Protein AF-0000000070166417 (afdb_homodimer)

pLDDT: mean 74.17, std 26.23, range [22.31, 98.5]

Organism: Crotalus adamanteus (NCBI:txid8729)

InterPro domains:
  IPR000198 Rho GTPase-activating protein domain [PF00620] (50-197)
  IPR000198 Rho GTPase-activating protein domain [PS50238] (35-224)
  IPR000198 Rho GTPase-activating protein domain [SM00324] (47-221)
  IPR008936 Rho GTPase activation protein [G3DSA:1.10.555.10] (3-230)
  IPR008936 Rho GTPase activation protein [SSF48350] (29-224)
  IPR039102 Protein FAM13 [PTHR15904] (23-243)

Secondary structure (DSSP, 8-state):
--------------------------------TTS-HHHHHHT-TT-SS-HHHHHHHHHHHHHTTT-TTTTTS---HHHHHHHHHHHHHT----HHHH--HHHHHHHHHHHHHH-SS-SS-HHHHHHHHHHHHHTTT-HHHHHHHHHHHHHHS-HHHHHHHHHHHHHHHHHHTTHHHH---HHHHHHHHHHHHHT-S--HHHHHHHHHHHHHHHHHHHTHHHHHTTHHHHH---GGGTT---------------------/--------------------------------TTS-HHHHHHT-TT-SS-HHHHHHHHHHHHHTTT-TTTTTS---HHHHHHHHHHHHHT----HHHH--HHHHHHHHHHHHHH-SS-SS-HHHHHHHHHHHHHTTT-HHHHHHHHHHHHHHS-HHHHHHHHHHHHHHHHHHTTHHHH---HHHHHHHHHHHHHT-S--HHHHHHHHHHHHHHHHHHHTHHHHHHHHHHHH---GGGTT---------------------

Sequence (520 aa):
MGTGASISLCQSLSSVKVKQGGNKVGPEPQRIFGSPLDIVAKDTTHRSVPLVVQHTVEYLEDFGLNHKGLFRISGSAAKIRALRLKYDQGEEVDLVKEGDINSVASILKLFLNQLPTAVFPEELCTDIWAIFEVNKNCATEQTRCLKRLLSRLPEAHSRLACFLVRFLAKVAENSDVNQMTLENLAIVFGPTLFRIPCSPLAYKKQTLCNAMLLHMLQRHEDLFLESASKYFSPMEEQSQVQREPESREEPTKAEFPPPRMGTGASISLCQSLSSVKVKQGGNKVGPEPQRIFGSPLDIVAKDTTHRSVPLVVQHTVEYLEDFGLNHKGLFRISGSAAKIRALRLKYDQGEEVDLVKEGDINSVASILKLFLNQLPTAVFPEELCTDIWAIFEVNKNCATEQTRCLKRLLSRLPEAHSRLACFLVRFLAKVAENSDVNQMTLENLAIVFGPTLFRIPCSPLAYKKQTLCNAMLLHMLQRHEDLFLESASKYFSPMEEQSQVQREPESREEPTKAEFPPPR

Radius of gyration: 40.55 Å; Cα contacts (8 Å, |Δi|>4): 541; chains: 2; bounding box: 120×190×83 Å

Foldseek 3Di:
DDPDPPPVPPPPPPPPPPPPVPPPPDDDQAALALDAFVVQQVVPVPDLGGPLLVVLLVVCVVPPLQAACQLNAADDPVLLVVQSVCVSNVHDDDCVPRHDRRSSSNNNLNSLQSHPAALQHQVLCVVLVVQLVVCVPPPVSNVVSVVSSLVPGDSSSNSVVVVVVVSLVSSQVNCVRRVCHPVNSCVSCVCRRHVDPCPPVNVVVVVVVVVVVVVCVVCVCVVCVVVCVVPVPPPVVVPVPCPPVPPCPDDPDDDPPPPD/DPPDPPVCPPPPPPPPPPPPVPPPPPDDQAALALDAFVVQQVVPVPDLGGPLLVVLLVVCVVPPLQAACQLNAADDPVLLVVQSVCVSNVHDDDCVPRHDRRSSSNNNLNSLQSHPAALQHQVLCVVLVVQLVVCVPPPVSNVVSVVSSLVPGDSSSNSVVVVVVVSLVSSQVNCVRRVCHPVNSCVSCVCRRHVDPCPPVNVVVVVVVVVVVVVCVVCVCVVCVVVCVVPVPPPVVVPVPCPVPPPPPDPPDDPPDDDD

Structure (mmCIF, N/CA/C/O backbone):
data_AF-0000000070166417-model_v1
#
loop_
_entity.id
_entity.type
_entity.pdbx_description
1 polymer 'Rho GTPase-activating protein gacY-like'
#
loop_
_atom_site.group_PDB
_atom_site.id
_atom_site.type_symbol
_atom_site.label_atom_id
_atom_site.label_alt_id
_atom_site.label_comp_id
_atom_site.label_asym_id
_atom_site.label_entity_id
_atom_site.label_seq_id
_atom_site.pdbx_PDB_ins_code
_atom_site.Cartn_x
_atom_site.Cartn_y
_atom_site.Cartn_z
_atom_site.occupancy
_atom_site.B_iso_or_equiv
_atom_site.auth_seq_id
_atom_site.auth_comp_id
_atom_site.auth_asym_id
_atom_site.auth_atom_id
_atom_site.pdbx_PDB_model_num
ATOM 1 N N . MET A 1 1 ? 77.875 75.875 2.783 1 24.98 1 MET A N 1
ATOM 2 C CA . MET A 1 1 ? 77.375 76 4.152 1 24.98 1 MET A CA 1
ATOM 3 C C . MET A 1 1 ? 76 75.312 4.297 1 24.98 1 MET A C 1
ATOM 5 O O . MET A 1 1 ? 75.062 75.688 3.615 1 24.98 1 MET A O 1
ATOM 9 N N . GLY A 1 2 ? 76 74 4.598 1 26.55 2 GLY A N 1
ATOM 10 C CA . GLY A 1 2 ? 75.312 72.75 4.234 1 26.55 2 GLY A CA 1
ATOM 11 C C . GLY A 1 2 ? 74 72.562 5.004 1 26.55 2 GLY A C 1
ATOM 12 O O . GLY A 1 2 ? 74 72.25 6.195 1 26.55 2 GLY A O 1
ATOM 13 N N . THR A 1 3 ? 73.062 73.562 4.82 1 28.19 3 THR A N 1
ATOM 14 C CA . THR A 1 3 ? 71.938 73.812 5.688 1 28.19 3 THR A CA 1
ATOM 15 C C . THR A 1 3 ? 71.125 72.562 5.848 1 28.19 3 THR A C 1
ATOM 17 O O . THR A 1 3 ? 70.812 71.875 4.871 1 28.19 3 THR A O 1
ATOM 20 N N . GLY A 1 4 ? 71.062 71.875 7.023 1 22.31 4 GLY A N 1
ATOM 21 C CA . GLY A 1 4 ? 70.688 70.688 7.707 1 22.31 4 GLY A CA 1
ATOM 22 C C . GLY A 1 4 ? 69.188 70.438 7.676 1 22.31 4 GLY A C 1
ATOM 23 O O . GLY A 1 4 ? 68.438 71.125 8.305 1 22.31 4 GLY A O 1
ATOM 24 N N . ALA A 1 5 ? 68.625 70.125 6.371 1 26.41 5 ALA A N 1
ATOM 25 C CA . ALA A 1 5 ? 67.188 70 6.133 1 26.41 5 ALA A CA 1
ATOM 26 C C . ALA A 1 5 ? 66.5 69.062 7.141 1 26.41 5 ALA A C 1
ATOM 28 O O . ALA A 1 5 ? 67 67.938 7.324 1 26.41 5 ALA A O 1
ATOM 29 N N . SER A 1 6 ? 66.062 69.562 8.305 1 23.92 6 SER A N 1
ATOM 30 C CA . SER A 1 6 ? 65.438 69 9.484 1 23.92 6 SER A CA 1
ATOM 31 C C . SER A 1 6 ? 64.25 68.062 9.102 1 23.92 6 SER A C 1
ATOM 33 O O . SER A 1 6 ? 63.25 68.562 8.664 1 23.92 6 SER A O 1
ATOM 35 N N . ILE A 1 7 ? 64.562 66.875 8.422 1 27.88 7 ILE A N 1
ATOM 36 C CA . ILE A 1 7 ? 63.562 66 7.852 1 27.88 7 ILE A CA 1
ATOM 37 C C . ILE A 1 7 ? 62.625 65.438 8.945 1 27.88 7 ILE A C 1
ATOM 39 O O . ILE A 1 7 ? 63.094 64.812 9.891 1 27.88 7 ILE A O 1
ATOM 43 N N . SER A 1 8 ? 61.688 66.312 9.414 1 23.69 8 SER A N 1
ATOM 44 C CA . SER A 1 8 ? 60.75 66.062 10.477 1 23.69 8 SER A CA 1
ATOM 45 C C . SER A 1 8 ? 60 64.75 10.234 1 23.69 8 SER A C 1
ATOM 47 O O . SER A 1 8 ? 59.344 64.562 9.211 1 23.69 8 SER A O 1
ATOM 49 N N . LEU A 1 9 ? 60.594 63.594 10.656 1 24.67 9 LEU A N 1
ATOM 50 C CA . LEU A 1 9 ? 60.188 62.188 10.648 1 24.67 9 LEU A CA 1
ATOM 51 C C . LEU A 1 9 ? 58.875 62 11.383 1 24.67 9 LEU A C 1
ATOM 53 O O . LEU A 1 9 ? 58.844 62 12.617 1 24.67 9 LEU A O 1
ATOM 57 N N . CYS A 1 10 ? 57.812 62.844 11.078 1 25.91 10 CYS A N 1
ATOM 58 C CA . CYS A 1 10 ? 56.562 62.719 11.82 1 25.91 10 CYS A CA 1
ATOM 59 C C . CYS A 1 10 ? 56.094 61.281 11.82 1 25.91 10 CYS A C 1
ATOM 61 O O . CYS A 1 10 ? 55.906 60.656 10.766 1 25.91 10 CYS A O 1
ATOM 63 N N . GLN A 1 11 ? 56.375 60.5 12.898 1 24.38 11 GLN A N 1
ATOM 64 C CA . GLN A 1 11 ? 56.031 59.156 13.359 1 24.38 11 GLN A CA 1
ATOM 65 C C . GLN A 1 11 ? 54.531 58.938 13.367 1 24.38 11 GLN A C 1
ATOM 67 O O . GLN A 1 11 ? 53.812 59.562 14.172 1 24.38 11 GLN A O 1
ATOM 72 N N . SER A 1 12 ? 53.844 59.188 12.203 1 25.59 12 SER A N 1
ATOM 73 C CA . SER A 1 12 ? 52.375 59.031 12.203 1 25.59 12 SER A CA 1
ATOM 74 C C . SER A 1 12 ? 51.969 57.688 12.82 1 25.59 12 SER A C 1
ATOM 76 O O . SER A 1 12 ? 52.5 56.656 12.445 1 25.59 12 SER A O 1
ATOM 78 N N . LEU A 1 13 ? 51.531 57.656 14.102 1 25.52 13 LEU A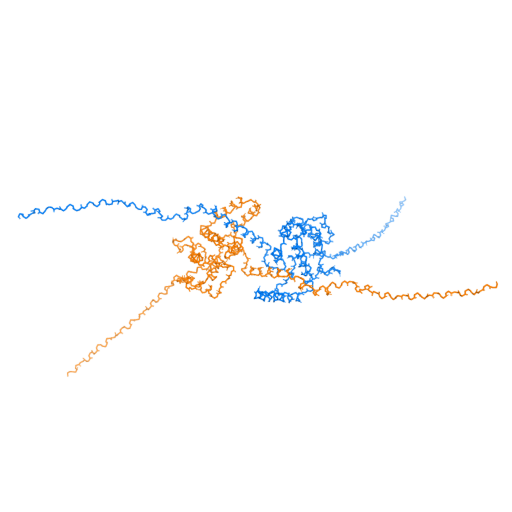 N 1
ATOM 79 C CA . LEU A 1 13 ? 50.938 56.625 14.953 1 25.52 13 LEU A CA 1
ATOM 80 C C . LEU A 1 13 ? 49.75 56 14.266 1 25.52 13 LEU A C 1
ATOM 82 O O . LEU A 1 13 ? 48.719 56.656 14.016 1 25.52 13 LEU A O 1
ATOM 86 N N . SER A 1 14 ? 49.938 55.25 13.203 1 25.98 14 SER A N 1
ATOM 87 C CA . SER A 1 14 ? 48.844 54.531 12.5 1 25.98 14 SER A CA 1
ATOM 88 C C . SER A 1 14 ? 48.031 53.688 13.461 1 25.98 14 SER A C 1
ATOM 90 O O . SER A 1 14 ? 48.562 52.875 14.211 1 25.98 14 SER A O 1
ATOM 92 N N . SER A 1 15 ? 46.906 54.281 14.031 1 25.92 15 SER A N 1
ATOM 93 C CA . SER A 1 15 ? 45.906 53.625 14.852 1 25.92 15 SER A CA 1
ATOM 94 C C . SER A 1 15 ? 45.438 52.312 14.219 1 25.92 15 SER A C 1
ATOM 96 O O . SER A 1 15 ? 45 52.281 13.07 1 25.92 15 SER A O 1
ATOM 98 N N . VAL A 1 16 ? 46 51.219 14.531 1 25.61 16 VAL A N 1
ATOM 99 C CA . VAL A 1 16 ? 45.625 49.844 14.195 1 25.61 16 VAL A CA 1
ATOM 100 C C . VAL A 1 16 ? 44.156 49.594 14.578 1 25.61 16 VAL A C 1
ATOM 102 O O . VAL A 1 16 ? 43.812 49.625 15.758 1 25.61 16 VAL A O 1
ATOM 105 N N . LYS A 1 17 ? 43.156 50.062 13.82 1 24.58 17 LYS A N 1
ATOM 106 C CA . LYS A 1 17 ? 41.75 49.656 14.023 1 24.58 17 LYS A CA 1
ATOM 107 C C . LYS A 1 17 ? 41.625 48.156 14.148 1 24.58 17 LYS A C 1
ATOM 109 O O . LYS A 1 17 ? 41.969 47.406 13.227 1 24.58 17 LYS A O 1
ATOM 114 N N . VAL A 1 18 ? 41.719 47.625 15.258 1 24.33 18 VAL A N 1
ATOM 115 C CA . VAL A 1 18 ? 41.375 46.219 15.547 1 24.33 18 VAL A CA 1
ATOM 116 C C . VAL A 1 18 ? 39.938 45.938 15.078 1 24.33 18 VAL A C 1
ATOM 118 O O . VAL A 1 18 ? 39 46.531 15.602 1 24.33 18 VAL A O 1
ATOM 121 N N . LYS A 1 19 ? 39.594 45.75 13.812 1 28.06 19 LYS A N 1
ATOM 122 C CA . LYS A 1 19 ? 38.312 45.25 13.375 1 28.06 19 LYS A CA 1
ATOM 123 C C . LYS A 1 19 ? 37.875 44.031 14.18 1 28.06 19 LYS A C 1
ATOM 125 O O . LYS A 1 19 ? 38.531 43 14.125 1 28.06 19 LYS A O 1
ATOM 130 N N . GLN A 1 20 ? 37.406 44.125 15.383 1 27.56 20 GLN A N 1
ATOM 131 C CA . GLN A 1 20 ? 36.719 43.031 16.094 1 27.56 20 GLN A CA 1
ATOM 132 C C . GLN A 1 20 ? 35.625 42.406 15.234 1 27.56 20 GLN A C 1
ATOM 134 O O . GLN A 1 20 ? 34.562 43.031 15.047 1 27.56 20 GLN A O 1
ATOM 139 N N . GLY A 1 21 ? 35.75 41.969 14.039 1 31.14 21 GLY A N 1
ATOM 140 C CA . GLY A 1 21 ? 34.719 41.312 13.25 1 31.14 21 GLY A CA 1
ATOM 141 C C . GLY A 1 21 ? 34 40.188 14 1 31.14 21 GLY A C 1
ATOM 142 O O . GLY A 1 21 ? 34.562 39.094 14.148 1 31.14 21 GLY A O 1
ATOM 143 N N . GLY A 1 22 ? 33.312 40.375 15.133 1 31.69 22 GLY A N 1
ATOM 144 C CA . GLY A 1 22 ? 32.469 39.406 15.805 1 31.69 22 GLY A CA 1
ATOM 145 C C . GLY A 1 22 ? 31.516 38.688 14.867 1 31.69 22 GLY A C 1
ATOM 146 O O . GLY A 1 22 ? 30.734 39.344 14.164 1 31.69 22 GLY A O 1
ATOM 147 N N . ASN A 1 23 ? 31.844 37.656 14.172 1 34.62 23 ASN A N 1
ATOM 148 C CA . ASN A 1 23 ? 31.016 36.719 13.414 1 34.62 23 ASN A CA 1
ATOM 149 C C . ASN A 1 23 ? 29.703 36.438 14.133 1 34.62 23 ASN A C 1
ATOM 151 O O . ASN A 1 23 ? 29.688 35.75 15.156 1 34.62 23 ASN A O 1
ATOM 155 N N . LYS A 1 24 ? 28.781 37.312 14.328 1 36.88 24 LYS A N 1
ATOM 156 C CA . LYS A 1 24 ? 27.406 37.031 14.727 1 36.88 24 LYS A CA 1
ATOM 157 C C . LYS A 1 24 ? 26.859 35.812 14.023 1 36.88 24 LYS A C 1
ATOM 159 O O . LYS A 1 24 ? 26.734 35.781 12.797 1 36.88 24 LYS A O 1
ATOM 164 N N . VAL A 1 25 ? 27.281 34.562 14.297 1 39.81 25 VAL A N 1
ATOM 165 C CA . VAL A 1 25 ? 26.562 33.344 13.945 1 39.81 25 VAL A CA 1
ATOM 166 C C . VAL A 1 25 ? 25.047 33.594 13.992 1 39.81 25 VAL A C 1
ATOM 168 O O . VAL A 1 25 ? 24.484 33.812 15.07 1 39.81 25 VAL A O 1
ATOM 171 N N . GLY A 1 26 ? 24.469 34.406 13.18 1 39.31 26 GLY A N 1
ATOM 172 C CA . GLY A 1 26 ? 23.016 34.5 13.055 1 39.31 26 GLY A CA 1
ATOM 173 C C . GLY A 1 26 ? 22.328 33.156 13.258 1 39.31 26 GLY A C 1
ATOM 174 O O . GLY A 1 26 ? 22.969 32.125 13.258 1 39.31 26 GLY A O 1
ATOM 175 N N . PRO A 1 27 ? 21.141 33.156 13.945 1 42.59 27 PRO A N 1
ATOM 176 C CA . PRO A 1 27 ? 20.453 31.891 14.18 1 42.59 27 PRO A CA 1
ATOM 177 C C . PRO A 1 27 ? 20.484 30.969 12.969 1 42.59 27 PRO A C 1
ATOM 179 O O . PRO A 1 27 ? 20.5 31.422 11.828 1 42.59 27 PRO A O 1
ATOM 182 N N . GLU A 1 28 ? 21.234 29.984 12.906 1 47.97 28 GLU A N 1
ATOM 183 C CA . GLU A 1 28 ? 21.188 28.938 11.883 1 47.97 28 GLU A CA 1
ATOM 184 C C . GLU A 1 28 ? 19.797 28.859 11.242 1 47.97 28 GLU A C 1
ATOM 186 O O . GLU A 1 28 ? 18.781 28.953 11.93 1 47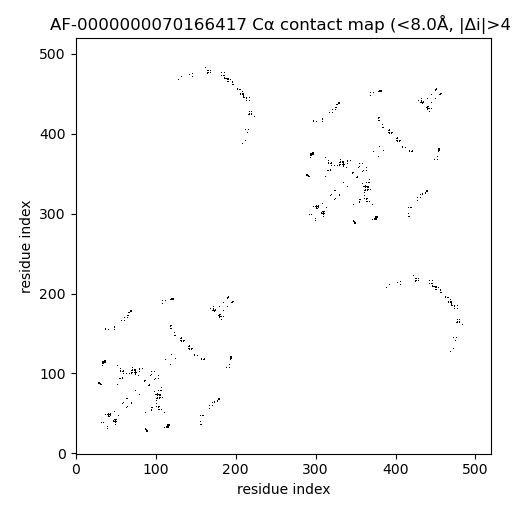.97 28 GLU A O 1
ATOM 191 N N . PRO A 1 29 ? 19.656 29.328 9.977 1 54.25 29 PRO A N 1
ATOM 192 C CA . PRO A 1 29 ? 18.359 29.25 9.312 1 54.25 29 PRO A CA 1
ATOM 193 C C . PRO A 1 29 ? 17.531 28.047 9.781 1 54.25 29 PRO A C 1
ATOM 195 O O . PRO A 1 29 ? 18.078 26.953 9.969 1 54.25 29 PRO A O 1
ATOM 198 N N . GLN A 1 30 ? 16.531 28.328 10.555 1 61.94 30 GLN A N 1
ATOM 199 C CA . GLN A 1 30 ? 15.703 27.297 11.156 1 61.94 30 GLN A CA 1
ATOM 200 C C . GLN A 1 30 ? 15.086 26.391 10.094 1 61.94 30 GLN A C 1
ATOM 202 O O . GLN A 1 30 ? 14.383 26.859 9.195 1 61.94 30 GLN A O 1
ATOM 207 N N . ARG A 1 31 ? 15.594 25.203 9.82 1 81.25 31 ARG A N 1
ATOM 208 C CA . ARG A 1 31 ? 15.07 24.156 8.953 1 81.25 31 ARG A CA 1
ATOM 209 C C . ARG A 1 31 ? 13.664 23.75 9.383 1 81.25 31 ARG A C 1
ATOM 211 O O . ARG A 1 31 ? 13.438 23.438 10.555 1 81.25 31 ARG A O 1
ATOM 218 N N . ILE A 1 32 ? 12.711 24.125 8.492 1 87.81 32 ILE A N 1
ATOM 219 C CA . ILE A 1 32 ? 11.32 23.812 8.766 1 87.81 32 ILE A CA 1
ATOM 220 C C . ILE A 1 32 ? 11.055 22.344 8.461 1 87.81 32 ILE A C 1
ATOM 222 O O . ILE A 1 32 ? 10.562 21.609 9.32 1 87.81 32 ILE A O 1
ATOM 226 N N . PHE A 1 33 ? 11.5 21.906 7.301 1 92.75 33 PHE A N 1
ATOM 227 C CA . PHE A 1 33 ? 11.289 20.516 6.914 1 92.75 33 PHE A CA 1
ATOM 228 C C . PHE A 1 33 ? 12.25 19.594 7.664 1 92.75 33 PHE A C 1
ATOM 230 O O . PHE A 1 33 ? 13.445 19.875 7.75 1 92.75 33 PHE A O 1
ATOM 237 N N . GLY A 1 34 ? 11.695 18.641 8.227 1 89.69 34 GLY A N 1
ATOM 238 C CA . GLY A 1 34 ? 12.523 17.688 8.953 1 89.69 34 GLY A CA 1
ATOM 239 C C . GLY A 1 34 ? 12.672 18.031 10.422 1 89.69 34 GLY A C 1
ATOM 240 O O . GLY A 1 34 ? 13.289 17.266 11.18 1 89.69 34 GLY A O 1
ATOM 241 N N . SER A 1 35 ? 12.156 19.109 10.805 1 89 35 SER A N 1
ATOM 242 C CA . SER A 1 35 ? 12.211 19.5 12.211 1 89 35 SER A CA 1
ATOM 243 C C . SER A 1 35 ? 11.062 18.891 13.008 1 89 35 SER A C 1
ATOM 245 O O . SER A 1 35 ? 9.977 18.672 12.469 1 89 35 SER A O 1
ATOM 247 N N . PRO A 1 36 ? 11.328 18.688 14.305 1 88.44 36 PRO A N 1
ATOM 248 C CA . PRO A 1 36 ? 10.234 18.172 15.148 1 88.44 36 PRO A CA 1
ATOM 249 C C . PRO A 1 36 ? 9.047 19.125 15.203 1 88.44 36 PRO A C 1
ATOM 251 O O . PRO A 1 36 ? 9.219 20.344 15.203 1 88.44 36 PRO A O 1
ATOM 254 N N . LEU A 1 37 ? 7.867 18.531 15.25 1 91 37 LEU A N 1
ATOM 255 C CA . LEU A 1 37 ? 6.625 19.281 15.164 1 91 37 LEU A CA 1
ATOM 256 C C . LEU A 1 37 ? 6.535 20.312 16.281 1 91 37 LEU A C 1
ATOM 258 O O . LEU A 1 37 ? 6.086 21.438 16.062 1 91 37 LEU A O 1
ATOM 262 N N . ASP A 1 38 ? 6.984 19.922 17.453 1 85.94 38 ASP A N 1
ATOM 263 C CA . ASP A 1 38 ? 6.891 20.828 18.609 1 85.94 38 ASP A CA 1
ATOM 264 C C . ASP A 1 38 ? 7.75 22.062 18.406 1 85.94 38 ASP A C 1
ATOM 266 O O . ASP A 1 38 ? 7.434 23.141 18.922 1 85.94 38 ASP A O 1
ATOM 270 N N . ILE A 1 39 ? 8.758 21.984 17.625 1 82.31 39 ILE A N 1
ATOM 271 C CA . ILE A 1 39 ? 9.672 23.078 17.375 1 82.31 39 ILE A CA 1
ATOM 272 C C . ILE A 1 39 ? 9.094 24 16.312 1 82.31 39 ILE A C 1
ATOM 274 O O . ILE A 1 39 ? 9.055 25.234 16.484 1 82.31 39 ILE A O 1
ATOM 278 N N . VAL A 1 40 ? 8.602 23.406 15.344 1 85.75 40 VAL A N 1
ATOM 279 C CA . VAL A 1 40 ? 8.141 24.203 14.211 1 85.75 40 VAL A CA 1
ATOM 280 C C . VAL A 1 40 ? 6.762 24.781 14.508 1 85.75 40 VAL A C 1
ATOM 282 O O . VAL A 1 40 ? 6.348 25.766 13.891 1 85.75 40 VAL A O 1
ATOM 285 N N . ALA A 1 41 ? 6.016 24.203 15.398 1 82.5 41 ALA A N 1
ATOM 286 C CA . ALA A 1 41 ? 4.695 24.703 15.773 1 82.5 41 ALA A CA 1
ATOM 287 C C . ALA A 1 41 ? 4.809 25.891 16.734 1 82.5 41 ALA A C 1
ATOM 289 O O . ALA A 1 41 ? 3.9 26.719 16.797 1 82.5 41 ALA A O 1
ATOM 290 N N . LYS A 1 42 ? 5.762 25.938 17.562 1 71.69 42 LYS A N 1
ATOM 291 C CA . LYS A 1 42 ? 5.965 27 18.547 1 71.69 42 LYS A CA 1
ATOM 292 C C . LYS A 1 42 ? 6.383 28.312 17.859 1 71.69 42 LYS A C 1
ATOM 294 O O . LYS A 1 42 ? 6.121 29.391 18.391 1 71.69 42 LYS A O 1
ATOM 299 N N . ASP A 1 43 ?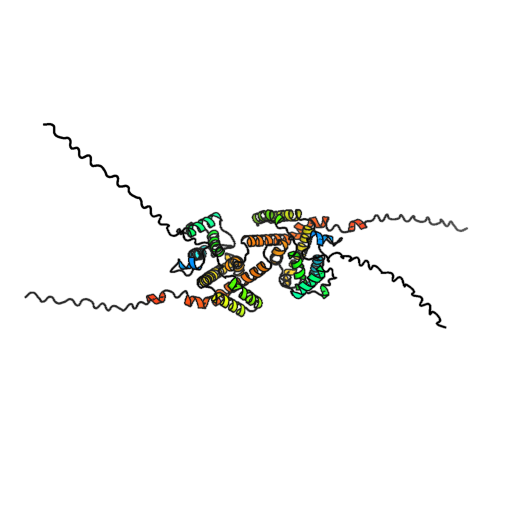 7.16 28.172 16.891 1 60.06 43 ASP A N 1
ATOM 300 C CA . ASP A 1 43 ? 7.664 29.375 16.25 1 60.06 43 ASP A CA 1
ATOM 301 C C . ASP A 1 43 ? 6.516 30.281 15.797 1 60.06 43 ASP A C 1
ATOM 303 O O . ASP A 1 43 ? 6.738 31.406 15.383 1 60.06 43 ASP A O 1
ATOM 307 N N . THR A 1 44 ? 5.387 29.734 15.977 1 55.06 44 THR A N 1
ATOM 308 C CA . THR A 1 44 ? 4.262 30.531 15.492 1 55.06 44 THR A CA 1
ATOM 309 C C . THR A 1 44 ? 3.344 30.922 16.656 1 55.06 44 THR A C 1
ATOM 311 O O . THR A 1 44 ? 2.551 30.109 17.125 1 55.06 44 THR A O 1
ATOM 314 N N . THR A 1 45 ? 3.771 31.859 17.609 1 52.31 45 THR A N 1
ATOM 315 C CA . THR A 1 45 ? 3.135 32.344 18.828 1 52.31 45 THR A CA 1
ATOM 316 C C . THR A 1 45 ? 1.615 32.281 18.703 1 52.31 45 THR A C 1
ATOM 318 O O . THR A 1 45 ? 0.912 32.094 19.703 1 52.31 45 THR A O 1
ATOM 321 N N . HIS A 1 46 ? 1.126 32.438 17.422 1 57.31 46 HIS A N 1
ATOM 322 C CA . HIS A 1 46 ? -0.312 32.688 17.328 1 57.31 46 HIS A CA 1
ATOM 323 C C . HIS A 1 46 ? -0.978 31.609 16.469 1 57.31 46 HIS A C 1
ATOM 325 O O . HIS A 1 46 ? -2.182 31.672 16.203 1 57.31 46 HIS A O 1
ATOM 331 N N . ARG A 1 47 ? -0.085 30.5 16.188 1 63.75 47 ARG A N 1
ATOM 332 C CA . ARG A 1 47 ? -0.734 29.609 15.25 1 63.75 47 ARG A CA 1
ATOM 333 C C . ARG A 1 47 ? -0.863 28.203 15.828 1 63.75 47 ARG A C 1
ATOM 335 O O . ARG A 1 47 ? -0.032 27.781 16.641 1 63.75 47 ARG A O 1
ATOM 342 N N . SER A 1 48 ? -1.964 27.594 15.523 1 78.25 48 SER A N 1
ATOM 343 C CA . SER A 1 48 ? -2.295 26.25 16 1 78.25 48 SER A CA 1
ATOM 344 C C . SER A 1 48 ? -1.479 25.188 15.273 1 78.25 48 SER A C 1
ATOM 346 O O . SER A 1 48 ? -1.244 24.109 15.812 1 78.25 48 SER A O 1
ATOM 348 N N . VAL A 1 49 ? -0.938 25.547 14.102 1 92.44 49 VAL A N 1
ATOM 349 C CA . VAL A 1 49 ? -0.179 24.594 13.305 1 92.44 49 VAL A CA 1
ATOM 350 C C . VAL A 1 49 ? 1.008 25.297 12.648 1 92.44 49 VAL A C 1
ATOM 352 O O . VAL A 1 49 ? 1.058 26.531 12.594 1 92.44 49 VAL A O 1
ATOM 355 N N . PRO A 1 50 ? 2.037 24.531 12.172 1 91.25 50 PRO A N 1
ATOM 356 C CA . PRO A 1 50 ? 3.197 25.141 11.508 1 91.25 50 PRO A CA 1
ATOM 357 C C . PRO A 1 50 ? 2.809 26.016 10.312 1 91.25 50 PRO A C 1
ATOM 359 O O . PRO A 1 50 ? 1.834 25.703 9.617 1 91.25 50 PRO A O 1
ATOM 362 N N . LEU A 1 51 ? 3.584 26.953 10.07 1 91.56 51 LEU A N 1
ATOM 363 C CA . LEU A 1 51 ? 3.312 27.953 9.047 1 91.56 51 LEU A CA 1
ATOM 364 C C . LEU A 1 51 ? 3.125 27.297 7.68 1 91.56 51 LEU A C 1
ATOM 366 O O . LEU A 1 51 ? 2.23 27.688 6.922 1 91.56 51 LEU A O 1
ATOM 370 N N . VAL A 1 52 ? 3.943 26.359 7.32 1 94.38 52 VAL A N 1
ATOM 371 C CA . VAL A 1 52 ? 3.879 25.703 6.02 1 94.38 52 VAL A CA 1
ATOM 372 C C . VAL A 1 52 ? 2.521 25.031 5.852 1 94.38 52 VAL A C 1
ATOM 374 O O . VAL A 1 52 ? 1.936 25.062 4.766 1 94.38 52 VAL A O 1
ATOM 377 N N . VAL A 1 53 ? 2.043 24.391 6.898 1 96.44 53 VAL A N 1
ATOM 378 C CA . VAL A 1 53 ? 0.755 23.703 6.871 1 96.44 53 VAL A CA 1
ATOM 379 C C . VAL A 1 53 ? -0.369 24.734 6.703 1 96.44 53 VAL A C 1
ATOM 381 O O . VAL A 1 53 ? -1.258 24.547 5.867 1 96.44 53 VAL A O 1
ATOM 384 N N . GLN A 1 54 ? -0.301 25.75 7.426 1 94.5 54 GLN A N 1
ATOM 385 C CA . GLN A 1 54 ? -1.31 26.812 7.336 1 94.5 54 GLN A CA 1
ATOM 386 C C . GLN A 1 54 ? -1.354 27.406 5.938 1 94.5 54 GLN A C 1
ATOM 388 O O . GLN A 1 54 ? -2.43 27.547 5.348 1 94.5 54 GLN A O 1
ATOM 393 N N . HIS A 1 55 ? -0.185 27.766 5.406 1 95.12 55 HIS A N 1
ATOM 394 C CA . HIS A 1 55 ? -0.087 28.375 4.082 1 95.12 55 HIS A CA 1
ATOM 395 C C . HIS A 1 55 ? -0.662 27.453 3.01 1 95.12 55 HIS A C 1
ATOM 397 O O . HIS A 1 55 ? -1.445 27.891 2.166 1 95.12 55 HIS A O 1
ATOM 403 N N . THR A 1 56 ? -0.239 26.234 3.064 1 98 56 THR A N 1
ATOM 404 C CA . THR A 1 56 ? -0.615 25.312 2.006 1 98 56 THR A CA 1
ATOM 405 C C . THR A 1 56 ? -2.104 24.984 2.078 1 98 56 THR A C 1
ATOM 407 O O . THR A 1 56 ? -2.791 24.969 1.055 1 98 56 THR A O 1
ATOM 410 N N . VAL A 1 57 ? -2.59 24.766 3.293 1 97.62 57 VAL A N 1
ATOM 411 C CA . VAL A 1 57 ? -4.004 24.438 3.449 1 97.62 57 VAL A CA 1
ATOM 412 C C . VAL A 1 57 ? -4.863 25.609 3.018 1 97.62 57 VAL A C 1
ATOM 414 O O . VAL A 1 57 ? -5.855 25.438 2.305 1 97.62 57 VAL A O 1
ATOM 417 N N . GLU A 1 58 ? -4.523 26.781 3.459 1 96.38 58 GLU A N 1
ATOM 418 C CA . GLU A 1 58 ? -5.27 27.984 3.07 1 96.38 58 GLU A CA 1
ATOM 419 C C . GLU A 1 58 ? -5.301 28.141 1.553 1 96.38 58 GLU A C 1
ATOM 421 O O . GLU A 1 58 ? -6.355 28.422 0.974 1 96.38 58 GLU A O 1
ATOM 426 N N . TYR A 1 59 ? -4.219 28 0.936 1 97.69 59 TYR A N 1
ATOM 427 C CA . TYR A 1 59 ? -4.129 28.078 -0.519 1 97.69 59 TYR A CA 1
ATOM 428 C C . TYR A 1 59 ? -5.039 27.047 -1.173 1 97.69 59 TYR A C 1
ATOM 430 O O . TYR A 1 59 ? -5.77 27.359 -2.115 1 97.69 59 TYR A O 1
ATOM 438 N N . LEU A 1 60 ? -4.992 25.812 -0.711 1 98.5 60 LEU A N 1
ATOM 439 C CA . LEU A 1 60 ? -5.742 24.719 -1.324 1 98.5 60 LEU A CA 1
ATOM 440 C C . LEU A 1 60 ? -7.238 24.891 -1.086 1 98.5 60 LEU A C 1
ATOM 442 O O . LEU A 1 60 ? -8.055 24.516 -1.931 1 98.5 60 LEU A O 1
ATOM 446 N N . GLU A 1 61 ? -7.59 25.422 0.051 1 97.56 61 GLU A N 1
ATOM 447 C CA . GLU A 1 61 ? -8.992 25.719 0.306 1 97.56 61 GLU A CA 1
ATOM 448 C C . GLU A 1 61 ? -9.523 26.781 -0.659 1 97.56 61 GLU A C 1
ATOM 450 O O . GLU A 1 61 ? -10.672 26.703 -1.091 1 97.56 61 GLU A O 1
ATOM 455 N N . ASP A 1 62 ? -8.648 27.672 -0.982 1 97.12 62 ASP A N 1
ATOM 456 C CA . ASP A 1 62 ? -9.055 28.781 -1.838 1 97.12 62 ASP A CA 1
ATOM 457 C C . ASP A 1 62 ? -9.047 28.375 -3.309 1 97.12 62 ASP A C 1
ATOM 459 O O . ASP A 1 62 ? -9.898 28.812 -4.086 1 97.12 62 ASP A O 1
ATOM 463 N N . PHE A 1 63 ? -8.141 27.484 -3.678 1 97.25 63 PHE A N 1
ATOM 464 C CA . PHE A 1 63 ? -7.906 27.312 -5.109 1 97.25 63 PHE A CA 1
ATOM 465 C C . PHE A 1 63 ? -7.945 25.844 -5.496 1 97.25 63 PHE A C 1
ATOM 467 O O . PHE A 1 63 ? -8.07 25.5 -6.676 1 97.25 63 PHE A O 1
ATOM 474 N N . GLY A 1 64 ? -7.855 24.922 -4.551 1 97.81 64 GLY A N 1
ATOM 475 C CA . GLY A 1 64 ? -7.539 23.562 -4.91 1 97.81 64 GLY A CA 1
ATOM 476 C C . GLY A 1 64 ? -8.703 22.609 -4.73 1 97.81 64 GLY A C 1
ATOM 477 O O . GLY A 1 64 ? -8.648 21.453 -5.164 1 97.81 64 GLY A O 1
ATOM 478 N N . LEU A 1 65 ? -9.812 22.984 -4.121 1 97.69 65 LEU A N 1
ATOM 479 C CA . LEU A 1 65 ? -10.891 22.094 -3.709 1 97.69 65 LEU A CA 1
ATOM 480 C C . LEU A 1 65 ? -11.547 21.438 -4.922 1 97.69 65 LEU A C 1
ATOM 482 O O . LEU A 1 65 ? -12.062 20.312 -4.824 1 97.69 65 LEU A O 1
ATOM 486 N N . ASN A 1 66 ? -11.508 22.016 -6.094 1 96.38 66 ASN A N 1
ATOM 487 C CA . ASN A 1 66 ? -12.164 21.484 -7.285 1 96.38 66 ASN A CA 1
ATOM 488 C C . ASN A 1 66 ? -11.156 20.891 -8.266 1 96.38 66 ASN A C 1
ATOM 490 O O . ASN A 1 66 ? -11.508 20.531 -9.383 1 96.38 66 ASN A O 1
ATOM 494 N N . HIS A 1 67 ? -9.969 20.75 -7.836 1 95.69 67 HIS A N 1
ATOM 495 C CA . HIS A 1 67 ? -8.922 20.234 -8.711 1 95.69 67 HIS A CA 1
ATOM 496 C C . HIS A 1 67 ? -8.961 18.719 -8.805 1 95.69 67 HIS A C 1
ATOM 498 O O . HIS A 1 67 ? -8.766 18.031 -7.801 1 95.69 67 HIS A O 1
ATOM 504 N N . LYS A 1 68 ? -9.18 18.25 -9.945 1 92.31 68 LYS A N 1
ATOM 505 C CA . LYS A 1 68 ? -9.289 16.797 -10.148 1 92.31 68 LYS A CA 1
ATOM 506 C C . LYS A 1 68 ? -8 16.094 -9.758 1 92.31 68 LYS A C 1
ATOM 508 O O . LYS A 1 68 ? -6.914 16.484 -10.18 1 92.31 68 LYS A O 1
ATOM 513 N N . GLY A 1 69 ? -8.172 15.141 -8.844 1 89.44 69 GLY A N 1
ATOM 514 C CA . GLY A 1 69 ? -7.031 14.344 -8.406 1 89.44 69 GLY A CA 1
ATOM 515 C C . GLY A 1 69 ? -6.172 15.047 -7.375 1 89.44 69 GLY A C 1
ATOM 516 O O . GLY A 1 69 ? -4.984 14.742 -7.238 1 89.44 69 GLY A O 1
ATOM 517 N N . LEU A 1 70 ? -6.73 15.961 -6.738 1 95.38 70 LEU A N 1
ATOM 518 C CA . LEU A 1 70 ? -6 16.672 -5.695 1 95.38 70 LEU A CA 1
ATOM 519 C C . LEU A 1 70 ? -5.277 15.695 -4.777 1 95.38 70 LEU A C 1
ATOM 521 O O . LEU A 1 70 ? -5.871 14.719 -4.309 1 95.38 70 LEU A O 1
ATOM 525 N N . PHE A 1 71 ? -3.916 15.836 -4.559 1 94.5 71 PHE A N 1
ATOM 526 C CA . PHE A 1 71 ? -2.992 15.078 -3.721 1 94.5 71 PHE A CA 1
ATOM 527 C C . PHE A 1 71 ? -2.58 13.781 -4.41 1 94.5 71 PHE A C 1
ATOM 529 O O . PHE A 1 71 ? -1.605 13.141 -4.008 1 94.5 71 PHE A O 1
ATOM 536 N N . ARG A 1 72 ? -3.357 13.336 -5.328 1 82.56 72 ARG A N 1
ATOM 537 C CA . ARG A 1 72 ? -3.002 12.125 -6.059 1 82.56 72 ARG A CA 1
ATOM 538 C C . ARG A 1 72 ? -2.043 12.43 -7.199 1 82.56 72 ARG A C 1
ATOM 540 O O . ARG A 1 72 ? -1.163 11.625 -7.516 1 82.56 72 ARG A O 1
ATOM 547 N N . ILE A 1 73 ? -2.199 13.57 -7.746 1 82.5 73 ILE A N 1
ATOM 548 C CA . ILE A 1 73 ? -1.314 14.047 -8.805 1 82.5 73 ILE A CA 1
ATOM 549 C C . ILE A 1 73 ? -0.19 14.883 -8.195 1 82.5 73 ILE A C 1
ATOM 551 O O . ILE A 1 73 ? -0.448 15.852 -7.469 1 82.5 73 ILE A O 1
ATOM 555 N N . SER A 1 74 ? 1.048 14.523 -8.477 1 83.5 74 SER A N 1
ATOM 556 C CA . SER A 1 74 ? 2.195 15.227 -7.914 1 83.5 74 SER A CA 1
ATOM 557 C C . SER A 1 74 ? 2.566 16.438 -8.758 1 83.5 74 SER A C 1
ATOM 559 O O . SER A 1 74 ? 2.393 16.438 -9.977 1 83.5 74 SER A O 1
ATOM 561 N N . GLY A 1 75 ? 3.047 17.438 -8.07 1 85.69 75 GLY A N 1
ATOM 562 C CA . GLY A 1 75 ? 3.561 18.625 -8.75 1 85.69 75 GLY A CA 1
ATOM 563 C C . GLY A 1 75 ? 4.961 18.422 -9.297 1 85.69 75 GLY A C 1
ATOM 564 O O . GLY A 1 75 ? 5.535 17.344 -9.188 1 85.69 75 GLY A O 1
ATOM 565 N N . SER A 1 76 ? 5.422 19.422 -9.898 1 87.94 76 SER A N 1
ATOM 566 C CA . SER A 1 76 ? 6.773 19.438 -10.445 1 87.94 76 SER A CA 1
ATOM 567 C C . SER A 1 76 ? 7.816 19.297 -9.344 1 87.94 76 SER A C 1
ATOM 569 O O . SER A 1 76 ? 7.824 20.062 -8.383 1 87.94 76 SER A O 1
ATOM 571 N N . ALA A 1 77 ? 8.75 18.344 -9.539 1 85.25 77 ALA A N 1
ATOM 572 C CA . ALA A 1 77 ? 9.812 18.125 -8.562 1 85.25 77 ALA A CA 1
ATOM 573 C C . ALA A 1 77 ? 10.641 19.391 -8.359 1 85.25 77 ALA A C 1
ATOM 575 O O . ALA A 1 77 ? 11.039 19.703 -7.242 1 85.25 77 ALA A O 1
ATOM 576 N N . ALA A 1 78 ? 10.898 20.031 -9.453 1 88.75 78 ALA A N 1
ATOM 577 C CA . ALA A 1 78 ? 11.688 21.266 -9.391 1 88.75 78 ALA A CA 1
ATOM 578 C C . ALA A 1 78 ? 10.977 22.344 -8.578 1 88.75 78 ALA A C 1
ATOM 580 O O . ALA A 1 78 ? 11.594 23 -7.742 1 88.75 78 ALA A O 1
ATOM 581 N N . LYS A 1 79 ? 9.742 22.516 -8.812 1 91.56 79 LYS A N 1
ATOM 582 C CA . LYS A 1 79 ? 8.953 23.5 -8.086 1 91.56 79 LYS A CA 1
ATOM 583 C C . LYS A 1 79 ? 8.836 23.141 -6.609 1 91.56 79 LYS A C 1
ATOM 585 O O . LYS A 1 79 ? 8.953 24.016 -5.742 1 91.56 79 LYS A O 1
ATOM 590 N N . ILE A 1 80 ? 8.602 21.906 -6.316 1 93.62 80 ILE A N 1
ATOM 591 C CA . ILE A 1 80 ? 8.5 21.422 -4.945 1 93.62 80 ILE A CA 1
ATOM 592 C C . ILE A 1 80 ? 9.805 21.703 -4.203 1 93.62 80 ILE A C 1
ATOM 594 O O . ILE A 1 80 ? 9.789 22.203 -3.08 1 93.62 80 ILE A O 1
ATOM 598 N N . ARG A 1 81 ? 10.859 21.375 -4.855 1 92.06 81 ARG A N 1
ATOM 599 C CA . ARG A 1 81 ? 12.164 21.609 -4.258 1 92.06 81 ARG A CA 1
ATOM 600 C C . ARG A 1 81 ? 12.391 23.094 -3.99 1 92.06 81 ARG A C 1
ATOM 602 O O . ARG A 1 81 ? 12.914 23.469 -2.938 1 92.06 81 ARG A O 1
ATOM 609 N N . ALA A 1 82 ? 12.094 23.922 -4.918 1 94.69 82 ALA A N 1
ATOM 610 C CA . ALA A 1 82 ? 12.266 25.359 -4.785 1 94.69 82 ALA A CA 1
ATOM 611 C C . ALA A 1 82 ? 11.445 25.906 -3.623 1 94.69 82 ALA A C 1
ATOM 613 O O . ALA A 1 82 ? 11.945 26.703 -2.826 1 94.69 82 ALA A O 1
ATOM 614 N N . LEU A 1 83 ? 10.195 25.531 -3.57 1 95.88 83 LEU A N 1
ATOM 615 C CA . LEU A 1 83 ? 9.32 25.984 -2.492 1 95.88 83 LEU A CA 1
ATOM 616 C C . LEU A 1 83 ? 9.836 25.5 -1.139 1 95.88 83 LEU A C 1
ATOM 618 O O . LEU A 1 83 ? 9.844 26.266 -0.168 1 95.88 83 LEU A O 1
ATOM 622 N N . ARG A 1 84 ? 10.211 24.234 -1.059 1 94.75 84 ARG A N 1
ATOM 623 C CA . ARG A 1 84 ? 10.766 23.672 0.169 1 94.75 84 ARG A CA 1
ATOM 624 C C . ARG A 1 84 ? 11.961 24.5 0.652 1 94.75 84 ARG A C 1
ATOM 626 O O . ARG A 1 84 ? 12.055 24.812 1.839 1 94.75 84 ARG A O 1
ATOM 633 N N . LEU A 1 85 ? 12.844 24.812 -0.252 1 93.06 85 LEU A N 1
ATOM 634 C CA . LEU A 1 85 ? 14.047 25.562 0.068 1 93.06 85 LEU A CA 1
ATOM 635 C C . LEU A 1 85 ? 13.688 26.953 0.599 1 93.06 85 LEU A C 1
ATOM 637 O O . LEU A 1 85 ? 14.305 27.438 1.552 1 93.06 85 LEU A O 1
ATOM 641 N N . LYS A 1 86 ? 12.781 27.578 -0.007 1 94.44 86 LYS A N 1
ATOM 642 C CA . LYS A 1 86 ? 12.352 28.891 0.441 1 94.44 86 LYS A CA 1
ATOM 643 C C . LYS A 1 86 ? 11.82 28.844 1.873 1 94.44 86 LYS A C 1
ATOM 645 O O . LYS A 1 86 ? 12.18 29.688 2.699 1 94.44 86 LYS A O 1
ATOM 650 N N . TYR A 1 87 ? 10.992 27.891 2.16 1 93.38 87 TYR A N 1
ATOM 651 C CA . TYR A 1 87 ? 10.484 27.734 3.52 1 93.38 87 TYR A CA 1
ATOM 652 C C . TYR A 1 87 ? 11.625 27.484 4.5 1 93.38 87 TYR A C 1
ATOM 654 O O . TYR A 1 87 ? 11.664 28.094 5.578 1 93.38 87 TYR A O 1
ATOM 662 N N . ASP A 1 88 ? 12.531 26.656 4.129 1 92 88 ASP A N 1
ATOM 663 C CA . ASP A 1 88 ? 13.625 26.297 5.016 1 92 88 ASP A CA 1
ATOM 664 C C . ASP A 1 88 ? 14.539 27.484 5.281 1 92 88 ASP A C 1
ATOM 666 O O . ASP A 1 88 ? 15.148 27.594 6.352 1 92 88 ASP A O 1
ATOM 670 N N . GLN A 1 89 ? 14.664 28.344 4.34 1 91.38 89 GLN A N 1
ATOM 671 C CA . GLN A 1 89 ? 15.523 29.516 4.465 1 91.38 89 GLN A CA 1
ATOM 672 C C . GLN A 1 89 ? 14.789 30.656 5.156 1 91.38 89 GLN A C 1
ATOM 674 O O . GLN A 1 89 ? 15.383 31.703 5.434 1 91.38 89 GLN A O 1
ATOM 679 N N . GLY A 1 90 ? 13.539 30.469 5.379 1 88.69 90 GLY A N 1
ATOM 680 C CA . GLY A 1 90 ? 12.758 31.5 6.059 1 88.69 90 GLY A CA 1
ATOM 681 C C . GLY A 1 90 ? 12.359 32.656 5.156 1 88.69 90 GLY A C 1
ATOM 682 O O . GLY A 1 90 ? 12.062 33.75 5.633 1 88.69 90 GLY A O 1
ATOM 683 N N . GLU A 1 91 ? 12.414 32.406 3.912 1 90.81 91 GLU A N 1
ATOM 684 C CA . GLU A 1 91 ? 12.008 33.406 2.943 1 90.81 91 GLU A CA 1
ATOM 685 C C . GLU A 1 91 ? 10.492 33.531 2.861 1 90.81 91 GLU A C 1
ATOM 687 O O . GLU A 1 91 ? 9.773 32.594 3.223 1 90.81 91 GLU A O 1
ATOM 692 N N . GLU A 1 92 ? 10.133 34.719 2.5 1 91 92 GLU A N 1
ATOM 693 C CA . GLU A 1 92 ? 8.703 34.875 2.258 1 91 92 GLU A CA 1
ATOM 694 C C . GLU A 1 92 ? 8.242 34.031 1.066 1 91 92 GLU A C 1
ATOM 696 O O . GLU A 1 92 ? 8.859 34.062 0.001 1 91 92 GLU A O 1
ATOM 701 N N . VAL A 1 93 ? 7.191 33.281 1.312 1 94.19 93 VAL A N 1
ATOM 702 C CA . VAL A 1 93 ? 6.668 32.406 0.265 1 94.19 93 VAL A CA 1
ATOM 703 C C . VAL A 1 93 ? 5.281 32.875 -0.16 1 94.19 93 VAL A C 1
ATOM 705 O O . VAL A 1 93 ? 4.391 33.031 0.678 1 94.19 93 VAL A O 1
ATOM 708 N N . ASP A 1 94 ? 5.148 33.188 -1.468 1 95.56 94 ASP A N 1
ATOM 709 C CA . ASP A 1 94 ? 3.859 33.531 -2.07 1 95.56 94 ASP A CA 1
ATOM 710 C C . ASP A 1 94 ? 3.375 32.375 -2.971 1 95.56 94 ASP A C 1
ATOM 712 O O . ASP A 1 94 ? 3.705 32.344 -4.156 1 95.56 94 ASP A O 1
ATOM 716 N N . LEU A 1 95 ? 2.514 31.594 -2.467 1 96.06 95 LEU A N 1
ATOM 717 C CA . LEU A 1 95 ? 2.086 30.391 -3.17 1 96.06 95 LEU A CA 1
ATOM 718 C C . LEU A 1 95 ? 1.224 30.75 -4.379 1 96.06 95 LEU A C 1
ATOM 720 O O . LEU A 1 95 ? 1.168 29.984 -5.348 1 96.06 95 LEU A O 1
ATOM 724 N N . VAL A 1 96 ? 0.51 31.859 -4.344 1 94.88 96 VAL A N 1
ATOM 725 C CA . VAL A 1 96 ? -0.337 32.281 -5.457 1 94.88 96 VAL A CA 1
ATOM 726 C C . VAL A 1 96 ? 0.528 32.594 -6.672 1 94.88 96 VAL A C 1
ATOM 728 O O . VAL A 1 96 ? 0.18 32.25 -7.801 1 94.88 96 VAL A O 1
ATOM 731 N N . LYS A 1 97 ? 1.672 33.156 -6.395 1 93.19 97 LYS A N 1
ATOM 732 C CA . LYS A 1 97 ? 2.562 33.594 -7.469 1 93.19 97 LYS A CA 1
ATOM 733 C C . LYS A 1 97 ? 3.525 32.469 -7.859 1 93.19 97 LYS A C 1
ATOM 735 O O . LYS A 1 97 ? 3.887 32.344 -9.031 1 93.19 97 LYS A O 1
ATOM 740 N N . GLU A 1 98 ? 3.924 31.719 -6.918 1 91.56 98 GLU A N 1
ATOM 741 C CA . GLU A 1 98 ? 5.07 30.844 -7.125 1 91.56 98 GLU A CA 1
ATOM 742 C C . GLU A 1 98 ? 4.629 29.391 -7.246 1 91.56 98 GLU A C 1
ATOM 744 O O . GLU A 1 98 ? 5.402 28.531 -7.699 1 91.56 98 GLU A O 1
ATOM 749 N N . GLY A 1 99 ? 3.438 29.156 -6.844 1 88 99 GLY A N 1
ATOM 750 C CA . GLY A 1 99 ? 3.041 27.75 -6.781 1 88 99 GLY A CA 1
ATOM 751 C C . GLY A 1 99 ? 1.982 27.391 -7.801 1 88 99 GLY A C 1
ATOM 752 O O . GLY A 1 99 ? 1.596 28.219 -8.625 1 88 99 GLY A O 1
ATOM 753 N N . ASP A 1 100 ? 1.646 26.188 -7.973 1 95.19 100 ASP A N 1
ATOM 754 C CA . ASP A 1 100 ? 0.448 25.609 -8.578 1 95.19 100 ASP A CA 1
ATOM 755 C C . ASP A 1 100 ? -0.181 24.562 -7.656 1 95.19 100 ASP A C 1
ATOM 757 O O . ASP A 1 100 ? 0.45 24.109 -6.699 1 95.19 100 ASP A O 1
ATOM 761 N N . ILE A 1 101 ? -1.366 24.219 -7.945 1 97.06 101 ILE A N 1
ATOM 762 C CA . ILE A 1 101 ? -2.182 23.406 -7.039 1 97.06 101 ILE A CA 1
ATOM 763 C C . ILE A 1 101 ? -1.467 22.094 -6.719 1 97.06 101 ILE A C 1
ATOM 765 O O . ILE A 1 101 ? -1.336 21.719 -5.551 1 97.06 101 ILE A O 1
ATOM 769 N N . ASN A 1 102 ? -0.954 21.453 -7.734 1 95.94 102 ASN A N 1
ATOM 770 C CA . ASN A 1 102 ? -0.299 20.172 -7.535 1 95.94 102 ASN A CA 1
ATOM 771 C C . ASN A 1 102 ? 0.99 20.312 -6.73 1 95.94 102 ASN A C 1
ATOM 773 O O . ASN A 1 102 ? 1.276 19.5 -5.855 1 95.94 102 ASN A O 1
ATOM 777 N N . SER A 1 103 ? 1.766 21.281 -7 1 96.31 103 SER A N 1
ATOM 778 C CA . SER A 1 103 ? 3.012 21.5 -6.27 1 96.31 103 SER A CA 1
ATOM 779 C C . SER A 1 103 ? 2.744 21.844 -4.809 1 96.31 103 SER A C 1
ATOM 781 O O . SER A 1 103 ? 3.436 21.359 -3.914 1 96.31 103 SER A O 1
ATOM 783 N N . VAL A 1 104 ? 1.776 22.688 -4.57 1 97.62 104 VAL A N 1
ATOM 784 C CA . VAL A 1 104 ? 1.433 23.094 -3.211 1 97.62 104 VAL A CA 1
ATOM 785 C C . VAL A 1 104 ? 0.907 21.891 -2.432 1 97.62 104 VAL A C 1
ATOM 787 O O . VAL A 1 104 ? 1.279 21.688 -1.274 1 97.62 104 VAL A O 1
ATOM 790 N N . ALA A 1 105 ? 0.019 21.109 -3.057 1 97.94 105 ALA A N 1
ATOM 791 C CA . ALA A 1 105 ? -0.456 19.859 -2.441 1 97.94 105 ALA A CA 1
ATOM 792 C C . ALA A 1 105 ? 0.709 18.953 -2.086 1 97.94 105 ALA A C 1
ATOM 794 O O . ALA A 1 105 ? 0.738 18.359 -1.002 1 97.94 105 ALA A O 1
ATOM 795 N N . SER A 1 106 ? 1.628 18.891 -2.943 1 95.75 106 SER A N 1
ATOM 796 C CA . SER A 1 106 ? 2.799 18.047 -2.744 1 95.75 106 SER A CA 1
ATOM 797 C C . SER A 1 106 ? 3.666 18.562 -1.599 1 95.75 106 SER A C 1
ATOM 799 O O . SER A 1 106 ? 4.25 17.766 -0.853 1 95.75 106 SER A O 1
ATOM 801 N N . ILE A 1 107 ? 3.795 19.875 -1.457 1 96.69 107 ILE A N 1
ATOM 802 C CA . ILE A 1 107 ? 4.574 20.484 -0.386 1 96.69 107 ILE A CA 1
ATOM 803 C C . ILE A 1 107 ? 3.977 20.109 0.967 1 96.69 107 ILE A C 1
ATOM 805 O O . ILE A 1 107 ? 4.703 19.781 1.907 1 96.69 107 ILE A O 1
ATOM 809 N N . LEU A 1 108 ? 2.689 20.203 1.075 1 97.62 108 LEU A N 1
ATOM 810 C CA . LEU A 1 108 ? 2.027 19.812 2.314 1 97.62 108 LEU A CA 1
ATOM 811 C C . LEU A 1 108 ? 2.361 18.359 2.676 1 97.62 108 LEU A C 1
ATOM 813 O O . LEU A 1 108 ? 2.775 18.078 3.805 1 97.62 108 LEU A O 1
ATOM 817 N N . LYS A 1 109 ? 2.186 17.469 1.742 1 95.44 109 LYS A N 1
ATOM 818 C CA . LYS A 1 109 ? 2.451 16.047 1.975 1 95.44 109 LYS A CA 1
ATOM 819 C C . LYS A 1 109 ? 3.922 15.82 2.311 1 95.44 109 LYS A C 1
ATOM 821 O O . LYS A 1 109 ? 4.242 15.008 3.186 1 95.44 109 LYS A O 1
ATOM 826 N N . LEU A 1 110 ? 4.754 16.5 1.593 1 93.25 110 LEU A N 1
ATOM 827 C CA . LEU A 1 110 ? 6.188 16.375 1.83 1 93.25 110 LEU A CA 1
ATOM 828 C C . LEU A 1 110 ? 6.543 16.781 3.258 1 93.25 110 LEU A C 1
ATOM 830 O O . LEU A 1 110 ? 7.328 16.094 3.922 1 93.25 110 LEU A O 1
ATOM 834 N N . PHE A 1 111 ? 6.051 17.922 3.736 1 95.81 111 PHE A N 1
ATOM 835 C CA . PHE A 1 111 ? 6.293 18.375 5.102 1 95.81 111 PHE A CA 1
ATOM 836 C C . PHE A 1 111 ? 5.902 17.297 6.109 1 95.81 111 PHE A C 1
ATOM 838 O O . PHE A 1 111 ? 6.676 16.984 7.012 1 95.81 111 PHE A O 1
ATOM 845 N N . LEU A 1 112 ? 4.699 16.75 5.91 1 95.62 112 LEU A N 1
ATOM 846 C CA . LEU A 1 112 ? 4.184 15.734 6.82 1 95.62 112 LEU A CA 1
ATOM 847 C C . LEU A 1 112 ? 5.059 14.484 6.789 1 95.62 112 LEU A C 1
ATOM 849 O O . LEU A 1 112 ? 5.34 13.898 7.836 1 95.62 112 LEU A O 1
ATOM 853 N N . ASN A 1 113 ? 5.551 14.164 5.629 1 91.62 113 ASN A N 1
ATOM 854 C CA . ASN A 1 113 ? 6.391 12.984 5.449 1 91.62 113 ASN A CA 1
ATOM 855 C C . ASN A 1 113 ? 7.758 13.172 6.098 1 91.62 113 ASN A C 1
ATOM 857 O O . ASN A 1 113 ? 8.391 12.195 6.504 1 91.62 113 ASN A O 1
ATOM 861 N N . GLN A 1 114 ? 8.172 14.32 6.211 1 90.12 114 GLN A N 1
ATOM 862 C CA . GLN A 1 114 ? 9.531 14.578 6.691 1 90.12 114 GLN A CA 1
ATOM 863 C C . GLN A 1 114 ? 9.531 14.859 8.195 1 90.12 114 GLN A C 1
ATOM 865 O O . GLN A 1 114 ? 10.594 15.055 8.789 1 90.12 114 GLN A O 1
ATOM 870 N N . LEU A 1 115 ? 8.344 14.914 8.812 1 90.69 115 LEU A N 1
ATOM 871 C CA . LEU A 1 115 ? 8.328 15.016 10.266 1 90.69 115 LEU A CA 1
ATOM 872 C C . LEU A 1 115 ? 9.086 13.844 10.898 1 90.69 115 LEU A C 1
ATOM 874 O O . LEU A 1 115 ? 8.883 12.688 10.516 1 90.69 115 LEU A O 1
ATOM 878 N N . PRO A 1 116 ? 9.977 14.164 11.82 1 87.38 116 PRO A N 1
ATOM 879 C CA . PRO A 1 116 ? 10.703 13.062 12.461 1 87.38 116 PRO A CA 1
ATOM 880 C C . PRO A 1 116 ? 9.773 12.055 13.133 1 87.38 116 PRO A C 1
ATOM 882 O O . PRO A 1 116 ? 10.07 10.859 13.172 1 87.38 116 PRO A O 1
ATOM 885 N N . THR A 1 117 ? 8.734 12.562 13.711 1 89.44 117 THR A N 1
ATOM 886 C CA . THR A 1 117 ? 7.652 11.75 14.25 1 89.44 117 THR A CA 1
ATOM 887 C C . THR A 1 117 ? 6.363 11.961 13.469 1 89.44 117 THR A C 1
ATOM 889 O O . THR A 1 117 ? 5.965 13.102 13.219 1 89.44 117 THR A O 1
ATOM 892 N N . ALA A 1 118 ? 5.797 10.797 13.07 1 93 118 ALA A N 1
ATOM 893 C CA . ALA A 1 118 ? 4.551 10.898 12.312 1 93 118 ALA A CA 1
ATOM 894 C C . ALA A 1 118 ? 3.477 11.617 13.117 1 93 118 ALA A C 1
ATOM 896 O O . ALA A 1 118 ? 3.551 11.68 14.352 1 93 118 ALA A O 1
ATOM 897 N N . VAL A 1 119 ? 2.508 12.172 12.391 1 95.19 119 VAL A N 1
ATOM 898 C CA . VAL A 1 119 ? 1.41 12.867 13.055 1 95.19 119 VAL A CA 1
ATOM 899 C C . VAL A 1 119 ? 0.768 11.945 14.086 1 95.19 119 VAL A C 1
ATOM 901 O O . VAL A 1 119 ? 0.465 12.367 15.203 1 95.19 119 VAL A O 1
ATOM 904 N N . PHE A 1 120 ? 0.576 10.711 13.695 1 94.38 120 PHE A N 1
ATOM 905 C CA . PHE A 1 120 ? 0.165 9.648 14.602 1 94.38 120 PHE A CA 1
ATOM 906 C C . PHE A 1 120 ? 1.327 8.703 14.891 1 94.38 120 PHE A C 1
ATOM 908 O O . PHE A 1 120 ? 1.597 7.785 14.117 1 94.38 120 PHE A O 1
ATOM 915 N N . PRO A 1 121 ? 2.002 8.977 16.031 1 89.19 121 PRO A N 1
ATOM 916 C CA . PRO A 1 121 ? 3.197 8.188 16.344 1 89.19 121 PRO A CA 1
ATOM 917 C C . PRO A 1 121 ? 2.9 6.699 16.469 1 89.19 121 PRO A C 1
ATOM 919 O O . PRO A 1 121 ? 1.905 6.316 17.094 1 89.19 121 PRO A O 1
ATOM 922 N N . GLU A 1 122 ? 3.756 5.93 15.914 1 83.19 122 GLU A N 1
ATOM 923 C CA . GLU A 1 122 ? 3.584 4.48 15.875 1 83.19 122 GLU A CA 1
ATOM 924 C C . GLU A 1 122 ? 3.4 3.914 17.281 1 83.19 122 GLU A C 1
ATOM 926 O O . GLU A 1 122 ? 2.602 2.998 17.484 1 83.19 122 GLU A O 1
ATOM 931 N N . GLU A 1 123 ? 4.156 4.395 18.203 1 81.56 123 GLU A N 1
ATOM 932 C CA . GLU A 1 123 ? 4.125 3.902 19.578 1 81.56 123 GLU A CA 1
ATOM 933 C C . GLU A 1 123 ? 2.73 4.051 20.188 1 81.56 123 GLU A C 1
ATOM 935 O O . GLU A 1 123 ? 2.309 3.221 21 1 81.56 123 GLU A O 1
ATOM 940 N N . LEU A 1 124 ? 2.066 5.102 19.797 1 85.94 124 LEU A N 1
ATOM 941 C CA . LEU A 1 124 ? 0.732 5.344 20.328 1 85.94 124 LEU A CA 1
ATOM 942 C C . LEU A 1 124 ? -0.313 4.531 19.578 1 85.94 124 LEU A C 1
ATOM 944 O O . LEU A 1 124 ? -1.388 4.246 20.109 1 85.94 124 LEU A O 1
ATOM 948 N N . CYS A 1 125 ? 0.035 4.062 18.359 1 86.75 125 CYS A N 1
ATOM 949 C CA . CYS A 1 125 ? -0.932 3.393 17.5 1 86.75 125 CYS A CA 1
ATOM 950 C C . CYS A 1 125 ? -0.94 1.89 17.766 1 86.75 125 CYS A C 1
ATOM 952 O O . CYS A 1 125 ? -1.932 1.214 17.484 1 86.75 125 CYS A O 1
ATOM 954 N N . THR A 1 126 ? 0.096 1.345 18.188 1 77.75 126 THR A N 1
ATOM 955 C CA . THR A 1 126 ? 0.274 -0.098 18.312 1 77.75 126 THR A CA 1
ATOM 956 C C . THR A 1 126 ? -0.859 -0.713 19.125 1 77.75 126 THR A C 1
ATOM 958 O O . THR A 1 126 ? -1.436 -1.729 18.734 1 77.75 126 THR A O 1
ATOM 961 N N . ASP A 1 127 ? -1.188 -0.141 20.266 1 77 127 ASP A N 1
ATOM 962 C CA . ASP A 1 127 ? -2.254 -0.686 21.094 1 77 127 ASP A CA 1
ATOM 963 C C . ASP A 1 127 ? -3.627 -0.396 20.5 1 77 127 ASP A C 1
ATOM 965 O O . ASP A 1 127 ? -4.57 -1.161 20.688 1 77 127 ASP A O 1
ATOM 969 N N . ILE A 1 128 ? -3.693 0.626 19.75 1 85.31 128 ILE A N 1
ATOM 970 C CA . ILE A 1 128 ? -4.969 1.074 19.203 1 85.31 128 ILE A CA 1
ATOM 971 C C . ILE A 1 128 ? -5.328 0.227 17.984 1 85.31 128 ILE A C 1
ATOM 973 O O . ILE A 1 128 ? -6.5 -0.081 17.75 1 85.31 128 ILE A O 1
ATOM 977 N N . TRP A 1 129 ? -4.277 -0.198 17.312 1 81.44 129 TRP A N 1
ATOM 978 C CA . TRP A 1 129 ? -4.48 -0.986 16.109 1 81.44 129 TRP A CA 1
ATOM 979 C C . TRP A 1 129 ? -5.2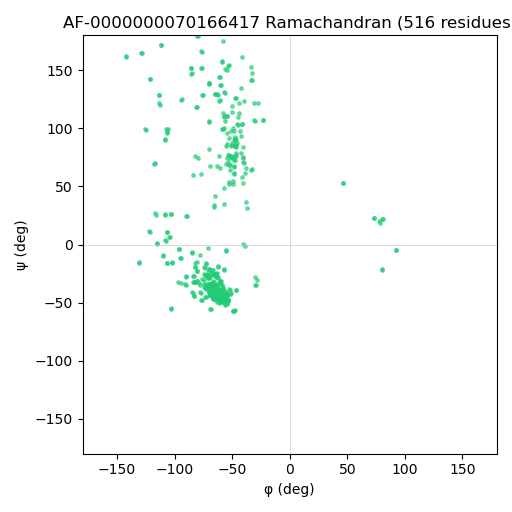62 -2.26 16.406 1 81.44 129 TRP A C 1
ATOM 981 O O . TRP A 1 129 ? -6.23 -2.582 15.711 1 81.44 129 TRP A O 1
ATOM 991 N N . ALA A 1 130 ? -4.836 -2.906 17.406 1 76 130 ALA A N 1
ATOM 992 C CA . ALA A 1 130 ? -5.473 -4.164 17.781 1 76 130 ALA A CA 1
ATOM 993 C C . ALA A 1 130 ? -6.934 -3.947 18.172 1 76 130 ALA A C 1
ATOM 995 O O . ALA A 1 130 ? -7.816 -4.688 17.734 1 76 130 ALA A O 1
ATOM 996 N N . ILE A 1 131 ? -7.176 -2.932 18.922 1 81.25 131 ILE A N 1
ATOM 997 C CA . ILE A 1 131 ? -8.523 -2.639 19.406 1 81.25 131 ILE A CA 1
ATOM 998 C C . ILE A 1 131 ? -9.406 -2.201 18.234 1 81.25 131 ILE A C 1
ATOM 1000 O O . ILE A 1 131 ? -10.555 -2.629 18.125 1 81.25 131 ILE A O 1
ATOM 1004 N N . PHE A 1 132 ? -8.852 -1.414 17.422 1 89.25 132 PHE A N 1
ATOM 1005 C CA . PHE A 1 132 ? -9.594 -0.905 16.266 1 89.25 132 PHE A CA 1
ATOM 1006 C C . PHE A 1 132 ? -9.984 -2.039 15.328 1 89.25 132 PHE A C 1
ATOM 1008 O O . PHE A 1 132 ? -11.109 -2.078 14.828 1 89.25 132 PHE A O 1
ATOM 1015 N N . GLU A 1 133 ? -9.078 -2.953 15.148 1 81.81 133 GLU A N 1
ATOM 1016 C CA . GLU A 1 133 ? -9.297 -4.07 14.227 1 81.81 133 GLU A CA 1
ATOM 1017 C C . GLU A 1 133 ? -10.367 -5.02 14.758 1 81.81 133 GLU A C 1
ATOM 1019 O O . GLU A 1 133 ? -11.219 -5.492 14 1 81.81 133 GLU A O 1
ATOM 1024 N N . VAL A 1 134 ? -10.312 -5.312 16.016 1 78.12 134 VAL A N 1
ATOM 1025 C CA . VAL A 1 134 ? -11.25 -6.246 16.641 1 78.12 134 VAL A CA 1
ATOM 1026 C C . VAL A 1 134 ? -12.664 -5.66 16.594 1 78.12 134 VAL A C 1
ATOM 1028 O O . VAL A 1 134 ? -13.648 -6.402 16.516 1 78.12 134 VAL A O 1
ATOM 1031 N N . ASN A 1 135 ? -12.773 -4.355 16.562 1 81.69 135 ASN A N 1
ATOM 1032 C CA . ASN A 1 135 ? -14.07 -3.688 16.609 1 81.69 135 ASN A CA 1
ATOM 1033 C C . ASN A 1 135 ? -14.484 -3.184 15.227 1 81.69 135 ASN A C 1
ATOM 1035 O O . ASN A 1 135 ? -15.156 -2.16 15.117 1 81.69 135 ASN A O 1
ATOM 1039 N N . LYS A 1 136 ? -13.984 -3.814 14.195 1 79.38 136 LYS A N 1
ATOM 1040 C CA . LYS A 1 136 ? -14.195 -3.363 12.82 1 79.38 136 LYS A CA 1
ATOM 1041 C C . LYS A 1 136 ? -15.68 -3.262 12.492 1 79.38 136 LYS A C 1
ATOM 1043 O O . LYS A 1 136 ? -16.078 -2.488 11.625 1 79.38 136 LYS A O 1
ATOM 1048 N N . ASN A 1 137 ? -16.531 -3.965 13.25 1 78.56 137 ASN A N 1
ATOM 1049 C CA . ASN A 1 137 ? -17.953 -3.967 12.977 1 78.56 137 ASN A CA 1
ATOM 1050 C C . ASN A 1 137 ? -18.719 -3.105 13.977 1 78.56 137 ASN A C 1
ATOM 1052 O O . ASN A 1 137 ? -19.953 -3.115 14 1 78.56 137 ASN A O 1
ATOM 1056 N N . CYS A 1 138 ? -18.109 -2.408 14.82 1 86 138 CYS A N 1
ATOM 1057 C CA . CYS A 1 138 ? -18.734 -1.542 15.812 1 86 138 CYS A CA 1
ATOM 1058 C C . CYS A 1 138 ? -18.203 -0.122 15.719 1 86 138 CYS A C 1
ATOM 1060 O O . CYS A 1 138 ? -17.203 0.211 16.375 1 86 138 CYS A O 1
ATOM 1062 N N . ALA A 1 139 ? -18.953 0.729 15.055 1 86.25 139 ALA A N 1
ATOM 1063 C CA . ALA A 1 139 ? -18.516 2.094 14.766 1 86.25 139 ALA A CA 1
ATOM 1064 C C . ALA A 1 139 ? -18.312 2.885 16.062 1 86.25 139 ALA A C 1
ATOM 1066 O O . ALA A 1 139 ? -17.391 3.697 16.156 1 86.25 139 ALA A O 1
ATOM 1067 N N . THR A 1 140 ? -19.156 2.678 17 1 89.94 140 THR A N 1
ATOM 1068 C CA . THR A 1 140 ? -19.078 3.391 18.266 1 89.94 140 THR A CA 1
ATOM 1069 C C . THR A 1 140 ? -17.766 3.064 18.984 1 89.94 140 THR A C 1
ATOM 1071 O O . THR A 1 140 ? -17.109 3.959 19.516 1 89.94 140 THR A O 1
ATOM 1074 N N . GLU A 1 141 ? -17.438 1.789 18.984 1 89.31 141 GLU A N 1
ATOM 1075 C CA . GLU A 1 141 ? -16.219 1.367 19.656 1 89.31 141 GLU A CA 1
ATOM 1076 C C . GLU A 1 141 ? -14.984 1.851 18.891 1 89.31 141 GLU A C 1
ATOM 1078 O O . GLU A 1 141 ? -13.961 2.174 19.5 1 89.31 141 GLU A O 1
ATOM 1083 N N . GLN A 1 142 ? -15.016 1.878 17.609 1 90.75 142 GLN A N 1
ATOM 1084 C CA . GLN A 1 142 ? -13.922 2.414 16.812 1 90.75 142 GLN A CA 1
ATOM 1085 C C . GLN A 1 142 ? -13.695 3.895 17.094 1 90.75 142 GLN A C 1
ATOM 1087 O O . GLN A 1 142 ? -12.555 4.344 17.234 1 90.75 142 GLN A O 1
ATOM 1092 N N . THR A 1 143 ? -14.859 4.613 17.219 1 91.44 143 THR A N 1
ATOM 1093 C CA . THR A 1 143 ? -14.766 6.031 17.547 1 91.44 143 THR A CA 1
ATOM 1094 C C . THR A 1 143 ? -14.141 6.23 18.922 1 91.44 143 THR A C 1
ATOM 1096 O O . THR A 1 143 ? -13.312 7.125 19.109 1 91.44 143 THR A O 1
ATOM 1099 N N . ARG A 1 144 ? -14.523 5.434 19.859 1 90.69 144 ARG A N 1
ATOM 1100 C CA . ARG A 1 144 ? -13.969 5.508 21.203 1 90.69 144 ARG A CA 1
ATOM 1101 C C . ARG A 1 144 ? -12.469 5.242 21.188 1 90.69 144 ARG A C 1
ATOM 1103 O O . ARG A 1 144 ? -11.711 5.914 21.891 1 90.69 144 ARG A O 1
ATOM 1110 N N . CYS A 1 145 ? -12.078 4.266 20.422 1 89.88 145 CYS A N 1
ATOM 1111 C CA . CYS A 1 145 ? -10.672 3.918 20.266 1 89.88 145 CYS A CA 1
ATOM 1112 C C . CYS A 1 145 ? -9.875 5.094 19.719 1 89.88 145 CYS A C 1
ATOM 1114 O O . CYS A 1 145 ? -8.781 5.391 20.188 1 89.88 145 CYS A O 1
ATOM 1116 N N . LEU A 1 146 ? -10.422 5.738 18.734 1 93.19 146 LEU A N 1
ATOM 1117 C CA . LEU A 1 146 ? -9.734 6.859 18.109 1 93.19 146 LEU A CA 1
ATOM 1118 C C . LEU A 1 146 ? -9.688 8.062 19.047 1 93.19 146 LEU A C 1
ATOM 1120 O O . LEU A 1 146 ? -8.703 8.812 19.047 1 93.19 146 LEU A O 1
ATOM 1124 N N . LYS A 1 147 ? -10.766 8.242 19.828 1 91.75 147 LYS A N 1
ATOM 1125 C CA . LYS A 1 147 ? -10.742 9.289 20.844 1 91.75 147 LYS A CA 1
ATOM 1126 C C . LYS A 1 147 ? -9.617 9.062 21.844 1 91.75 147 LYS A C 1
ATOM 1128 O O . LYS A 1 147 ? -8.953 10.008 22.266 1 91.75 147 LYS A O 1
ATOM 1133 N N . ARG A 1 148 ? -9.438 7.844 22.203 1 89.38 148 ARG A N 1
ATOM 1134 C CA . ARG A 1 148 ? -8.344 7.488 23.109 1 89.38 148 ARG A CA 1
ATOM 1135 C C . ARG A 1 148 ? -6.988 7.82 22.484 1 89.38 148 ARG A C 1
ATOM 1137 O O . ARG A 1 148 ? -6.105 8.359 23.156 1 89.38 148 ARG A O 1
ATOM 1144 N N . LEU A 1 149 ? -6.805 7.473 21.234 1 91.31 149 LEU A N 1
ATOM 1145 C CA . LEU A 1 149 ? -5.574 7.797 20.516 1 91.31 149 LEU A CA 1
ATOM 1146 C C . LEU A 1 149 ? -5.32 9.297 20.531 1 91.31 149 LEU A C 1
ATOM 1148 O O . LEU A 1 149 ? -4.223 9.742 20.875 1 91.31 149 LEU A O 1
ATOM 1152 N N . LEU A 1 150 ? -6.359 10.047 20.188 1 92.25 150 LEU A N 1
ATOM 1153 C CA . LEU A 1 150 ? -6.234 11.492 20.062 1 92.25 150 LEU A CA 1
ATOM 1154 C C . LEU A 1 150 ? -5.922 12.125 21.422 1 92.25 150 LEU A C 1
ATOM 1156 O O . LEU A 1 150 ? -5.176 13.102 21.5 1 92.25 150 LEU A O 1
ATOM 1160 N N . SER A 1 151 ? -6.477 11.555 22.484 1 90.06 151 SER A N 1
ATOM 1161 C CA . SER A 1 151 ? -6.266 12.078 23.828 1 90.06 151 SER A CA 1
ATOM 1162 C C . SER A 1 151 ? -4.832 11.844 24.297 1 90.06 151 SER A C 1
ATOM 1164 O O . SER A 1 151 ? -4.34 12.547 25.188 1 90.06 151 SER A O 1
ATOM 1166 N N . ARG A 1 152 ? -4.133 10.938 23.734 1 90.19 152 ARG A N 1
ATOM 1167 C CA . ARG A 1 152 ? -2.777 10.578 24.141 1 90.19 152 ARG A CA 1
ATOM 1168 C C . ARG A 1 152 ? -1.742 11.328 23.297 1 90.19 152 ARG A C 1
ATOM 1170 O O . ARG A 1 152 ? -0.558 11.344 23.641 1 90.19 152 ARG A O 1
ATOM 1177 N N . LEU A 1 153 ? -2.193 11.945 22.25 1 91.88 153 LEU A N 1
ATOM 1178 C CA . LEU A 1 153 ? -1.277 12.672 21.375 1 91.88 153 LEU A CA 1
ATOM 1179 C C . LEU A 1 153 ? -0.748 13.922 22.078 1 91.88 153 LEU A C 1
ATOM 1181 O O . LEU A 1 153 ? -1.496 14.617 22.766 1 91.88 153 LEU A O 1
ATOM 1185 N N . PRO A 1 154 ? 0.562 14.219 21.906 1 88.25 154 PRO A N 1
ATOM 1186 C CA . PRO A 1 154 ? 1.032 15.547 22.328 1 88.25 154 PRO A CA 1
ATOM 1187 C C . PRO A 1 154 ? 0.223 16.672 21.703 1 88.25 154 PRO A C 1
ATOM 1189 O O . PRO A 1 154 ? -0.343 16.516 20.609 1 88.25 154 PRO A O 1
ATOM 1192 N N . GLU A 1 155 ? 0.156 17.75 22.297 1 88.56 155 GLU A N 1
ATOM 1193 C CA . GLU A 1 155 ? -0.706 18.859 21.922 1 88.56 155 GLU A CA 1
ATOM 1194 C C . GLU A 1 155 ? -0.485 19.266 20.453 1 88.56 155 GLU A C 1
ATOM 1196 O O . GLU A 1 155 ? -1.442 19.391 19.688 1 88.56 155 GLU A O 1
ATOM 1201 N N . ALA A 1 156 ? 0.767 19.469 20.109 1 89.88 156 ALA A N 1
ATOM 1202 C CA . ALA A 1 156 ? 1.084 19.906 18.75 1 89.88 156 ALA A CA 1
ATOM 1203 C C . ALA A 1 156 ? 0.575 18.891 17.719 1 89.88 156 ALA A C 1
ATOM 1205 O O . ALA A 1 156 ? 0.073 19.281 16.672 1 89.88 156 ALA A O 1
ATOM 1206 N N . HIS A 1 157 ? 0.7 17.609 18.031 1 93.44 157 HIS A N 1
ATOM 1207 C CA . HIS A 1 157 ? 0.238 16.547 17.141 1 93.44 157 HIS A CA 1
ATOM 1208 C C . HIS A 1 157 ? -1.284 16.516 17.078 1 93.44 157 HIS A C 1
ATOM 1210 O O . HIS A 1 157 ? -1.855 16.344 15.992 1 93.44 157 HIS A O 1
ATOM 1216 N N . SER A 1 158 ? -1.841 16.656 18.219 1 92.12 158 SER A N 1
ATOM 1217 C CA . SER A 1 158 ? -3.299 16.656 18.266 1 92.12 158 SER A CA 1
ATOM 1218 C C . SER A 1 158 ? -3.879 17.828 17.469 1 92.12 158 SER A C 1
ATOM 1220 O O . SER A 1 158 ? -4.848 17.656 16.734 1 92.12 158 SER A O 1
ATOM 1222 N N . ARG A 1 159 ? -3.324 19 17.594 1 91.19 159 ARG A N 1
ATOM 1223 C CA . ARG A 1 159 ? -3.77 20.172 16.875 1 91.19 159 ARG A CA 1
ATOM 1224 C C . ARG A 1 159 ? -3.598 19.984 15.367 1 91.19 159 ARG A C 1
ATOM 1226 O O . ARG A 1 159 ? -4.5 20.297 14.586 1 91.19 159 ARG A O 1
ATOM 1233 N N . LEU A 1 160 ? -2.465 19.484 15.039 1 95.06 160 LEU A N 1
ATOM 1234 C CA . LEU A 1 160 ? -2.193 19.234 13.633 1 95.06 160 LEU A CA 1
ATOM 1235 C C . LEU A 1 160 ? -3.156 18.203 13.062 1 95.06 160 LEU A C 1
ATOM 1237 O O . LEU A 1 160 ? -3.684 18.375 11.961 1 95.06 160 LEU A O 1
ATOM 1241 N N . ALA A 1 161 ? -3.379 17.125 13.805 1 95.44 161 ALA A N 1
ATOM 1242 C CA . ALA A 1 161 ? -4.297 16.062 13.383 1 95.44 161 ALA A CA 1
ATOM 1243 C C . ALA A 1 161 ? -5.703 16.609 13.156 1 95.44 161 ALA A C 1
ATOM 1245 O O . ALA A 1 161 ? -6.316 16.359 12.117 1 95.44 161 ALA A O 1
ATOM 1246 N N . CYS A 1 162 ? -6.137 17.391 14.078 1 93.5 162 CYS A N 1
ATOM 1247 C CA . CYS A 1 162 ? -7.461 17.984 13.984 1 93.5 162 CYS A CA 1
ATOM 1248 C C . CYS A 1 162 ? -7.566 18.906 12.773 1 93.5 162 CYS A C 1
ATOM 1250 O O . CYS A 1 162 ? -8.516 18.812 11.992 1 93.5 162 CYS A O 1
ATOM 1252 N N . PHE A 1 163 ? -6.637 19.75 12.648 1 94.56 163 PHE A N 1
ATOM 1253 C CA . PHE A 1 163 ? -6.59 20.719 11.555 1 94.56 163 PHE A CA 1
ATOM 1254 C C . PHE A 1 163 ? -6.609 20 10.203 1 94.56 163 PHE A C 1
ATOM 1256 O O . PHE A 1 163 ? -7.395 20.359 9.32 1 94.56 163 PHE A O 1
ATOM 1263 N N . LEU A 1 164 ? -5.816 18.906 10.062 1 97.25 164 LEU A N 1
ATOM 1264 C CA . LEU A 1 164 ? -5.68 18.188 8.805 1 97.25 164 LEU A CA 1
ATOM 1265 C C . LEU A 1 164 ? -6.938 17.375 8.5 1 97.25 164 LEU A C 1
ATOM 1267 O O . LEU A 1 164 ? -7.41 17.359 7.363 1 97.25 164 LEU A O 1
ATOM 1271 N N . VAL A 1 165 ? -7.445 16.688 9.484 1 96.69 165 VAL A N 1
ATOM 1272 C CA . VAL A 1 165 ? -8.617 15.844 9.281 1 96.69 165 VAL A CA 1
ATOM 1273 C C . VAL A 1 165 ? -9.805 16.703 8.852 1 96.69 165 VAL A C 1
ATOM 1275 O O . VAL A 1 165 ? -10.555 16.328 7.945 1 96.69 165 VAL A O 1
ATOM 1278 N N . ARG A 1 166 ? -9.945 17.844 9.406 1 94 166 ARG A N 1
ATOM 1279 C CA . ARG A 1 166 ? -11.016 18.766 9.023 1 94 166 ARG A CA 1
ATOM 1280 C C . ARG A 1 166 ? -10.836 19.25 7.59 1 94 166 ARG A C 1
ATOM 1282 O O . ARG A 1 166 ? -11.797 19.297 6.82 1 94 166 ARG A O 1
ATOM 1289 N N . PHE A 1 167 ? -9.688 19.625 7.324 1 97.38 167 PHE A N 1
ATOM 1290 C CA . PHE A 1 167 ? -9.375 20.094 5.973 1 97.38 167 PHE A CA 1
ATOM 1291 C C . PHE A 1 167 ? -9.672 19 4.953 1 97.38 167 PHE A C 1
ATOM 1293 O O . PHE A 1 167 ? -10.289 19.266 3.916 1 97.38 167 PHE A O 1
ATOM 1300 N N . LEU A 1 168 ? -9.211 17.734 5.254 1 98.12 168 LEU A N 1
ATOM 1301 C CA . LEU A 1 168 ? -9.398 16.625 4.324 1 98.12 168 LEU A CA 1
ATOM 1302 C C . LEU A 1 168 ? -10.875 16.281 4.176 1 98.12 168 LEU A C 1
ATOM 1304 O O . LEU A 1 168 ? -11.328 15.922 3.086 1 98.12 168 LEU A O 1
ATOM 1308 N N . ALA A 1 169 ? -11.578 16.406 5.27 1 95.56 169 ALA A N 1
ATOM 1309 C CA . ALA A 1 169 ? -13.031 16.219 5.184 1 95.56 169 ALA A CA 1
ATOM 1310 C C . ALA A 1 169 ? -13.656 17.25 4.254 1 95.56 169 ALA A C 1
ATOM 1312 O O . ALA A 1 169 ? -14.555 16.922 3.471 1 95.56 169 ALA A O 1
ATOM 1313 N N . LYS A 1 170 ? -13.203 18.438 4.344 1 96.88 170 LYS A N 1
ATOM 1314 C CA . LYS A 1 170 ? -13.68 19.5 3.459 1 96.88 170 LYS A CA 1
ATOM 1315 C C . LYS A 1 170 ? -13.359 19.188 2.002 1 96.88 170 LYS A C 1
ATOM 1317 O O . LYS A 1 170 ? -14.18 19.406 1.114 1 96.88 170 LYS A O 1
ATOM 1322 N N . VAL A 1 171 ? -12.219 18.719 1.729 1 98.06 171 VAL A N 1
ATOM 1323 C CA . VAL A 1 171 ? -11.812 18.312 0.383 1 98.06 171 VAL A CA 1
ATOM 1324 C C . VAL A 1 171 ? -12.789 17.266 -0.155 1 98.06 171 VAL A C 1
ATOM 1326 O O . VAL A 1 171 ? -13.242 17.359 -1.298 1 98.06 171 VAL A O 1
ATOM 1329 N N . ALA A 1 172 ? -13.133 16.266 0.655 1 96.88 172 ALA A N 1
ATOM 1330 C CA . ALA A 1 172 ? -13.969 15.148 0.248 1 96.88 172 ALA A CA 1
ATOM 1331 C C . ALA A 1 172 ? -15.391 15.617 -0.059 1 96.88 172 ALA A C 1
ATOM 1333 O O . ALA A 1 172 ? -16.125 14.953 -0.805 1 96.88 172 ALA A O 1
ATOM 1334 N N . GLU A 1 173 ? -15.789 16.703 0.521 1 96.56 173 GLU A N 1
ATOM 1335 C CA . GLU A 1 173 ? -17.109 17.266 0.243 1 96.56 173 GLU A CA 1
ATOM 1336 C C . GLU A 1 173 ? -17.234 17.672 -1.224 1 96.56 173 GLU A C 1
ATOM 1338 O O . GLU A 1 173 ? -18.344 17.812 -1.734 1 96.56 173 GLU A O 1
ATOM 1343 N N . ASN A 1 174 ? -16.125 17.828 -1.891 1 97.31 174 ASN A N 1
ATOM 1344 C CA . ASN A 1 174 ? -16.109 18.219 -3.299 1 97.31 174 ASN A CA 1
ATOM 1345 C C . ASN A 1 174 ? -15.688 17.047 -4.191 1 97.31 174 ASN A C 1
ATOM 1347 O O . ASN A 1 174 ? -15.164 17.266 -5.285 1 97.31 174 ASN A O 1
ATOM 1351 N N . SER A 1 175 ? -15.906 15.82 -3.727 1 94.56 175 SER A N 1
ATOM 1352 C CA . SER A 1 175 ? -15.398 14.633 -4.402 1 94.56 175 SER A CA 1
ATOM 1353 C C . SER A 1 175 ? -16.094 14.43 -5.75 1 94.56 175 SER A C 1
ATOM 1355 O O . SER A 1 175 ? -15.539 13.773 -6.637 1 94.56 175 SER A O 1
ATOM 1357 N N . ASP A 1 176 ? -17.266 14.984 -5.961 1 94.19 176 ASP A N 1
ATOM 1358 C CA . ASP A 1 176 ? -17.953 14.883 -7.246 1 94.19 176 ASP A CA 1
ATOM 1359 C C . ASP A 1 176 ? -17.125 15.539 -8.352 1 94.19 176 ASP A C 1
ATOM 1361 O O . ASP A 1 176 ? -17.219 15.148 -9.516 1 94.19 176 ASP A O 1
ATOM 1365 N N . VAL A 1 177 ? -16.344 16.516 -7.988 1 94.19 177 VAL A N 1
ATOM 1366 C CA . VAL A 1 177 ? -15.547 17.25 -8.961 1 94.19 177 VAL A CA 1
ATOM 1367 C C . VAL A 1 177 ? -14.086 16.797 -8.898 1 94.19 177 VAL A C 1
ATOM 1369 O O . VAL A 1 177 ? -13.516 16.391 -9.906 1 94.19 177 VAL A O 1
ATOM 1372 N N . ASN A 1 178 ? -13.5 16.875 -7.699 1 94.38 178 ASN A N 1
ATOM 1373 C CA . ASN A 1 178 ? -12.07 16.594 -7.582 1 94.38 178 ASN A CA 1
ATOM 1374 C C . ASN A 1 178 ? -11.789 15.102 -7.535 1 94.38 178 ASN A C 1
ATOM 1376 O O . ASN A 1 178 ? -10.633 14.68 -7.605 1 94.38 178 ASN A O 1
ATOM 1380 N N . GLN A 1 179 ? -12.797 14.281 -7.289 1 89.38 179 GLN A N 1
ATOM 1381 C CA . GLN A 1 179 ? -12.734 12.828 -7.312 1 89.38 179 GLN A CA 1
ATOM 1382 C C . GLN A 1 179 ? -11.977 12.289 -6.105 1 89.38 179 GLN A C 1
ATOM 1384 O O . GLN A 1 179 ? -11.398 11.203 -6.16 1 89.38 179 GLN A O 1
ATOM 1389 N N . MET A 1 180 ? -11.953 13.117 -5.113 1 92.25 180 MET A N 1
ATOM 1390 C CA . MET A 1 180 ? -11.266 12.688 -3.896 1 92.25 180 MET A CA 1
ATOM 1391 C C . MET A 1 180 ? -12.266 12.391 -2.787 1 92.25 180 MET A C 1
ATOM 1393 O O . MET A 1 180 ? -12.602 13.266 -1.987 1 92.25 180 MET A O 1
ATOM 1397 N N . THR A 1 181 ? -12.688 11.125 -2.727 1 91.69 181 THR A N 1
ATOM 1398 C CA . THR A 1 181 ? -13.617 10.656 -1.705 1 91.69 181 THR A CA 1
ATOM 1399 C C . THR A 1 181 ? -12.898 10.461 -0.372 1 91.69 181 THR A C 1
ATOM 1401 O O . THR A 1 181 ? -11.672 10.492 -0.312 1 91.69 181 THR A O 1
ATOM 1404 N N . LEU A 1 182 ? -13.695 10.312 0.69 1 94.44 182 LEU A N 1
ATOM 1405 C CA . LEU A 1 182 ? -13.117 10.008 1.995 1 94.44 182 LEU A CA 1
ATOM 1406 C C . LEU A 1 182 ? -12.203 8.789 1.91 1 94.44 182 LEU A C 1
ATOM 1408 O O . LEU A 1 182 ? -11.117 8.789 2.502 1 94.44 182 LEU A O 1
ATOM 1412 N N . GLU A 1 183 ? -12.578 7.805 1.135 1 89.38 183 GLU A N 1
ATOM 1413 C CA . GLU A 1 183 ? -11.789 6.594 0.942 1 89.38 183 GLU A CA 1
ATOM 1414 C C . GLU A 1 183 ? -10.477 6.895 0.214 1 89.38 183 GLU A C 1
ATOM 1416 O O . GLU A 1 183 ? -9.414 6.445 0.635 1 89.38 183 GLU A O 1
ATOM 1421 N N . ASN A 1 184 ? -10.57 7.66 -0.835 1 85.38 184 ASN A N 1
ATOM 1422 C CA . ASN A 1 184 ? -9.383 8.008 -1.604 1 85.38 184 ASN A CA 1
ATOM 1423 C C . ASN A 1 184 ? -8.391 8.812 -0.77 1 85.38 184 ASN A C 1
ATOM 1425 O O . ASN A 1 184 ? -7.184 8.57 -0.823 1 85.38 184 ASN A O 1
ATOM 1429 N N . LEU A 1 185 ? -8.945 9.719 0.045 1 94.38 185 LEU A N 1
ATOM 1430 C CA . LEU A 1 185 ? -8.086 10.547 0.881 1 94.38 185 LEU A CA 1
ATOM 1431 C C . LEU A 1 185 ? -7.418 9.719 1.971 1 94.38 185 LEU A C 1
ATOM 1433 O O . LEU A 1 185 ? -6.254 9.945 2.307 1 94.38 185 LEU A O 1
ATOM 1437 N N . ALA A 1 186 ? -8.102 8.75 2.523 1 92.69 186 ALA A N 1
ATOM 1438 C CA . ALA A 1 186 ? -7.512 7.855 3.52 1 92.69 186 ALA A CA 1
ATOM 1439 C C . ALA A 1 186 ? -6.352 7.062 2.93 1 92.69 186 ALA A C 1
ATOM 1441 O O . ALA A 1 186 ? -5.324 6.875 3.584 1 92.69 186 ALA A O 1
ATOM 1442 N N . ILE A 1 187 ? -6.492 6.664 1.718 1 85.12 187 ILE A N 1
ATOM 1443 C CA . ILE A 1 187 ? -5.477 5.871 1.038 1 85.12 187 ILE A CA 1
ATOM 1444 C C . ILE A 1 187 ? -4.254 6.734 0.75 1 85.12 187 ILE A C 1
ATOM 1446 O O . ILE A 1 187 ? -3.115 6.285 0.913 1 85.12 187 ILE A O 1
ATOM 1450 N N . VAL A 1 188 ? -4.504 7.938 0.342 1 88.94 188 VAL A N 1
ATOM 1451 C CA . VAL A 1 188 ? -3.428 8.828 -0.075 1 88.94 188 VAL A CA 1
ATOM 1452 C C . VAL A 1 188 ? -2.666 9.328 1.151 1 88.94 188 VAL A C 1
ATOM 1454 O O . VAL A 1 188 ? -1.441 9.469 1.115 1 88.94 188 VAL A O 1
ATOM 1457 N N . PHE A 1 189 ? -3.348 9.586 2.289 1 94.06 189 PHE A N 1
ATOM 1458 C CA . PHE A 1 189 ? -2.729 10.25 3.432 1 94.06 189 PHE A CA 1
ATOM 1459 C C . PHE A 1 189 ? -2.381 9.242 4.52 1 94.06 189 PHE A C 1
ATOM 1461 O O . PHE A 1 189 ? -1.605 9.539 5.43 1 94.06 189 PHE A O 1
ATOM 1468 N N . GLY A 1 190 ? -2.889 8.086 4.488 1 91.69 190 GLY A N 1
ATOM 1469 C CA . GLY A 1 190 ? -2.611 7.062 5.484 1 91.69 190 GLY A CA 1
ATOM 1470 C C . GLY A 1 190 ? -1.128 6.871 5.746 1 91.69 190 GLY A C 1
ATOM 1471 O O . GLY A 1 190 ? -0.659 7.07 6.867 1 91.69 190 GLY A O 1
ATOM 1472 N N . PRO A 1 191 ? -0.369 6.574 4.723 1 85.81 191 PRO A N 1
ATOM 1473 C CA . PRO A 1 191 ? 1.067 6.344 4.887 1 85.81 191 PRO A CA 1
ATOM 1474 C C . PRO A 1 191 ? 1.799 7.559 5.453 1 85.81 191 PRO A C 1
ATOM 1476 O O . PRO A 1 191 ? 2.76 7.406 6.215 1 85.81 191 PRO A O 1
ATOM 1479 N N . THR A 1 192 ? 1.273 8.727 5.117 1 89.69 192 THR A N 1
ATOM 1480 C CA . THR A 1 192 ? 1.918 9.969 5.512 1 89.69 192 THR A CA 1
ATOM 1481 C C . THR A 1 192 ? 1.628 10.289 6.977 1 89.69 192 THR A C 1
ATOM 1483 O O . THR A 1 192 ? 2.523 10.703 7.715 1 89.69 192 THR A O 1
ATOM 1486 N N . LEU A 1 193 ? 0.474 10.078 7.41 1 94.06 193 LEU A N 1
ATOM 1487 C CA . LEU A 1 193 ? 0.07 10.492 8.75 1 94.06 193 LEU A CA 1
ATOM 1488 C C . LEU A 1 193 ? 0.482 9.453 9.789 1 94.06 193 LEU A C 1
ATOM 1490 O O . LEU A 1 193 ? 0.729 9.789 10.945 1 94.06 193 LEU A O 1
ATOM 1494 N N . PHE A 1 194 ? 0.603 8.156 9.422 1 90.06 194 PHE A N 1
ATOM 1495 C CA . PHE A 1 194 ? 0.957 7.078 10.344 1 90.06 194 PHE A CA 1
ATOM 1496 C C . PHE A 1 194 ? 2.377 6.594 10.086 1 90.06 194 PHE A C 1
ATOM 1498 O O . PHE A 1 194 ? 2.922 5.809 10.867 1 90.06 194 PHE A O 1
ATOM 1505 N N . ARG A 1 195 ? 3.104 7.145 9.211 1 74.94 195 ARG A N 1
ATOM 1506 C CA . ARG A 1 195 ? 4.441 6.754 8.781 1 74.94 195 ARG A CA 1
ATOM 1507 C C . ARG A 1 195 ? 4.52 5.25 8.539 1 74.94 195 ARG A C 1
ATOM 1509 O O . ARG A 1 195 ? 5.191 4.531 9.281 1 74.94 195 ARG A O 1
ATOM 1516 N N . ILE A 1 196 ? 3.797 4.703 7.855 1 64.12 196 ILE A N 1
ATOM 1517 C CA . ILE A 1 196 ? 3.924 3.305 7.457 1 64.12 196 ILE A CA 1
ATOM 1518 C C . ILE A 1 196 ? 5.113 3.143 6.516 1 64.12 196 ILE A C 1
ATOM 1520 O O . ILE A 1 196 ? 5.324 3.969 5.621 1 64.12 196 ILE A O 1
ATOM 1524 N N . PRO A 1 197 ? 6.234 2.479 7.203 1 52.62 197 PRO A N 1
ATOM 1525 C CA . PRO A 1 197 ? 7.434 2.332 6.375 1 52.62 197 PRO A CA 1
ATOM 1526 C C . PRO A 1 197 ? 7.109 2.02 4.918 1 52.62 197 PRO A C 1
ATOM 1528 O O . PRO A 1 197 ? 7.277 0.88 4.473 1 52.62 197 PRO A O 1
ATOM 1531 N N . CYS A 1 198 ? 6.117 2.471 4.508 1 51.03 198 CYS A N 1
ATOM 1532 C CA . CYS A 1 198 ? 6.047 2.328 3.059 1 51.03 198 CYS A CA 1
ATOM 1533 C C . CYS A 1 198 ? 6.883 3.398 2.365 1 51.03 198 CYS A C 1
ATOM 1535 O O . CYS A 1 198 ? 6.633 4.594 2.537 1 51.03 198 CYS A O 1
ATOM 1537 N N . SER A 1 199 ? 8.219 3.137 2.471 1 49.06 199 SER A N 1
ATOM 1538 C CA . SER A 1 199 ? 8.953 4.148 1.721 1 49.06 199 SER A CA 1
ATOM 1539 C C . SER A 1 199 ? 8.117 4.699 0.571 1 49.06 199 SER A C 1
ATOM 1541 O O . SER A 1 199 ? 7.328 3.973 -0.036 1 49.06 199 SER A O 1
ATOM 1543 N N . PRO A 1 200 ? 7.926 6.07 0.641 1 51.19 200 PRO A N 1
ATOM 1544 C CA . PRO A 1 200 ? 7.27 6.613 -0.552 1 51.19 200 PRO A CA 1
ATOM 1545 C C . PRO A 1 200 ? 7.582 5.812 -1.812 1 51.19 200 PRO A C 1
ATOM 1547 O O . PRO A 1 200 ? 6.711 5.629 -2.666 1 51.19 200 PRO A O 1
ATOM 1550 N N . LEU A 1 201 ? 8.789 5.359 -1.785 1 58.56 201 LEU A N 1
ATOM 1551 C CA . LEU A 1 201 ? 9.211 4.539 -2.918 1 58.56 201 LEU A CA 1
ATOM 1552 C C . LEU A 1 201 ? 8.484 3.199 -2.916 1 58.56 201 LEU A C 1
ATOM 1554 O O . LEU A 1 201 ? 8.086 2.701 -3.973 1 58.56 201 LEU A O 1
ATOM 1558 N N . ALA A 1 202 ? 8.234 2.752 -1.723 1 61.69 202 ALA A N 1
ATOM 1559 C CA . ALA A 1 202 ? 7.547 1.467 -1.621 1 61.69 202 ALA A CA 1
ATOM 1560 C C . ALA A 1 202 ? 6.086 1.594 -2.037 1 61.69 202 ALA A C 1
ATOM 1562 O O . ALA A 1 202 ? 5.555 0.726 -2.732 1 61.69 202 ALA A O 1
ATOM 1563 N N . TYR A 1 203 ? 5.562 2.715 -1.737 1 63.88 203 TYR A N 1
ATOM 1564 C CA . TYR A 1 203 ? 4.18 2.967 -2.115 1 63.88 203 TYR A CA 1
ATOM 1565 C C . TYR A 1 203 ? 4.039 3.092 -3.629 1 63.88 203 TYR A C 1
ATOM 1567 O O . TYR A 1 203 ? 3.135 2.508 -4.227 1 63.88 203 TYR A O 1
ATOM 1575 N N . LYS A 1 204 ? 4.816 4.004 -4.133 1 67.12 204 LYS A N 1
ATOM 1576 C CA . LYS A 1 204 ? 4.797 4.176 -5.586 1 67.12 204 LYS A CA 1
ATOM 1577 C C . LYS A 1 204 ? 5.004 2.844 -6.297 1 67.12 204 LYS A C 1
ATOM 1579 O O . LYS A 1 204 ? 4.32 2.547 -7.281 1 67.12 204 LYS A O 1
ATOM 1584 N N . LYS A 1 205 ? 5.957 2.141 -5.688 1 75 205 LYS A N 1
ATOM 1585 C CA . LYS A 1 205 ? 6.227 0.824 -6.258 1 75 205 LYS A CA 1
ATOM 1586 C C . LYS A 1 205 ? 5.004 -0.083 -6.148 1 75 205 LYS A C 1
ATOM 1588 O O . LYS A 1 205 ? 4.652 -0.776 -7.105 1 75 205 LYS A O 1
ATOM 1593 N N . GLN A 1 206 ? 4.375 0.043 -5.008 1 77.25 206 GLN A N 1
ATOM 1594 C CA . GLN A 1 206 ? 3.178 -0.769 -4.805 1 77.25 206 GLN A CA 1
ATOM 1595 C C . GLN A 1 206 ? 2.078 -0.38 -5.789 1 77.25 206 GLN A C 1
ATOM 1597 O O . GLN A 1 206 ? 1.435 -1.248 -6.383 1 77.25 206 GLN A O 1
ATOM 1602 N N . THR A 1 207 ? 1.847 0.887 -5.902 1 76.5 207 THR A N 1
ATOM 1603 C CA . THR A 1 207 ? 0.828 1.382 -6.82 1 76.5 207 THR A CA 1
ATOM 1604 C C . THR A 1 207 ? 1.112 0.915 -8.242 1 76.5 207 THR A C 1
ATOM 1606 O O . THR A 1 207 ? 0.208 0.458 -8.945 1 76.5 207 THR A O 1
ATOM 1609 N N . LEU A 1 208 ? 2.311 1.004 -8.594 1 81.88 208 LEU A N 1
ATOM 1610 C CA . LEU A 1 208 ? 2.723 0.605 -9.938 1 81.88 208 LEU A CA 1
ATOM 1611 C C . LEU A 1 208 ? 2.555 -0.897 -10.133 1 81.88 208 LEU A C 1
ATOM 1613 O O . LEU A 1 208 ? 2.072 -1.341 -11.18 1 81.88 208 LEU A O 1
ATOM 1617 N N . CYS A 1 209 ? 2.963 -1.677 -9.164 1 86.88 209 CYS A N 1
ATOM 1618 C CA . CYS A 1 209 ? 2.838 -3.129 -9.242 1 86.88 209 CYS A CA 1
ATOM 1619 C C . CYS A 1 209 ? 1.376 -3.545 -9.352 1 86.88 209 CYS A C 1
ATOM 1621 O O . CYS A 1 209 ? 1.032 -4.418 -10.148 1 86.88 209 CYS A O 1
ATOM 1623 N N . ASN A 1 210 ? 0.541 -2.879 -8.578 1 86.75 210 ASN A N 1
ATOM 1624 C CA . ASN A 1 210 ? -0.887 -3.17 -8.656 1 86.75 210 ASN A CA 1
ATOM 1625 C C . ASN A 1 210 ? -1.457 -2.812 -10.031 1 86.75 210 ASN A C 1
ATOM 1627 O O . ASN A 1 210 ? -2.273 -3.553 -10.578 1 86.75 210 ASN A O 1
ATOM 1631 N N . ALA A 1 211 ? -1.039 -1.701 -10.555 1 88.69 211 ALA A N 1
ATOM 1632 C CA . ALA A 1 211 ? -1.499 -1.276 -11.875 1 88.69 211 ALA A CA 1
ATOM 1633 C C . ALA A 1 211 ? -1.057 -2.262 -12.953 1 88.69 211 ALA A C 1
ATOM 1635 O O . ALA A 1 211 ? -1.817 -2.566 -13.875 1 88.69 211 ALA A O 1
ATOM 1636 N N . MET A 1 212 ? 0.157 -2.682 -12.875 1 92.62 212 MET A N 1
ATOM 1637 C CA . MET A 1 212 ? 0.678 -3.664 -13.82 1 92.62 212 MET A CA 1
ATOM 1638 C C . MET A 1 212 ? -0.12 -4.961 -13.75 1 92.62 212 MET A C 1
ATOM 1640 O O . MET A 1 212 ? -0.52 -5.508 -14.781 1 92.62 212 MET A O 1
ATOM 1644 N N . LEU A 1 213 ? -0.347 -5.465 -12.562 1 93.94 213 LEU A N 1
ATOM 1645 C CA . LEU A 1 213 ? -1.109 -6.699 -12.414 1 93.94 213 LEU A CA 1
ATOM 1646 C C . LEU A 1 213 ? -2.537 -6.523 -12.914 1 93.94 213 LEU A C 1
ATOM 1648 O O . LEU A 1 213 ? -3.08 -7.406 -13.578 1 93.94 213 LEU A O 1
ATOM 1652 N N . LEU A 1 214 ? -3.139 -5.395 -12.594 1 93.25 214 LEU A N 1
ATOM 1653 C CA . LEU A 1 214 ? -4.48 -5.113 -13.094 1 93.25 214 LEU A CA 1
ATOM 1654 C C . LEU A 1 214 ? -4.52 -5.184 -14.609 1 93.25 214 LEU A C 1
ATOM 1656 O O . LEU A 1 214 ? -5.422 -5.797 -15.188 1 93.25 214 LEU A O 1
ATOM 1660 N N . HIS A 1 215 ? -3.551 -4.57 -15.188 1 94.19 215 HIS A N 1
ATOM 1661 C CA . HIS A 1 215 ? -3.486 -4.598 -16.641 1 94.19 215 HIS A CA 1
ATOM 1662 C C . HIS A 1 215 ? -3.301 -6.023 -17.156 1 94.19 215 HIS A C 1
ATOM 1664 O O . HIS A 1 215 ? -3.924 -6.418 -18.141 1 94.19 215 HIS A O 1
ATOM 1670 N N . MET A 1 216 ? -2.436 -6.805 -16.531 1 94.75 216 MET A N 1
ATOM 1671 C CA . MET A 1 216 ? -2.244 -8.203 -16.906 1 94.75 216 MET A CA 1
ATOM 1672 C C . MET A 1 216 ? -3.555 -8.977 -16.812 1 94.75 216 MET A C 1
ATOM 1674 O O . MET A 1 216 ? -3.871 -9.781 -17.688 1 94.75 216 MET A O 1
ATOM 1678 N N . LEU A 1 217 ? -4.277 -8.758 -15.75 1 95.25 217 LEU A N 1
ATOM 1679 C CA . LEU A 1 217 ? -5.551 -9.438 -15.539 1 95.25 217 LEU A CA 1
ATOM 1680 C C . LEU A 1 217 ? -6.555 -9.039 -16.625 1 95.25 217 LEU A C 1
ATOM 1682 O O . LEU A 1 217 ? -7.238 -9.898 -17.188 1 95.25 217 LEU A O 1
ATOM 1686 N N . GLN A 1 218 ? -6.594 -7.781 -16.953 1 93.56 218 GLN A N 1
ATOM 1687 C CA . GLN A 1 218 ? -7.531 -7.254 -17.938 1 93.56 218 GLN A CA 1
ATOM 1688 C C . GLN A 1 218 ? -7.207 -7.773 -19.328 1 93.56 218 GLN A C 1
ATOM 1690 O O . GLN A 1 218 ? -8.109 -8.023 -20.141 1 93.56 218 GLN A O 1
ATOM 1695 N N . ARG A 1 219 ? -5.926 -7.996 -19.641 1 91.56 219 ARG A N 1
ATOM 1696 C CA . ARG A 1 219 ? -5.488 -8.344 -20.984 1 91.56 219 ARG A CA 1
ATOM 1697 C C . ARG A 1 219 ? -4.867 -9.734 -21.016 1 91.56 219 ARG A C 1
ATOM 1699 O O . ARG A 1 219 ? -3.969 -10 -21.828 1 91.56 219 ARG A O 1
ATOM 1706 N N . HIS A 1 220 ? -5.297 -10.547 -20.094 1 91.69 220 HIS A N 1
ATOM 1707 C CA . HIS A 1 220 ? -4.637 -11.844 -19.953 1 91.69 220 HIS A CA 1
ATOM 1708 C C . HIS A 1 220 ? -4.758 -12.664 -21.234 1 91.69 220 HIS A C 1
ATOM 1710 O O . HIS A 1 220 ? -3.838 -13.406 -21.594 1 91.69 220 HIS A O 1
ATOM 1716 N N . GLU A 1 221 ? -5.801 -12.578 -22.016 1 89.69 221 GLU A N 1
ATOM 1717 C CA . GLU A 1 221 ? -5.98 -13.336 -23.25 1 89.69 221 GLU A CA 1
ATOM 1718 C C . GLU A 1 221 ? -4.969 -12.906 -24.312 1 89.69 221 GLU A C 1
ATOM 1720 O O . GLU A 1 221 ? -4.438 -13.742 -25.047 1 89.69 221 GLU A O 1
ATOM 1725 N N . ASP A 1 222 ? -4.781 -11.656 -24.359 1 88.56 222 ASP A N 1
ATOM 1726 C CA . ASP A 1 222 ? -3.822 -11.117 -25.312 1 88.56 222 ASP A CA 1
ATOM 1727 C C . ASP A 1 222 ? -2.389 -11.43 -24.891 1 88.56 222 ASP A C 1
ATOM 1729 O O . ASP A 1 222 ? -1.521 -11.648 -25.734 1 88.56 222 ASP A O 1
ATOM 1733 N N . LEU A 1 223 ? -2.152 -11.367 -23.578 1 89.62 223 LEU A N 1
ATOM 1734 C CA . LEU A 1 223 ? -0.798 -11.5 -23.047 1 89.62 223 LEU A CA 1
ATOM 1735 C C . LEU A 1 223 ? -0.327 -12.953 -23.109 1 89.62 223 LEU A C 1
ATOM 1737 O O . LEU A 1 223 ? 0.854 -13.211 -23.344 1 89.62 223 LEU A O 1
ATOM 1741 N N . PHE A 1 224 ? -1.274 -13.93 -22.922 1 81.81 224 PHE A N 1
ATOM 1742 C CA . PHE A 1 224 ? -0.849 -15.32 -22.781 1 81.81 224 PHE A CA 1
ATOM 1743 C C . PHE A 1 224 ? -1.374 -16.156 -23.953 1 81.81 224 PHE A C 1
ATOM 1745 O O . PHE A 1 224 ? -1.303 -17.391 -23.906 1 81.81 224 PHE A O 1
ATOM 1752 N N . LEU A 1 225 ? -2.082 -15.742 -24.953 1 64.38 225 LEU A N 1
ATOM 1753 C CA . LEU A 1 225 ? -2.531 -16.469 -26.141 1 64.38 225 LEU A CA 1
ATOM 1754 C C . LEU A 1 225 ? -1.382 -17.25 -26.766 1 64.38 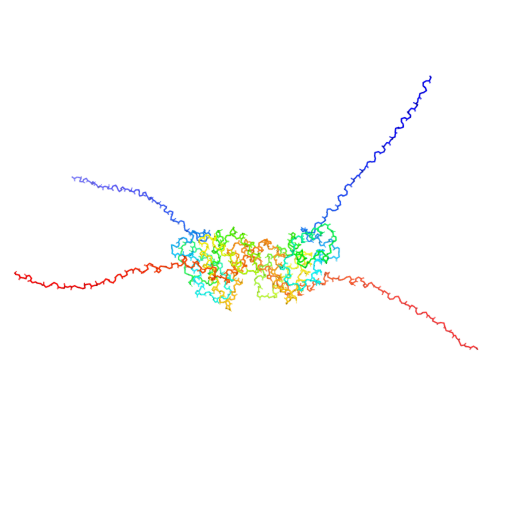225 LEU A C 1
ATOM 1756 O O . LEU A 1 225 ? -1.546 -18.422 -27.141 1 64.38 225 LEU A O 1
ATOM 1760 N N . GLU A 1 226 ? -0.367 -16.625 -27.094 1 54.19 226 GLU A N 1
ATOM 1761 C CA . GLU A 1 226 ? 0.665 -17.297 -27.891 1 54.19 226 GLU A CA 1
ATOM 1762 C C . GLU A 1 226 ? 1.4 -18.344 -27.047 1 54.19 226 GLU A C 1
ATOM 1764 O O . GLU A 1 226 ? 1.974 -19.297 -27.594 1 54.19 226 GLU A O 1
ATOM 1769 N N . SER A 1 227 ? 1.438 -18.172 -25.828 1 49.66 227 SER A N 1
ATOM 1770 C CA . SER A 1 227 ? 2.201 -19.109 -25.031 1 49.66 227 SER A CA 1
ATOM 1771 C C . SER A 1 227 ? 1.456 -20.438 -24.859 1 49.66 227 SER A C 1
ATOM 1773 O O . SER A 1 227 ? 2.049 -21.453 -24.484 1 49.66 227 SER A O 1
ATOM 1775 N N . ALA A 1 228 ? 0.095 -20.609 -24.844 1 45.28 228 ALA A N 1
ATOM 1776 C CA . ALA A 1 228 ? -0.611 -21.891 -24.938 1 45.28 228 ALA A CA 1
ATOM 1777 C C . ALA A 1 228 ? -0.045 -22.75 -26.047 1 45.28 228 ALA A C 1
ATOM 1779 O O . ALA A 1 228 ? -0.176 -23.984 -26.016 1 45.28 228 ALA A O 1
ATOM 1780 N N . SER A 1 229 ? 0.28 -22.203 -27.094 1 43.12 229 SER A N 1
ATOM 1781 C CA . SER A 1 229 ? 0.842 -23.078 -28.125 1 43.12 229 SER A CA 1
ATOM 1782 C C . SER A 1 229 ? 2.152 -23.703 -27.672 1 43.12 229 SER A C 1
ATOM 1784 O O . SER A 1 229 ? 2.477 -24.828 -28.062 1 43.12 229 SER A O 1
ATOM 1786 N N . LYS A 1 230 ? 3.02 -23.125 -26.922 1 42.75 230 LYS A N 1
ATOM 1787 C CA . LYS A 1 230 ? 4.293 -23.75 -26.578 1 42.75 230 LYS A CA 1
ATOM 1788 C C . LYS A 1 230 ? 4.137 -24.672 -25.375 1 42.75 230 LYS A C 1
ATOM 1790 O O . LYS A 1 230 ? 4.789 -25.719 -25.297 1 42.75 230 LYS A O 1
ATOM 1795 N N . TYR A 1 231 ? 3.422 -24.344 -24.375 1 41.44 231 TYR A N 1
ATOM 1796 C CA . TYR A 1 231 ? 3.453 -25.125 -23.156 1 41.44 231 TYR A CA 1
ATOM 1797 C C . TYR A 1 231 ? 2.295 -26.125 -23.109 1 41.44 231 TYR A C 1
ATOM 1799 O O . TYR A 1 231 ? 2.338 -27.109 -22.375 1 41.44 231 TYR A O 1
ATOM 1807 N N . PHE A 1 232 ? 1.109 -25.781 -23.703 1 38.88 232 PHE A N 1
ATOM 1808 C CA . PHE A 1 232 ? 0.061 -26.797 -23.719 1 38.88 232 PHE A CA 1
ATOM 1809 C C . PHE A 1 232 ? 0.159 -27.656 -24.984 1 38.88 232 PHE A C 1
ATOM 1811 O O . PHE A 1 232 ? -0.619 -27.484 -25.922 1 38.88 232 PHE A O 1
ATOM 1818 N N . SER A 1 233 ? 1.286 -27.766 -25.594 1 33.44 233 SER A N 1
ATOM 1819 C CA . SER A 1 233 ? 1.226 -28.844 -26.562 1 33.44 233 SER A CA 1
ATOM 1820 C C . SER A 1 233 ? 0.712 -30.141 -25.906 1 33.44 233 SER A C 1
ATOM 1822 O O . SER A 1 233 ? 1.41 -30.75 -25.109 1 33.44 233 SER A O 1
ATOM 1824 N N . PRO A 1 234 ? -0.565 -30.281 -25.609 1 32.44 234 PRO A N 1
ATOM 1825 C CA . PRO A 1 234 ? -1.038 -31.625 -25.266 1 32.44 234 PRO A CA 1
ATOM 1826 C C . PRO A 1 234 ? -0.31 -32.719 -26.031 1 32.44 234 PRO A C 1
ATOM 1828 O O . PRO A 1 234 ? 0.238 -32.469 -27.109 1 32.44 234 PRO A O 1
ATOM 1831 N N . MET A 1 235 ? -0.199 -34 -25.438 1 33.78 235 MET A N 1
ATOM 1832 C CA . MET A 1 235 ? -0.03 -35.375 -25.828 1 33.78 235 MET A CA 1
ATOM 1833 C C . MET A 1 235 ? -0.876 -35.719 -27.062 1 33.78 235 MET A C 1
ATOM 1835 O O . MET A 1 235 ? -0.901 -36.844 -27.516 1 33.78 235 MET A O 1
ATOM 1839 N N . GLU A 1 236 ? -1.604 -34.656 -27.531 1 33.38 236 GLU A N 1
ATOM 1840 C CA . GLU A 1 236 ? -2.426 -35.219 -28.609 1 33.38 236 GLU A CA 1
ATOM 1841 C C . GLU A 1 236 ? -1.562 -35.75 -29.734 1 33.38 236 GLU A C 1
ATOM 1843 O O . GLU A 1 236 ? -2.049 -36.5 -30.594 1 33.38 236 GLU A O 1
ATOM 1848 N N . GLU A 1 237 ? -0.325 -35.188 -29.844 1 33.06 237 GLU A N 1
ATOM 1849 C CA . GLU A 1 237 ? 0.26 -35.688 -31.078 1 33.06 237 GLU A CA 1
ATOM 1850 C C . GLU A 1 237 ? 0.65 -37.156 -30.906 1 33.06 237 GLU A C 1
ATOM 1852 O O . GLU A 1 237 ? 0.964 -37.844 -31.891 1 33.06 237 GLU A O 1
ATOM 1857 N N . GLN A 1 238 ? 0.946 -37.531 -29.578 1 31.3 238 GLN A N 1
ATOM 1858 C CA . GLN A 1 238 ? 1.58 -38.844 -29.672 1 31.3 238 GLN A CA 1
ATOM 1859 C C . GLN A 1 238 ? 0.564 -39.938 -30.062 1 31.3 238 GLN A C 1
ATOM 1861 O O . GLN A 1 238 ? 0.917 -41.094 -30.203 1 31.3 238 GLN A O 1
ATOM 1866 N N . SER A 1 239 ? -0.768 -39.562 -29.719 1 32.12 239 SER A N 1
ATOM 1867 C CA . SER A 1 239 ? -1.604 -40.75 -29.828 1 32.12 239 SER A CA 1
ATOM 1868 C C . SER A 1 239 ? -1.83 -41.125 -31.281 1 32.12 239 SER A C 1
ATOM 1870 O O . SER A 1 239 ? -2.629 -42.031 -31.562 1 32.12 239 SER A O 1
ATOM 1872 N N . GLN A 1 240 ? -1.549 -40.156 -32.156 1 30.55 240 GLN A N 1
ATOM 1873 C CA . GLN A 1 240 ? -1.967 -40.625 -33.469 1 30.55 240 GLN A CA 1
ATOM 1874 C C . GLN A 1 240 ? -1.129 -41.812 -33.906 1 30.55 240 GLN A C 1
ATOM 1876 O O . GLN A 1 240 ? -0.092 -41.656 -34.562 1 30.55 240 GLN A O 1
ATOM 1881 N N . VAL A 1 241 ? -0.709 -42.625 -32.906 1 29.94 241 VAL A N 1
ATOM 1882 C CA . VAL A 1 241 ? -0.091 -43.875 -33.312 1 29.94 241 VAL A CA 1
ATOM 1883 C C . VAL A 1 241 ? -0.902 -44.531 -34.438 1 29.94 241 VAL A C 1
ATOM 1885 O O . VAL A 1 241 ? -2.129 -44.594 -34.375 1 29.94 241 VAL A O 1
ATOM 1888 N N . GLN A 1 242 ? -0.291 -44.75 -35.531 1 29.39 242 GLN A N 1
ATOM 1889 C CA . GLN A 1 242 ? -0.556 -45.406 -36.812 1 29.39 242 GLN A CA 1
ATOM 1890 C C . GLN A 1 242 ? -1.298 -46.719 -36.594 1 29.39 242 GLN A C 1
ATOM 1892 O O . GLN A 1 242 ? -0.719 -47.688 -36.125 1 29.39 242 GLN A O 1
ATOM 1897 N N . ARG A 1 243 ? -2.508 -46.688 -35.938 1 28.34 243 ARG A N 1
ATOM 1898 C CA . ARG A 1 243 ? -3.26 -47.938 -35.938 1 28.34 243 ARG A CA 1
ATOM 1899 C C . ARG A 1 243 ? -3.326 -48.531 -37.344 1 28.34 243 ARG A C 1
ATOM 1901 O O . ARG A 1 243 ? -4.004 -48 -38.219 1 28.34 243 ARG A O 1
ATOM 1908 N N . GLU A 1 244 ? -2.189 -48.969 -37.844 1 29.19 244 GLU A N 1
ATOM 1909 C CA . GLU A 1 244 ? -2.223 -49.75 -39.062 1 29.19 244 GLU A CA 1
ATOM 1910 C C . GLU A 1 244 ? -3.32 -50.812 -39 1 29.19 244 GLU A C 1
ATOM 1912 O O . GLU A 1 244 ? -3.475 -51.5 -38 1 29.19 244 GLU A O 1
ATOM 1917 N N . PRO A 1 245 ? -4.477 -50.656 -39.656 1 29.61 245 PRO A N 1
ATOM 1918 C CA . PRO A 1 245 ? -5.57 -51.625 -39.75 1 29.61 245 PRO A CA 1
ATOM 1919 C C . PRO A 1 245 ? -5.074 -53.062 -39.938 1 29.61 245 PRO A C 1
ATOM 1921 O O . PRO A 1 245 ? -4.348 -53.344 -40.906 1 29.61 245 PRO A O 1
ATOM 1924 N N . GLU A 1 246 ? -4.52 -53.75 -38.906 1 27.92 246 GLU A N 1
ATOM 1925 C CA . GLU A 1 246 ? -4.09 -55.125 -39.062 1 27.92 246 GLU A CA 1
ATOM 1926 C C . GLU A 1 246 ? -5.152 -55.969 -39.781 1 27.92 246 GLU A C 1
ATOM 1928 O O . GLU A 1 246 ? -6.305 -56.031 -39.344 1 27.92 246 GLU A O 1
ATOM 1933 N N . SER A 1 247 ? -5.133 -56 -41.125 1 29.22 247 SER A N 1
ATOM 1934 C CA . SER A 1 247 ? -5.863 -56.938 -41.969 1 29.22 247 SER A CA 1
ATOM 1935 C C . SER A 1 247 ? -5.848 -58.344 -41.406 1 29.22 247 SER A C 1
ATOM 1937 O O . SER A 1 247 ? -4.793 -58.969 -41.312 1 29.22 247 SER A O 1
ATOM 1939 N N . ARG A 1 248 ? -6.613 -58.656 -40.375 1 24.3 248 ARG A N 1
ATOM 1940 C CA . ARG A 1 248 ? -6.781 -59.969 -39.812 1 24.3 248 ARG A CA 1
ATOM 1941 C C . ARG A 1 248 ? -7.039 -61 -40.938 1 24.3 248 ARG A C 1
ATOM 1943 O O . ARG A 1 248 ? -8.094 -60.969 -41.562 1 24.3 248 ARG A O 1
ATOM 1950 N N . GLU A 1 249 ? -5.949 -61.312 -41.719 1 28.59 249 GLU A N 1
ATOM 1951 C CA . GLU A 1 249 ? -6.023 -62.5 -42.594 1 28.59 249 GLU A CA 1
ATOM 1952 C C . GLU A 1 249 ? -6.453 -63.75 -41.844 1 28.59 249 GLU A C 1
ATOM 1954 O O . GLU A 1 249 ? -5.773 -64.188 -40.906 1 28.59 249 GLU A O 1
ATOM 1959 N N . GLU A 1 250 ? -7.715 -63.812 -41.375 1 26.23 250 GLU A N 1
ATOM 1960 C CA . GLU A 1 250 ? -8.148 -65.062 -40.688 1 26.23 250 GLU A CA 1
ATOM 1961 C C . GLU A 1 250 ? -7.648 -66.25 -41.406 1 26.23 250 GLU A C 1
ATOM 1963 O O . GLU A 1 250 ? -7.453 -66.25 -42.625 1 26.23 250 GLU A O 1
ATOM 1968 N N . PRO A 1 251 ? -7.625 -67.5 -40.656 1 29.22 251 PRO A N 1
ATOM 1969 C CA . PRO A 1 251 ? -7.016 -68.812 -40.594 1 29.22 251 PRO A CA 1
ATOM 1970 C C . PRO A 1 251 ? -7.453 -69.75 -41.719 1 29.22 251 PRO A C 1
ATOM 1972 O O . PRO A 1 251 ? -8.656 -69.938 -41.906 1 29.22 251 PRO A O 1
ATOM 1975 N N . THR A 1 252 ? -6.887 -69.688 -42.906 1 26.42 252 THR A N 1
ATOM 1976 C CA . THR A 1 252 ? -7.207 -70.688 -43.906 1 26.42 252 THR A CA 1
ATOM 1977 C C . THR A 1 252 ? -6.941 -72.125 -43.375 1 26.42 252 THR A C 1
ATOM 1979 O O . THR A 1 252 ? -5.816 -72.438 -43 1 26.42 252 THR A O 1
ATOM 1982 N N . LYS A 1 253 ? -7.875 -72.75 -42.656 1 22.78 253 LYS A N 1
ATOM 1983 C CA . LYS A 1 253 ? -7.848 -74.125 -42.156 1 22.78 253 LYS A CA 1
ATOM 1984 C C . LYS A 1 253 ? -7.363 -75.062 -43.25 1 22.78 253 LYS A C 1
ATOM 1986 O O . LYS A 1 253 ? -7.93 -75.125 -44.344 1 22.78 253 LYS A O 1
ATOM 1991 N N . ALA A 1 254 ? -6.082 -75.688 -43.156 1 30.81 254 ALA A N 1
ATOM 1992 C CA . ALA A 1 254 ? -5.363 -76.75 -43.844 1 30.81 254 ALA A CA 1
ATOM 1993 C C . ALA A 1 254 ? -6.156 -78.062 -43.781 1 30.81 254 ALA A C 1
ATOM 1995 O O . ALA A 1 254 ? -6.754 -78.375 -42.75 1 30.81 254 ALA A O 1
ATOM 1996 N N . GLU A 1 255 ? -6.691 -78.625 -44.938 1 26 255 GLU A N 1
ATOM 1997 C CA . GLU A 1 255 ? -7.176 -79.875 -45.406 1 26 255 GLU A CA 1
ATOM 1998 C C . GLU A 1 255 ? -6.227 -81 -44.969 1 26 255 GLU A C 1
ATOM 2000 O O . GLU A 1 255 ? -5.008 -80.875 -45.125 1 26 255 GLU A O 1
ATOM 2005 N N . PHE A 1 256 ? -6.539 -82 -44.062 1 28.16 256 PHE A N 1
ATOM 2006 C CA . PHE A 1 256 ? -6.004 -83.188 -43.344 1 28.16 256 PHE A CA 1
ATOM 2007 C C . PHE A 1 256 ? -5.66 -84.312 -44.312 1 28.16 256 PHE A C 1
ATOM 2009 O O . PHE A 1 256 ? -5.062 -85.312 -43.906 1 28.16 256 PHE A O 1
ATOM 2016 N N . PRO A 1 257 ? -5.043 -84.375 -45.562 1 38.06 257 PRO A N 1
ATOM 2017 C CA . PRO A 1 257 ? -5.223 -85.625 -46.219 1 38.06 257 PRO A CA 1
ATOM 2018 C C . PRO A 1 257 ? -4.43 -86.75 -45.562 1 38.06 257 PRO A C 1
ATOM 2020 O O . PRO A 1 257 ? -4.73 -87.938 -45.781 1 38.06 257 PRO A O 1
ATOM 2023 N N . PRO A 1 258 ? -3.596 -86.75 -44.562 1 31.66 258 PRO A N 1
ATOM 2024 C CA . PRO A 1 258 ? -2.42 -87.625 -44.656 1 31.66 258 PRO A CA 1
ATOM 2025 C C . PRO A 1 258 ? -2.742 -89.062 -44.375 1 31.66 258 PRO A C 1
ATOM 2027 O O . PRO A 1 258 ? -1.87 -89.938 -44.5 1 31.66 258 PRO A O 1
ATOM 2030 N N . PRO A 1 259 ? -3.947 -89.625 -43.875 1 32.03 259 PRO A N 1
ATOM 2031 C CA . PRO A 1 259 ? -3.709 -91 -43.344 1 32.03 259 PRO A CA 1
ATOM 2032 C C . PRO A 1 259 ? -3.391 -92 -44.438 1 32.03 259 PRO A C 1
ATOM 2034 O O . PRO A 1 259 ? -4.211 -92.25 -45.344 1 32.03 259 PRO A O 1
ATOM 2037 N N . ARG A 1 260 ? -2.189 -92.062 -45.312 1 27.27 260 ARG A N 1
ATOM 2038 C CA . ARG A 1 260 ? -1.877 -93.312 -45.875 1 27.27 260 ARG A CA 1
ATOM 2039 C C . ARG A 1 260 ? -1.516 -94.312 -44.781 1 27.27 260 ARG A C 1
ATOM 2041 O O . ARG A 1 260 ? -0.887 -94 -43.781 1 27.27 260 ARG A O 1
ATOM 2048 N N . MET B 1 1 ? 33.75 -100.312 33.938 1 24.05 1 MET B N 1
ATOM 2049 C CA . MET B 1 1 ? 33.906 -100 32.531 1 24.05 1 MET B CA 1
ATOM 2050 C C . MET B 1 1 ? 33.219 -98.688 32.188 1 24.05 1 MET B C 1
ATOM 2052 O O . MET B 1 1 ? 32 -98.625 32.188 1 24.05 1 MET B O 1
ATOM 2056 N N . GLY B 1 2 ? 33.844 -97.625 32.688 1 25.75 2 GLY B N 1
ATOM 2057 C CA . GLY B 1 2 ? 33.562 -96.25 33.188 1 25.75 2 GLY B CA 1
ATOM 2058 C C . GLY B 1 2 ? 33.312 -95.25 32.094 1 25.75 2 GLY B C 1
ATOM 2059 O O . GLY B 1 2 ? 34.25 -94.812 31.391 1 25.75 2 GLY B O 1
ATOM 2060 N N . THR B 1 3 ? 32.219 -95.562 31.297 1 28.05 3 THR B N 1
ATOM 2061 C CA . THR B 1 3 ? 31.953 -95 29.969 1 28.05 3 THR B CA 1
ATOM 2062 C C . THR B 1 3 ? 31.891 -93.5 29.969 1 28.05 3 THR B C 1
ATOM 2064 O O . THR B 1 3 ? 31.234 -92.875 30.828 1 28.05 3 THR B O 1
ATOM 2067 N N . GLY B 1 4 ? 32.938 -92.812 29.438 1 22.72 4 GLY B N 1
ATOM 2068 C CA . GLY B 1 4 ? 33.5 -91.438 29.297 1 22.72 4 GLY B CA 1
ATOM 2069 C C . GLY B 1 4 ? 32.531 -90.438 28.688 1 22.72 4 GLY B C 1
ATOM 2070 O O . GLY B 1 4 ? 31.906 -90.75 27.656 1 22.72 4 GLY B O 1
ATOM 2071 N N . ALA B 1 5 ? 31.781 -89.625 29.578 1 25.12 5 ALA B N 1
ATOM 2072 C CA . ALA B 1 5 ? 30.703 -88.625 29.453 1 25.12 5 ALA B CA 1
ATOM 2073 C C . ALA B 1 5 ? 31.078 -87.562 28.484 1 25.12 5 ALA B C 1
ATOM 2075 O O . ALA B 1 5 ? 31.922 -86.688 28.797 1 25.12 5 ALA B O 1
ATOM 2076 N N . SER B 1 6 ? 31.516 -87.875 27.219 1 23.09 6 SER B N 1
ATOM 2077 C CA . SER B 1 6 ? 32.156 -86.938 26.297 1 23.09 6 SER B CA 1
ATOM 2078 C C . SER B 1 6 ? 31.297 -85.75 26.016 1 23.09 6 SER B C 1
ATOM 2080 O O . SER B 1 6 ? 30.453 -85.75 25.109 1 23.09 6 SER B O 1
ATOM 2082 N N . ILE B 1 7 ? 30.5 -85.25 27 1 27.72 7 ILE B N 1
ATOM 2083 C CA . ILE B 1 7 ? 29.391 -84.375 26.562 1 27.72 7 ILE B CA 1
ATOM 2084 C C . ILE B 1 7 ? 29.938 -83.188 25.812 1 27.72 7 ILE B C 1
ATOM 2086 O O . ILE B 1 7 ? 30.859 -82.5 26.297 1 27.72 7 ILE B O 1
ATOM 2090 N N . SER B 1 8 ? 29.891 -83.25 24.5 1 23.58 8 SER B N 1
ATOM 2091 C CA . SER B 1 8 ? 30.312 -82.312 23.406 1 23.58 8 SER B CA 1
ATOM 2092 C C . SER B 1 8 ? 29.75 -80.938 23.594 1 23.58 8 SER B C 1
ATOM 2094 O O . SER B 1 8 ? 28.547 -80.75 23.531 1 23.58 8 SER B O 1
ATOM 2096 N N . LEU B 1 9 ? 30.156 -80.25 24.688 1 24.7 9 LEU B N 1
ATOM 2097 C CA . LEU B 1 9 ? 29.703 -78.938 25.031 1 24.7 9 LEU B CA 1
ATOM 2098 C C . LEU B 1 9 ? 29.938 -77.938 23.875 1 24.7 9 LEU B C 1
ATOM 2100 O O . LEU B 1 9 ? 31.078 -77.688 23.531 1 24.7 9 LEU B O 1
ATOM 2104 N N . CYS B 1 10 ? 29.156 -78.125 22.75 1 26.52 10 CYS B N 1
ATOM 2105 C CA . CYS B 1 10 ? 29.219 -77.312 21.562 1 26.52 10 CYS B CA 1
ATOM 2106 C C . CYS B 1 10 ? 29.234 -75.812 21.922 1 26.52 10 CYS B C 1
ATOM 2108 O O . CYS B 1 10 ? 28.328 -75.312 22.609 1 26.52 10 CYS B O 1
ATOM 2110 N N . GLN B 1 11 ? 30.406 -75.25 22.094 1 24.03 11 GLN B N 1
ATOM 2111 C CA . GLN B 1 11 ? 30.844 -73.875 22.312 1 24.03 11 GLN B CA 1
ATOM 2112 C C . GLN B 1 11 ? 30.156 -72.938 21.328 1 24.03 11 GLN B C 1
ATOM 2114 O O . GLN B 1 11 ? 30.312 -73.062 20.109 1 24.03 11 GLN B O 1
ATOM 2119 N N . SER B 1 12 ? 28.875 -72.562 21.578 1 25.88 12 SER B N 1
ATOM 2120 C CA . SER B 1 12 ? 28.031 -71.625 20.812 1 25.88 12 SER B CA 1
ATOM 2121 C C . SER B 1 12 ? 28.766 -70.375 20.516 1 25.88 12 SER B C 1
ATOM 2123 O O . SER B 1 12 ? 29.234 -69.688 21.438 1 25.88 12 SER B O 1
ATOM 2125 N N . LEU B 1 13 ? 29.562 -70.25 19.484 1 24.92 13 LEU B N 1
ATOM 2126 C CA . LEU B 1 13 ? 30.25 -69.125 18.922 1 24.92 13 LEU B CA 1
ATOM 2127 C C . LEU B 1 13 ? 29.312 -67.938 18.766 1 24.92 13 LEU B C 1
ATOM 2129 O O . LEU B 1 13 ? 28.266 -68 18.109 1 24.92 13 LEU B O 1
ATOM 2133 N N . SER B 1 14 ? 29.203 -67.062 19.766 1 26.41 14 SER B N 1
ATOM 2134 C CA . SER B 1 14 ? 28.469 -65.812 19.875 1 26.41 14 SER B CA 1
ATOM 2135 C C . SER B 1 14 ? 28.828 -64.875 18.719 1 26.41 14 SER B C 1
ATOM 2137 O O . SER B 1 14 ? 29.969 -64.438 18.594 1 26.41 14 SER B O 1
ATOM 2139 N N . SER B 1 15 ? 28.391 -65.188 17.484 1 24.92 15 SER B N 1
ATOM 2140 C CA . SER B 1 15 ? 28.609 -64.312 16.344 1 24.92 15 SER B CA 1
ATOM 2141 C C . SER B 1 15 ? 28.234 -62.875 16.656 1 24.92 15 SER B C 1
ATOM 2143 O O . SER B 1 15 ? 27.141 -62.594 17.141 1 24.92 15 SER B O 1
ATOM 2145 N N . VAL B 1 16 ? 29.109 -62 17 1 25.39 16 VAL B N 1
ATOM 2146 C CA . VAL B 1 16 ? 29.078 -60.562 17.156 1 25.39 16 VAL B CA 1
ATOM 2147 C C . VAL B 1 16 ? 28.453 -59.906 15.922 1 25.39 16 VAL B C 1
ATOM 2149 O O . VAL B 1 16 ? 28.984 -60 14.82 1 25.39 16 VAL B O 1
ATOM 2152 N N . LYS B 1 17 ? 27.141 -60 15.758 1 23.52 17 LYS B N 1
ATOM 2153 C CA . LYS B 1 17 ? 26.484 -59.281 14.672 1 23.52 17 LYS B CA 1
ATOM 2154 C C . LYS B 1 17 ? 26.891 -57.812 14.641 1 23.52 17 LYS B C 1
ATOM 2156 O O . LYS B 1 17 ? 26.672 -57.094 15.609 1 23.52 17 LYS B O 1
ATOM 2161 N N . VAL B 1 18 ? 27.922 -57.469 14.047 1 25.41 18 VAL B N 1
ATOM 2162 C CA . VAL B 1 18 ? 28.266 -56.094 13.727 1 25.41 18 VAL B CA 1
ATOM 2163 C C . VAL B 1 18 ? 27.062 -55.406 13.039 1 25.41 18 VAL B C 1
ATOM 2165 O O . VAL B 1 18 ? 26.672 -55.812 11.938 1 25.41 18 VAL B O 1
ATOM 2168 N N . LYS B 1 19 ? 25.984 -55 13.703 1 27.73 19 LYS B N 1
ATOM 2169 C CA . LYS B 1 19 ? 24.922 -54.219 13.125 1 27.73 19 LYS B CA 1
ATOM 2170 C C . LYS B 1 19 ? 25.469 -53.031 12.336 1 27.73 19 LYS B C 1
ATOM 2172 O O . LYS B 1 19 ? 26.141 -52.156 12.898 1 27.73 19 LYS B O 1
ATOM 2177 N N . GLN B 1 20 ? 25.984 -53.188 11.156 1 27.44 20 GLN B N 1
ATOM 2178 C CA . GLN B 1 20 ? 26.266 -52.062 10.25 1 27.44 20 GLN B CA 1
ATOM 2179 C C . GLN B 1 20 ? 25.062 -51.125 10.109 1 27.44 20 GLN B C 1
ATOM 2181 O O . GLN B 1 20 ? 24.078 -51.5 9.477 1 27.44 20 GLN B O 1
ATOM 2186 N N . GLY B 1 21 ? 24.438 -50.562 11.109 1 31.06 21 GLY B N 1
ATOM 2187 C CA . GLY B 1 21 ? 23.344 -49.625 10.984 1 31.06 21 GLY B CA 1
ATOM 2188 C C . GLY B 1 21 ? 23.625 -48.5 9.984 1 31.06 21 GLY B C 1
ATOM 2189 O O . GLY B 1 21 ? 24.406 -47.594 10.273 1 31.06 21 GLY B O 1
ATOM 2190 N N . GLY B 1 22 ? 23.844 -48.75 8.703 1 31.09 22 GLY B N 1
ATOM 2191 C CA . GLY B 1 22 ? 23.953 -47.719 7.66 1 31.09 22 GLY B CA 1
ATOM 2192 C C . GLY B 1 22 ? 22.859 -46.688 7.727 1 31.09 22 GLY B C 1
ATOM 2193 O O . GLY B 1 22 ? 21.672 -47 7.691 1 31.09 22 GLY B O 1
ATOM 2194 N N . ASN B 1 23 ? 22.922 -45.625 8.492 1 34.5 23 ASN B N 1
ATOM 2195 C CA . ASN B 1 23 ? 22.109 -44.406 8.523 1 34.5 23 ASN B CA 1
ATOM 2196 C C . ASN B 1 23 ? 21.75 -43.938 7.121 1 34.5 23 ASN B C 1
ATOM 2198 O O . ASN B 1 23 ? 22.594 -43.406 6.398 1 34.5 23 ASN B O 1
ATOM 2202 N N . LYS B 1 24 ? 21.047 -44.656 6.305 1 37.16 24 LYS B N 1
ATOM 2203 C CA . LYS B 1 24 ? 20.453 -44.125 5.078 1 37.16 24 LYS B CA 1
ATOM 2204 C C . LYS B 1 24 ? 19.875 -42.719 5.297 1 37.16 24 LYS B C 1
ATOM 2206 O O . LYS B 1 24 ? 18.922 -42.562 6.078 1 37.16 24 LYS B O 1
ATOM 2211 N N . VAL B 1 25 ? 20.609 -41.625 5.484 1 39.62 25 VAL B N 1
ATOM 2212 C CA . VAL B 1 25 ? 20.156 -40.25 5.34 1 39.62 25 VAL B CA 1
ATOM 2213 C C . VAL B 1 25 ? 19.109 -40.156 4.234 1 39.62 25 VAL B C 1
ATOM 2215 O O . VAL B 1 25 ? 19.422 -40.375 3.057 1 39.62 25 VAL B O 1
ATOM 2218 N N . GLY B 1 26 ? 17.953 -40.75 4.324 1 39.38 26 GLY B N 1
ATOM 2219 C CA . GLY B 1 26 ? 16.859 -40.5 3.402 1 39.38 26 GLY B CA 1
ATOM 2220 C C . GLY B 1 26 ? 16.844 -39.062 2.9 1 39.38 26 GLY B C 1
ATOM 2221 O O . GLY B 1 26 ? 17.547 -38.188 3.422 1 39.38 26 GLY B O 1
ATOM 2222 N N . PRO B 1 27 ? 16.5 -38.844 1.578 1 42.69 27 PRO B N 1
ATOM 2223 C CA . PRO B 1 27 ? 16.484 -37.5 1.043 1 42.69 27 PRO B CA 1
ATOM 2224 C C . PRO B 1 27 ? 15.883 -36.469 2.018 1 42.69 27 PRO B C 1
ATOM 2226 O O . PRO B 1 27 ? 14.992 -36.844 2.799 1 42.69 27 PRO B O 1
ATOM 2229 N N . GLU B 1 28 ? 16.562 -35.688 2.664 1 47.97 28 GLU B N 1
ATOM 2230 C CA . GLU B 1 28 ? 16.062 -34.562 3.457 1 47.97 28 GLU B CA 1
ATOM 2231 C C . GLU B 1 28 ? 14.695 -34.125 2.965 1 47.97 28 GLU B C 1
ATOM 2233 O O . GLU B 1 28 ? 14.453 -34.031 1.757 1 47.97 28 GLU B O 1
ATOM 2238 N N . PRO B 1 29 ? 13.594 -34.406 3.701 1 54.16 29 PRO B N 1
ATOM 2239 C CA . PRO B 1 29 ? 12.266 -33.969 3.285 1 54.16 29 PRO B CA 1
ATOM 2240 C C . PRO B 1 29 ? 12.297 -32.656 2.498 1 54.16 29 PRO B C 1
ATOM 2242 O O . PRO B 1 29 ? 13.047 -31.75 2.844 1 54.16 29 PRO B O 1
ATOM 2245 N N . GLN B 1 30 ? 12.07 -32.75 1.217 1 62.03 30 GLN B N 1
ATOM 2246 C CA . GLN B 1 30 ? 12.156 -31.625 0.305 1 62.03 30 GLN B CA 1
ATOM 2247 C C . GLN B 1 30 ? 11.219 -30.516 0.735 1 62.03 30 GLN B C 1
ATOM 2249 O O . GLN B 1 30 ? 10.008 -30.719 0.845 1 62.03 30 GLN B O 1
ATOM 2254 N N . ARG B 1 31 ? 11.656 -29.484 1.397 1 81.19 31 ARG B N 1
ATOM 2255 C CA . ARG B 1 31 ? 10.945 -28.266 1.767 1 81.19 31 ARG B CA 1
ATOM 2256 C C . ARG B 1 31 ? 10.383 -27.562 0.535 1 81.19 31 ARG B C 1
ATOM 2258 O O . ARG B 1 31 ? 11.109 -27.297 -0.424 1 81.19 31 ARG B O 1
ATOM 2265 N N . ILE B 1 32 ? 9.016 -27.641 0.458 1 87.81 32 ILE B N 1
ATOM 2266 C CA . ILE B 1 32 ? 8.328 -27.016 -0.669 1 87.81 32 ILE B CA 1
ATOM 2267 C C . ILE B 1 32 ? 8.266 -25.516 -0.476 1 87.81 32 ILE B C 1
ATOM 2269 O O . ILE B 1 32 ? 8.688 -24.75 -1.351 1 87.81 32 ILE B O 1
ATOM 2273 N N . PHE B 1 33 ? 7.859 -25.109 0.702 1 92.75 33 PHE B N 1
ATOM 2274 C CA . PHE B 1 33 ? 7.766 -23.688 0.986 1 92.75 33 PHE B CA 1
ATOM 2275 C C . PHE B 1 33 ? 9.148 -23.078 1.212 1 92.75 33 PHE B C 1
ATOM 2277 O O . PHE B 1 33 ? 9.961 -23.641 1.946 1 92.75 33 PHE B O 1
ATOM 2284 N N . GLY B 1 34 ? 9.375 -22.047 0.525 1 89.75 34 GLY B N 1
ATOM 2285 C CA . GLY B 1 34 ? 10.656 -21.391 0.68 1 89.75 34 GLY B CA 1
ATOM 2286 C C . GLY B 1 34 ? 11.703 -21.875 -0.307 1 89.75 34 GLY B C 1
ATOM 2287 O O . GLY B 1 34 ? 12.82 -21.359 -0.342 1 89.75 34 GLY B O 1
ATOM 2288 N N . SER B 1 35 ? 11.375 -22.828 -1.054 1 89.12 35 SER B N 1
ATOM 2289 C CA . SER B 1 35 ? 12.297 -23.344 -2.061 1 89.12 35 SER B CA 1
ATOM 2290 C C . SER B 1 35 ? 12.203 -22.547 -3.359 1 89.12 35 SER B C 1
ATOM 2292 O O . SER B 1 35 ? 11.133 -22.031 -3.699 1 89.12 35 SER B O 1
ATOM 2294 N N . PRO B 1 36 ? 13.32 -22.516 -4.094 1 88.62 36 PRO B N 1
ATOM 2295 C CA . PRO B 1 36 ? 13.273 -21.844 -5.395 1 88.62 36 PRO B CA 1
ATOM 2296 C C . PRO B 1 36 ? 12.273 -22.484 -6.355 1 88.62 36 PRO B C 1
ATOM 2298 O O . PRO B 1 36 ? 12.125 -23.703 -6.363 1 88.62 36 PRO B O 1
ATOM 2301 N N . LEU B 1 37 ? 11.641 -21.625 -7.133 1 90.94 37 LEU B N 1
ATOM 2302 C CA . LEU B 1 37 ? 10.562 -22.062 -8.008 1 90.94 37 LEU B CA 1
ATOM 2303 C C . LEU B 1 37 ? 11.039 -23.125 -8.984 1 90.94 37 LEU B C 1
ATOM 2305 O O . LEU B 1 37 ? 10.32 -24.094 -9.258 1 90.94 37 LEU B O 1
ATOM 2309 N N . ASP B 1 38 ? 12.25 -22.953 -9.477 1 85.81 38 ASP B N 1
ATOM 2310 C CA . ASP B 1 38 ? 12.773 -23.891 -10.461 1 85.81 38 ASP B CA 1
ATOM 2311 C C . ASP B 1 38 ? 12.945 -25.281 -9.859 1 85.81 38 ASP B C 1
ATOM 2313 O O . ASP B 1 38 ? 12.852 -26.281 -10.562 1 85.81 38 ASP B O 1
ATOM 2317 N N . ILE B 1 39 ? 13.117 -25.375 -8.594 1 82.25 39 ILE B N 1
ATOM 2318 C CA . ILE B 1 39 ? 13.32 -26.641 -7.895 1 82.25 39 ILE B CA 1
ATOM 2319 C C . ILE B 1 39 ? 11.977 -27.297 -7.625 1 82.25 39 ILE B C 1
ATOM 2321 O O . ILE B 1 39 ? 11.797 -28.484 -7.902 1 82.25 39 ILE B O 1
ATOM 2325 N N . VAL B 1 40 ? 11.109 -26.531 -7.211 1 85.56 40 VAL B N 1
ATOM 2326 C CA . VAL B 1 40 ? 9.828 -27.094 -6.797 1 85.56 40 VAL B CA 1
ATOM 2327 C C . VAL B 1 40 ? 8.961 -27.344 -8.023 1 85.56 40 VAL B C 1
ATOM 2329 O O . VAL B 1 40 ? 8.031 -28.156 -7.973 1 85.56 40 VAL B O 1
ATOM 2332 N N . ALA B 1 41 ? 9.188 -26.688 -9.109 1 82.12 41 ALA B N 1
ATOM 2333 C CA . ALA B 1 41 ? 8.43 -26.891 -10.344 1 82.12 41 ALA B CA 1
ATOM 2334 C C . ALA B 1 41 ? 8.898 -28.156 -11.07 1 82.12 41 ALA B C 1
ATOM 2336 O O . ALA B 1 41 ? 8.133 -28.75 -11.836 1 82.12 41 ALA B O 1
ATOM 2337 N N . LYS B 1 42 ? 10.125 -28.5 -11.031 1 71.62 42 LYS B N 1
ATOM 2338 C CA . LYS B 1 42 ? 10.703 -29.656 -11.711 1 71.62 42 LYS B CA 1
ATOM 2339 C C . LYS B 1 42 ? 10.227 -30.969 -11.078 1 71.62 42 LYS B C 1
ATOM 2341 O O . LYS B 1 42 ? 10.164 -32 -11.742 1 71.62 42 LYS B O 1
ATOM 2346 N N . ASP B 1 43 ? 10.109 -30.938 -9.82 1 60.03 43 ASP B N 1
ATOM 2347 C CA . ASP B 1 43 ? 9.727 -32.156 -9.133 1 60.03 43 ASP B CA 1
ATOM 2348 C C . ASP B 1 43 ? 8.422 -32.719 -9.695 1 60.03 43 ASP B C 1
ATOM 2350 O O . ASP B 1 43 ? 8.023 -33.844 -9.359 1 60.03 43 ASP B O 1
ATOM 2354 N N . THR B 1 44 ? 7.906 -31.953 -10.57 1 55.22 44 THR B N 1
ATOM 2355 C CA . THR B 1 44 ? 6.617 -32.406 -11.078 1 55.22 44 THR B CA 1
ATOM 2356 C C . THR B 1 44 ? 6.695 -32.688 -12.578 1 55.22 44 THR B C 1
ATOM 2358 O O . THR B 1 44 ? 6.676 -31.75 -13.383 1 55.22 44 THR B O 1
ATOM 2361 N N . THR B 1 45 ? 7.441 -33.781 -13.062 1 52.31 45 THR B N 1
ATOM 2362 C CA . THR B 1 45 ? 7.746 -34.188 -14.422 1 52.31 45 THR B CA 1
ATOM 2363 C C . THR B 1 45 ? 6.641 -33.781 -15.383 1 52.31 45 THR B C 1
ATOM 2365 O O . THR B 1 45 ? 6.906 -33.5 -16.562 1 52.31 45 THR B O 1
ATOM 2368 N N . HIS B 1 46 ? 5.371 -33.688 -14.82 1 57.31 46 HIS B N 1
ATOM 2369 C CA . HIS B 1 46 ? 4.273 -33.562 -15.773 1 57.31 46 HIS B CA 1
ATOM 2370 C C . HIS B 1 46 ? 3.467 -32.281 -15.5 1 57.31 46 HIS B C 1
ATOM 2372 O O . HIS B 1 46 ? 2.449 -32.031 -16.156 1 57.31 46 HIS B O 1
ATOM 2378 N N . ARG B 1 47 ? 4.133 -31.406 -14.578 1 63.72 47 ARG B N 1
ATOM 2379 C CA . ARG B 1 47 ? 3.234 -30.297 -14.258 1 63.72 47 ARG B CA 1
ATOM 2380 C C . ARG B 1 47 ? 3.863 -28.953 -14.609 1 63.72 47 ARG B C 1
ATOM 2382 O O . ARG B 1 47 ? 5.086 -28.812 -14.578 1 63.72 47 ARG B O 1
ATOM 2389 N N . SER B 1 48 ? 3.035 -28.094 -15.078 1 78.06 48 SER B N 1
ATOM 2390 C CA . SER B 1 48 ? 3.439 -26.75 -15.508 1 78.06 48 SER B CA 1
ATOM 2391 C C . SER B 1 48 ? 3.736 -25.859 -14.312 1 78.06 48 SER B C 1
ATOM 2393 O O . SER B 1 48 ? 4.512 -24.906 -14.422 1 78.06 48 SER B O 1
ATOM 2395 N N . VAL B 1 49 ? 3.217 -26.234 -13.141 1 92.5 49 VAL B N 1
ATOM 2396 C CA . VAL B 1 49 ? 3.4 -25.422 -11.938 1 92.5 49 VAL B CA 1
ATOM 2397 C C . VAL B 1 49 ? 3.596 -26.328 -10.727 1 92.5 49 VAL B C 1
ATOM 2399 O O . VAL B 1 49 ? 3.307 -27.516 -10.789 1 92.5 49 VAL B O 1
ATOM 2402 N N . PRO B 1 50 ? 4.156 -25.812 -9.594 1 91.19 50 PRO B N 1
ATOM 2403 C CA . PRO B 1 50 ? 4.352 -26.609 -8.383 1 91.19 50 PRO B CA 1
ATOM 2404 C C . PRO B 1 50 ? 3.061 -27.266 -7.895 1 91.19 50 PRO B C 1
ATOM 2406 O O . PRO B 1 50 ? 1.981 -26.688 -8.039 1 91.19 50 PRO B O 1
ATOM 2409 N N . LEU B 1 51 ? 3.209 -28.344 -7.289 1 91.44 51 LEU B N 1
ATOM 2410 C CA . LEU B 1 51 ? 2.086 -29.172 -6.855 1 91.44 51 LEU B CA 1
ATOM 2411 C C . LEU B 1 51 ? 1.159 -28.375 -5.934 1 91.44 51 LEU B C 1
ATOM 2413 O O . LEU B 1 51 ? -0.065 -28.469 -6.059 1 91.44 51 LEU B O 1
ATOM 2417 N N . VAL B 1 52 ? 1.685 -27.656 -5.008 1 94.25 52 VAL B N 1
ATOM 2418 C CA . VAL B 1 52 ? 0.889 -26.891 -4.047 1 94.25 52 VAL B CA 1
ATOM 2419 C C . VAL B 1 52 ? -0.005 -25.906 -4.789 1 94.25 52 VAL B C 1
ATOM 2421 O O . VAL B 1 52 ? -1.165 -25.703 -4.418 1 94.25 52 VAL B O 1
ATOM 2424 N N . VAL B 1 53 ? 0.54 -25.25 -5.801 1 96.38 53 VAL B N 1
ATOM 2425 C CA . VAL B 1 53 ? -0.205 -24.281 -6.594 1 96.38 53 VAL B CA 1
ATOM 2426 C C . VAL B 1 53 ? -1.323 -24.984 -7.359 1 96.38 53 VAL B C 1
ATOM 2428 O O . VAL B 1 53 ? -2.471 -24.531 -7.348 1 96.38 53 VAL B O 1
ATOM 2431 N N . GLN B 1 54 ? -1.015 -26.047 -7.934 1 94.5 54 GLN B N 1
ATOM 2432 C CA . GLN B 1 54 ? -2.006 -26.812 -8.68 1 94.5 54 GLN B CA 1
ATOM 2433 C C . GLN B 1 54 ? -3.145 -27.266 -7.77 1 94.5 54 GLN B C 1
ATOM 2435 O O . GLN B 1 54 ? -4.32 -27.094 -8.102 1 94.5 54 GLN B O 1
ATOM 2440 N N . HIS B 1 55 ? -2.787 -27.844 -6.629 1 95.12 55 HIS B N 1
ATOM 2441 C CA . HIS B 1 55 ? -3.773 -28.359 -5.68 1 95.12 55 HIS B CA 1
ATOM 2442 C C . HIS B 1 55 ? -4.699 -27.234 -5.207 1 95.12 55 HIS B C 1
ATOM 2444 O O . HIS B 1 55 ? -5.922 -27.406 -5.188 1 95.12 55 HIS B O 1
ATOM 2450 N N . THR B 1 56 ? -4.105 -26.172 -4.816 1 97.94 56 THR B N 1
ATOM 2451 C CA . THR B 1 56 ? -4.883 -25.094 -4.219 1 97.94 56 THR B CA 1
ATOM 2452 C C . THR B 1 56 ? -5.777 -24.438 -5.262 1 97.94 56 THR B C 1
ATOM 2454 O O . THR B 1 56 ? -6.953 -24.172 -5 1 97.94 56 THR B O 1
ATOM 2457 N N . VAL B 1 57 ? -5.211 -24.203 -6.453 1 97.62 57 VAL B N 1
ATOM 2458 C CA . VAL B 1 57 ? -5.992 -23.562 -7.504 1 97.62 57 VAL B CA 1
ATOM 2459 C C . VAL B 1 57 ? -7.152 -24.469 -7.91 1 97.62 57 VAL B C 1
ATOM 2461 O O . VAL B 1 57 ? -8.289 -24.016 -8.062 1 97.62 57 VAL B O 1
ATOM 2464 N N . GLU B 1 58 ? -6.875 -25.719 -8.109 1 96.31 58 GLU B N 1
ATOM 2465 C CA . GLU B 1 58 ? -7.926 -26.656 -8.477 1 96.31 58 GLU B CA 1
ATOM 2466 C C . GLU B 1 58 ? -9.031 -26.688 -7.426 1 96.31 58 GLU B C 1
ATOM 2468 O O . GLU B 1 58 ? -10.219 -26.656 -7.766 1 96.31 58 GLU B O 1
ATOM 2473 N N . TYR B 1 59 ? -8.695 -26.781 -6.23 1 97.69 59 TYR B N 1
ATOM 2474 C CA . TYR B 1 59 ? -9.656 -26.75 -5.137 1 97.69 59 TYR B CA 1
ATOM 2475 C C . TYR B 1 59 ? -10.5 -25.484 -5.184 1 97.69 59 TYR B C 1
ATOM 2477 O O . TYR B 1 59 ? -11.727 -25.531 -5.055 1 97.69 59 TYR B O 1
ATOM 2485 N N . LEU B 1 60 ? -9.867 -24.328 -5.355 1 98.44 60 LEU B N 1
ATOM 2486 C CA . LEU B 1 60 ? -10.562 -23.047 -5.316 1 98.44 60 LEU B CA 1
ATOM 2487 C C . LEU B 1 60 ? -11.461 -22.875 -6.535 1 98.44 60 LEU B C 1
ATOM 2489 O O . LEU B 1 60 ? -12.516 -22.25 -6.453 1 98.44 60 LEU B O 1
ATOM 2493 N N . GLU B 1 61 ? -11.016 -23.391 -7.645 1 97.56 61 GLU B N 1
ATOM 2494 C CA . GLU B 1 61 ? -11.875 -23.359 -8.828 1 97.56 61 GLU B CA 1
ATOM 2495 C C . GLU B 1 61 ? -13.141 -24.172 -8.617 1 97.56 61 GLU B C 1
ATOM 2497 O O . GLU B 1 61 ? -14.219 -23.812 -9.094 1 97.56 61 GLU B O 1
ATOM 2502 N N . ASP B 1 62 ? -12.977 -25.234 -7.863 1 97.06 62 ASP B N 1
ATOM 2503 C CA . ASP B 1 62 ? -14.102 -26.141 -7.656 1 97.06 62 ASP B CA 1
ATOM 2504 C C . ASP B 1 62 ? -15.016 -25.625 -6.551 1 97.06 62 ASP B C 1
ATOM 2506 O O . ASP B 1 62 ? -16.234 -25.781 -6.625 1 97.06 62 ASP B O 1
ATOM 2510 N N . PHE B 1 63 ? -14.445 -24.953 -5.566 1 97.25 63 PHE B N 1
ATOM 2511 C CA . PHE B 1 63 ? -15.242 -24.734 -4.363 1 97.25 63 PHE B CA 1
ATOM 2512 C C . PHE B 1 63 ? -15.195 -23.266 -3.953 1 97.25 63 PHE B C 1
ATOM 2514 O O . PHE B 1 63 ? -16.016 -22.812 -3.152 1 97.25 63 PHE B O 1
ATOM 2521 N N . GLY B 1 64 ? -14.281 -22.484 -4.48 1 97.75 64 GLY B N 1
ATOM 2522 C CA . GLY B 1 64 ? -14 -21.203 -3.859 1 97.75 64 GLY B CA 1
ATOM 2523 C C . GLY B 1 64 ? -14.461 -20.016 -4.695 1 97.75 64 GLY B C 1
ATOM 2524 O O . GLY B 1 64 ? -14.469 -18.875 -4.223 1 97.75 64 GLY B O 1
ATOM 2525 N N . LEU B 1 65 ? -14.883 -20.172 -5.941 1 97.69 65 LEU B N 1
ATOM 2526 C CA . LEU B 1 65 ? -15.133 -19.078 -6.883 1 97.69 65 LEU B CA 1
ATOM 2527 C C . LEU B 1 65 ? -16.266 -18.188 -6.395 1 97.69 65 LEU B C 1
ATOM 2529 O O . LEU B 1 65 ? -16.312 -17 -6.707 1 97.69 65 LEU B O 1
ATOM 2533 N N . ASN B 1 66 ? -17.188 -18.656 -5.594 1 96.25 66 ASN B N 1
ATOM 2534 C CA . ASN B 1 66 ? -18.328 -17.891 -5.137 1 96.25 66 ASN B CA 1
ATOM 2535 C C . ASN B 1 66 ? -18.188 -17.484 -3.676 1 96.25 66 ASN B C 1
ATOM 2537 O O . ASN B 1 66 ? -19.125 -16.938 -3.08 1 96.25 66 ASN B O 1
ATOM 2541 N N . HIS B 1 67 ? -17.062 -17.672 -3.146 1 95.75 67 HIS B N 1
ATOM 2542 C CA . HIS B 1 67 ? -16.828 -17.359 -1.739 1 95.75 67 HIS B CA 1
ATOM 2543 C C . HIS B 1 67 ? -16.578 -15.859 -1.537 1 95.75 67 HIS B C 1
ATOM 2545 O O . HIS B 1 67 ? -15.594 -15.32 -2.039 1 95.75 67 HIS B O 1
ATOM 2551 N N . LYS B 1 68 ? -17.406 -15.25 -0.806 1 92.5 68 LYS B N 1
ATOM 2552 C CA . LYS B 1 68 ? -17.312 -13.812 -0.579 1 92.5 68 LYS B CA 1
ATOM 2553 C C . LYS B 1 68 ? -15.992 -13.461 0.104 1 92.5 68 LYS B C 1
ATOM 2555 O O . LYS B 1 68 ? -15.633 -14.062 1.118 1 92.5 68 LYS B O 1
ATOM 2560 N N . GLY B 1 69 ? -15.273 -12.586 -0.562 1 89.75 69 GLY B N 1
ATOM 2561 C CA . GLY B 1 69 ? -14.016 -12.117 -0.003 1 89.75 69 GLY B CA 1
ATOM 2562 C C . GLY B 1 69 ? -12.867 -13.086 -0.227 1 89.75 69 GLY B C 1
ATOM 2563 O O . GLY B 1 69 ? -11.883 -13.078 0.522 1 89.75 69 GLY B O 1
ATOM 2564 N N . LEU B 1 70 ? -13 -13.883 -1.163 1 95.31 70 LEU B N 1
ATOM 2565 C CA . LEU B 1 70 ? -11.938 -14.828 -1.487 1 95.31 70 LEU B CA 1
ATOM 2566 C C . LEU B 1 70 ? -10.586 -14.125 -1.545 1 95.31 70 LEU B C 1
ATOM 2568 O O . LEU B 1 70 ? -10.453 -13.078 -2.184 1 95.31 70 LEU B O 1
ATOM 2572 N N . PHE B 1 71 ? -9.531 -14.594 -0.782 1 94.62 71 PHE B N 1
ATOM 2573 C CA . PHE B 1 71 ? -8.148 -14.148 -0.665 1 94.62 71 PHE B CA 1
ATOM 2574 C C . PHE B 1 71 ? -8.047 -12.93 0.252 1 94.62 71 PHE B C 1
ATOM 2576 O O . PHE B 1 71 ? -6.961 -12.578 0.703 1 94.62 71 PHE B O 1
ATOM 2583 N N . ARG B 1 72 ? -9.133 -12.25 0.428 1 82.81 72 ARG B N 1
ATOM 2584 C CA . ARG B 1 72 ? -9.117 -11.102 1.323 1 82.81 72 ARG B CA 1
ATOM 2585 C C . ARG B 1 72 ? -9.328 -11.531 2.771 1 82.81 72 ARG B C 1
ATOM 2587 O O . ARG B 1 72 ? -8.758 -10.938 3.689 1 82.81 72 ARG B O 1
ATOM 2594 N N . ILE B 1 73 ? -10.062 -12.547 2.932 1 82.94 73 ILE B N 1
ATOM 2595 C CA . ILE B 1 73 ? -10.297 -13.125 4.25 1 82.94 73 ILE B CA 1
ATOM 2596 C C . ILE B 1 73 ? -9.297 -14.258 4.5 1 82.94 73 ILE B C 1
ATOM 2598 O O . ILE B 1 73 ? -9.195 -15.188 3.705 1 82.94 73 ILE B O 1
ATOM 2602 N N . SER B 1 74 ? -8.555 -14.172 5.59 1 83.75 74 SER B N 1
ATOM 2603 C CA . SER B 1 74 ? -7.539 -15.172 5.902 1 83.75 74 SER B CA 1
ATOM 2604 C C . SER B 1 74 ? -8.141 -16.375 6.625 1 83.75 74 SER B C 1
ATOM 2606 O O . SER B 1 74 ? -9.117 -16.219 7.367 1 83.75 74 SER B O 1
ATOM 2608 N N . GLY B 1 75 ? -7.562 -17.5 6.367 1 86 75 GLY B N 1
ATOM 2609 C CA . GLY B 1 75 ? -7.949 -18.703 7.082 1 86 75 GLY B CA 1
ATOM 2610 C C . GLY B 1 75 ? -7.324 -18.812 8.461 1 86 75 GLY B C 1
ATOM 2611 O O . GLY B 1 75 ? -6.609 -17.906 8.891 1 86 75 GLY B O 1
ATOM 2612 N N . SER B 1 76 ? -7.652 -19.844 9.109 1 88.12 76 SER B N 1
ATOM 2613 C CA . SER B 1 76 ? -7.109 -20.141 10.43 1 88.12 76 SER B CA 1
ATOM 2614 C C . SER B 1 76 ? -5.598 -20.344 10.375 1 88.12 76 SER B C 1
ATOM 2616 O O . SER B 1 76 ? -5.105 -21.172 9.609 1 88.12 76 SER B O 1
ATOM 2618 N N . ALA B 1 77 ? -4.883 -19.625 11.25 1 85.62 77 ALA B N 1
ATOM 2619 C CA . ALA B 1 77 ? -3.428 -19.75 11.297 1 85.62 77 ALA B CA 1
ATOM 2620 C C . ALA B 1 77 ? -3.008 -21.188 11.594 1 85.62 77 ALA B C 1
ATOM 2622 O O . ALA B 1 77 ? -2.027 -21.672 11.031 1 85.62 77 ALA B O 1
ATOM 2623 N N . ALA B 1 78 ? -3.732 -21.781 12.484 1 88.88 78 ALA B N 1
ATOM 2624 C CA . ALA B 1 78 ? -3.43 -23.156 12.859 1 88.88 78 ALA B CA 1
ATOM 2625 C C . ALA B 1 78 ? -3.598 -24.094 11.664 1 88.88 78 ALA B C 1
ATOM 2627 O O . ALA B 1 78 ? -2.746 -24.953 11.422 1 88.88 78 ALA B O 1
ATOM 2628 N N . LYS B 1 79 ? -4.648 -23.953 10.969 1 91.69 79 LYS B N 1
ATOM 26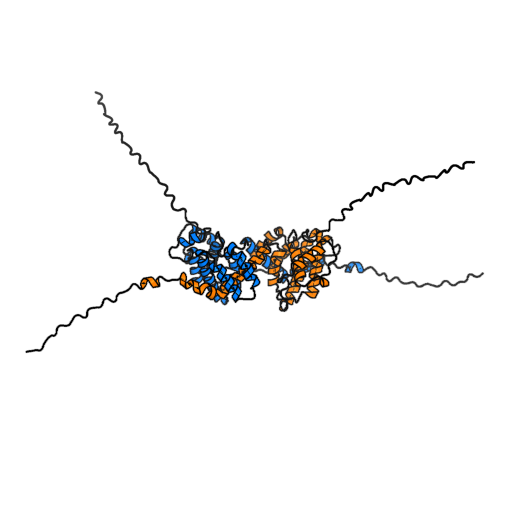29 C CA . LYS B 1 79 ? -4.906 -24.781 9.797 1 91.69 79 LYS B CA 1
ATOM 2630 C C . LYS B 1 79 ? -3.885 -24.531 8.695 1 91.69 79 LYS B C 1
ATOM 2632 O O . LYS B 1 79 ? -3.395 -25.469 8.062 1 91.69 79 LYS B O 1
ATOM 2637 N N . ILE B 1 80 ? -3.564 -23.281 8.453 1 93.75 80 ILE B N 1
ATOM 2638 C CA . ILE B 1 80 ? -2.572 -22.906 7.453 1 93.75 80 ILE B CA 1
ATOM 2639 C C . ILE B 1 80 ? -1.228 -23.547 7.789 1 93.75 80 ILE B C 1
ATOM 2641 O O . ILE B 1 80 ? -0.577 -24.125 6.918 1 93.75 80 ILE B O 1
ATOM 2645 N N . ARG B 1 81 ? -0.879 -23.438 9.016 1 92.12 81 ARG B N 1
ATOM 2646 C CA . ARG B 1 81 ? 0.381 -24.016 9.461 1 92.12 81 ARG B CA 1
ATOM 2647 C C . ARG B 1 81 ? 0.383 -25.531 9.266 1 92.12 81 ARG B C 1
ATOM 2649 O O . ARG B 1 81 ? 1.382 -26.109 8.828 1 92.12 81 ARG B O 1
ATOM 2656 N N . ALA B 1 82 ? -0.653 -26.188 9.641 1 94.56 82 ALA B N 1
ATOM 2657 C CA . ALA B 1 82 ? -0.77 -27.641 9.508 1 94.56 82 ALA B CA 1
ATOM 2658 C C . ALA B 1 82 ? -0.65 -28.062 8.047 1 94.56 82 ALA B C 1
ATOM 2660 O O . ALA B 1 82 ? 0.068 -29.016 7.734 1 94.56 82 ALA B O 1
ATOM 2661 N N . LEU B 1 83 ? -1.383 -27.422 7.191 1 95.88 83 LEU B N 1
ATOM 2662 C CA . LEU B 1 83 ? -1.339 -27.734 5.766 1 95.88 83 LEU B CA 1
ATOM 2663 C C . LEU B 1 83 ? 0.057 -27.5 5.199 1 95.88 83 LEU B C 1
ATOM 2665 O O . LEU B 1 83 ? 0.566 -28.312 4.43 1 95.88 83 LEU B O 1
ATOM 2669 N N . ARG B 1 84 ? 0.652 -26.359 5.543 1 94.75 84 ARG B N 1
ATOM 2670 C CA . ARG B 1 84 ? 2.012 -26.062 5.109 1 94.75 84 ARG B CA 1
ATOM 2671 C C . ARG B 1 84 ? 2.975 -27.172 5.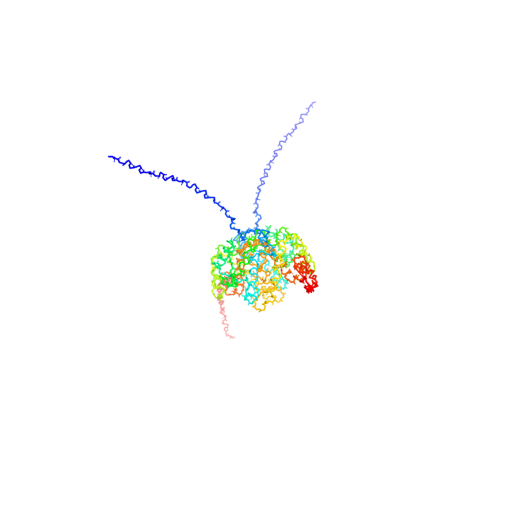492 1 94.75 84 ARG B C 1
ATOM 2673 O O . ARG B 1 84 ? 3.791 -27.609 4.672 1 94.75 84 ARG B O 1
ATOM 2680 N N . LEU B 1 85 ? 2.887 -27.609 6.711 1 92.88 85 LEU B N 1
ATOM 2681 C CA . LEU B 1 85 ? 3.762 -28.656 7.23 1 92.88 85 LEU B CA 1
ATOM 2682 C C . LEU B 1 85 ? 3.57 -29.953 6.453 1 92.88 85 LEU B C 1
ATOM 2684 O O . LEU B 1 85 ? 4.543 -30.641 6.137 1 92.88 85 LEU B O 1
ATOM 2688 N N . LYS B 1 86 ? 2.377 -30.297 6.191 1 94.38 86 LYS B N 1
ATOM 2689 C CA . LYS B 1 86 ? 2.092 -31.516 5.43 1 94.38 86 LYS B CA 1
ATOM 2690 C C . LYS B 1 86 ? 2.734 -31.453 4.047 1 94.38 86 LYS B C 1
ATOM 2692 O O . LYS B 1 86 ? 3.363 -32.438 3.611 1 94.38 86 LYS B O 1
ATOM 2697 N N . TYR B 1 87 ? 2.576 -30.359 3.377 1 93.38 87 TYR B N 1
ATOM 2698 C CA . TYR B 1 87 ? 3.203 -30.203 2.068 1 93.38 87 TYR B CA 1
ATOM 2699 C C . TYR B 1 87 ? 4.719 -30.312 2.174 1 93.38 87 TYR B C 1
ATOM 2701 O O . TYR B 1 87 ? 5.355 -30.984 1.362 1 93.38 87 TYR B O 1
ATOM 2709 N N . ASP B 1 88 ? 5.27 -29.688 3.152 1 92 88 ASP B N 1
ATOM 2710 C CA . ASP B 1 88 ? 6.719 -29.656 3.312 1 92 88 ASP B CA 1
ATOM 2711 C C . ASP B 1 88 ? 7.262 -31.062 3.619 1 92 88 ASP B C 1
ATOM 2713 O O . ASP B 1 88 ? 8.391 -31.391 3.25 1 92 88 ASP B O 1
ATOM 2717 N N . GLN B 1 89 ? 6.512 -31.844 4.293 1 91.38 89 GLN B N 1
ATOM 2718 C CA . GLN B 1 89 ? 6.922 -33.188 4.668 1 91.38 89 GLN B CA 1
ATOM 2719 C C . GLN B 1 89 ? 6.637 -34.188 3.543 1 91.38 89 GLN B C 1
ATOM 2721 O O . GLN B 1 89 ? 7.004 -35.344 3.639 1 91.38 89 GLN B O 1
ATOM 2726 N N . GLY B 1 90 ? 5.973 -33.719 2.529 1 88.62 90 GLY B N 1
ATOM 2727 C CA . GLY B 1 90 ? 5.676 -34.562 1.394 1 88.62 90 GLY B CA 1
ATOM 2728 C C . GLY B 1 90 ? 4.52 -35.531 1.648 1 88.62 90 GLY B C 1
ATOM 2729 O O . GLY B 1 90 ? 4.398 -36.562 0.985 1 88.62 90 GLY B O 1
ATOM 2730 N N . GLU B 1 91 ? 3.762 -35.188 2.613 1 90.88 91 GLU B N 1
ATOM 2731 C CA . GLU B 1 91 ? 2.584 -36 2.922 1 90.88 91 GLU B CA 1
ATOM 2732 C C . GLU B 1 91 ? 1.456 -35.719 1.929 1 90.88 91 GLU B C 1
ATOM 2734 O O . GLU B 1 91 ? 1.425 -34.688 1.285 1 90.88 91 GLU B O 1
ATOM 2739 N N . GLU B 1 92 ? 0.691 -36.781 1.808 1 91.06 92 GLU B N 1
ATOM 2740 C CA . GLU B 1 92 ? -0.495 -36.562 0.98 1 91.06 92 GLU B CA 1
ATOM 2741 C C . GLU B 1 92 ? -1.444 -35.562 1.61 1 91.06 92 GLU B C 1
ATOM 2743 O O . GLU B 1 92 ? -1.76 -35.656 2.799 1 91.06 92 GLU B O 1
ATOM 2748 N N . VAL B 1 93 ? -1.819 -34.594 0.808 1 94.12 93 VAL B N 1
ATOM 2749 C CA . VAL B 1 93 ? -2.707 -33.531 1.294 1 94.12 93 VAL B CA 1
ATOM 2750 C C . VAL B 1 93 ? -4.059 -33.625 0.591 1 94.12 93 VAL B C 1
ATOM 2752 O O . VAL B 1 93 ? -4.125 -33.656 -0.641 1 94.12 93 VAL B O 1
ATOM 2755 N N . ASP B 1 94 ? -5.125 -33.812 1.38 1 95.56 94 ASP B N 1
ATOM 2756 C CA . ASP B 1 94 ? -6.496 -33.781 0.888 1 95.56 94 ASP B CA 1
ATOM 2757 C C . ASP B 1 94 ? -7.195 -32.469 1.321 1 95.56 94 ASP B C 1
ATOM 2759 O O . ASP B 1 94 ? -7.773 -32.406 2.408 1 95.56 94 ASP B O 1
ATOM 2763 N N . LEU B 1 95 ? -7.25 -31.547 0.46 1 96.12 95 LEU B N 1
ATOM 2764 C CA . LEU B 1 95 ? -7.754 -30.234 0.799 1 96.12 95 LEU B CA 1
ATOM 2765 C C . LEU B 1 95 ? -9.258 -30.266 1.035 1 96.12 95 LEU B C 1
ATOM 2767 O O . LEU B 1 95 ? -9.797 -29.438 1.773 1 96.12 95 LEU B O 1
ATOM 2771 N N . VAL B 1 96 ? -9.984 -31.172 0.387 1 94.94 96 VAL B N 1
ATOM 2772 C CA . VAL B 1 96 ? -11.43 -31.281 0.559 1 94.94 96 VAL B CA 1
ATOM 2773 C C . VAL B 1 96 ? -11.75 -31.703 1.991 1 94.94 96 VAL B C 1
ATOM 2775 O O . VAL B 1 96 ? -12.68 -31.172 2.605 1 94.94 96 VAL B O 1
ATOM 2778 N N . LYS B 1 97 ? -10.898 -32.531 2.527 1 93.31 97 LYS B N 1
ATOM 2779 C CA . LYS B 1 97 ? -11.133 -33.062 3.865 1 93.31 97 LYS B CA 1
ATOM 2780 C C . LYS B 1 97 ? -10.484 -32.188 4.93 1 93.31 97 LYS B C 1
ATOM 2782 O O . LYS B 1 97 ? -11.023 -32.031 6.027 1 93.31 97 LYS B O 1
ATOM 2787 N N . GLU B 1 98 ? -9.398 -31.641 4.602 1 91.62 98 GLU B N 1
ATOM 2788 C CA . GLU B 1 98 ? -8.555 -31.047 5.637 1 91.62 98 GLU B CA 1
ATOM 2789 C C . GLU B 1 98 ? -8.609 -29.516 5.578 1 91.62 98 GLU B C 1
ATOM 2791 O O . GLU B 1 98 ? -8.203 -28.844 6.523 1 91.62 98 GLU B O 1
ATOM 2796 N N . GLY B 1 99 ? -9.094 -29.047 4.492 1 88.06 99 GLY B N 1
ATOM 2797 C CA . GLY B 1 99 ? -9.008 -27.594 4.324 1 88.06 99 GLY B CA 1
ATOM 2798 C C . GLY B 1 99 ? -10.352 -26.906 4.367 1 88.06 99 GLY B C 1
ATOM 2799 O O . GLY B 1 99 ? -11.383 -27.547 4.605 1 88.06 99 GLY B O 1
ATOM 2800 N N . ASP B 1 100 ? -10.43 -25.656 4.395 1 95.12 100 ASP B N 1
ATOM 2801 C CA . ASP B 1 100 ? -11.539 -24.75 4.062 1 95.12 100 ASP B CA 1
ATOM 2802 C C . ASP B 1 100 ? -11.094 -23.672 3.078 1 95.12 100 ASP B C 1
ATOM 2804 O O . ASP B 1 100 ? -9.898 -23.469 2.881 1 95.12 100 ASP B O 1
ATOM 2808 N N . ILE B 1 101 ? -12.023 -23.031 2.5 1 97.06 101 ILE B N 1
ATOM 2809 C CA . ILE B 1 101 ? -11.773 -22.141 1.371 1 97.06 101 ILE B CA 1
ATOM 2810 C C . ILE B 1 101 ? -10.766 -21.062 1.777 1 97.06 101 ILE B C 1
ATOM 2812 O O . ILE B 1 101 ? -9.781 -20.828 1.071 1 97.06 101 ILE B O 1
ATOM 2816 N N . ASN B 1 102 ? -10.977 -20.484 2.924 1 96 102 ASN B N 1
ATOM 2817 C CA . ASN B 1 102 ? -10.094 -19.406 3.371 1 96 102 ASN B CA 1
ATOM 2818 C C . ASN B 1 102 ? -8.688 -19.906 3.668 1 96 102 ASN B C 1
ATOM 2820 O O . ASN B 1 102 ? -7.703 -19.266 3.33 1 96 102 ASN B O 1
ATOM 2824 N N . SER B 1 103 ? -8.57 -21 4.289 1 96.25 103 SER B N 1
ATOM 2825 C CA . SER B 1 103 ? -7.262 -21.578 4.602 1 96.25 103 SER B CA 1
ATOM 2826 C C . SER B 1 103 ? -6.512 -21.969 3.334 1 96.25 103 SER B C 1
ATOM 2828 O O . SER B 1 103 ? -5.309 -21.719 3.217 1 96.25 103 SER B O 1
ATOM 2830 N N . VAL B 1 104 ? -7.195 -22.578 2.412 1 97.56 104 VAL B N 1
ATOM 2831 C CA . VAL B 1 104 ? -6.578 -23 1.157 1 97.56 104 VAL B CA 1
ATOM 2832 C C . VAL B 1 104 ? -6.125 -21.781 0.367 1 97.56 104 VAL B C 1
ATOM 2834 O O . VAL B 1 104 ? -5.02 -21.766 -0.181 1 97.56 104 VAL B O 1
ATOM 2837 N N . ALA B 1 105 ? -6.988 -20.75 0.286 1 97.88 105 ALA B N 1
ATOM 2838 C CA . ALA B 1 105 ? -6.605 -19.5 -0.348 1 97.88 105 ALA B CA 1
ATOM 2839 C C . ALA B 1 105 ? -5.352 -18.906 0.298 1 97.88 105 ALA B C 1
ATOM 2841 O O . ALA B 1 105 ? -4.445 -18.438 -0.397 1 97.88 105 ALA B O 1
ATOM 2842 N N . SER B 1 106 ? -5.301 -19 1.556 1 95.75 106 SER B N 1
ATOM 2843 C CA . SER B 1 106 ? -4.168 -18.469 2.311 1 95.75 106 SER B CA 1
ATOM 2844 C C . SER B 1 106 ? -2.9 -19.266 2.033 1 95.75 106 SER B C 1
ATOM 2846 O O . SER B 1 106 ? -1.805 -18.703 1.979 1 95.75 106 SER B O 1
ATOM 2848 N N . ILE B 1 107 ? -3.012 -20.578 1.885 1 96.62 107 ILE B N 1
ATOM 2849 C CA . ILE B 1 107 ? -1.874 -21.438 1.589 1 96.62 107 ILE B CA 1
ATOM 2850 C C . ILE B 1 107 ? -1.261 -21.047 0.247 1 96.62 107 ILE B C 1
ATOM 2852 O O . ILE B 1 107 ? -0.037 -20.969 0.114 1 96.62 107 ILE B O 1
ATOM 2856 N N . LEU B 1 108 ? -2.092 -20.844 -0.733 1 97.56 108 LEU B N 1
ATOM 2857 C CA . LEU B 1 108 ? -1.599 -20.406 -2.035 1 97.56 108 LEU B CA 1
ATOM 2858 C C . LEU B 1 108 ? -0.791 -19.125 -1.905 1 97.56 108 LEU B C 1
ATOM 2860 O O . LEU B 1 108 ? 0.34 -19.047 -2.391 1 97.56 108 LEU B O 1
ATOM 2864 N N . LYS B 1 109 ? -1.363 -18.141 -1.264 1 95.44 109 LYS B N 1
ATOM 2865 C CA . LYS B 1 109 ? -0.699 -16.859 -1.091 1 95.44 109 LYS B CA 1
ATOM 2866 C C . LYS B 1 109 ? 0.593 -17 -0.293 1 95.44 109 LYS B C 1
ATOM 2868 O O . LYS B 1 109 ? 1.604 -16.375 -0.615 1 95.44 109 LYS B O 1
ATOM 2873 N N . LEU B 1 110 ? 0.512 -17.797 0.727 1 93.19 110 LEU B N 1
ATOM 2874 C CA . LEU B 1 110 ? 1.687 -18.031 1.56 1 93.19 110 LEU B CA 1
ATOM 2875 C C . LEU B 1 110 ? 2.826 -18.625 0.737 1 93.19 110 LEU B C 1
ATOM 2877 O O . LEU B 1 110 ? 3.977 -18.203 0.866 1 93.19 110 LEU B O 1
ATOM 2881 N N . PHE B 1 111 ? 2.564 -19.641 -0.062 1 95.81 111 PHE B N 1
ATOM 2882 C CA . PHE B 1 111 ? 3.566 -20.266 -0.925 1 95.81 111 PHE B CA 1
ATOM 2883 C C . PHE B 1 111 ? 4.242 -19.219 -1.804 1 95.81 111 PHE B C 1
ATOM 2885 O O . PHE B 1 111 ? 5.469 -19.156 -1.882 1 95.81 111 PHE B O 1
ATOM 2892 N N . LEU B 1 112 ? 3.408 -18.391 -2.43 1 95.62 112 LEU B N 1
ATOM 2893 C CA . LEU B 1 112 ? 3.918 -17.359 -3.33 1 95.62 112 LEU B CA 1
ATOM 2894 C C . LEU B 1 112 ? 4.777 -16.359 -2.572 1 95.62 112 LEU B C 1
ATOM 2896 O O . LEU B 1 112 ? 5.832 -15.938 -3.064 1 95.62 112 LEU B O 1
ATOM 2900 N N . ASN B 1 113 ? 4.375 -16.062 -1.376 1 91.62 113 ASN B N 1
ATOM 2901 C CA . ASN B 1 113 ? 5.094 -15.102 -0.542 1 91.62 113 ASN B CA 1
ATOM 2902 C C . ASN B 1 113 ? 6.438 -15.656 -0.083 1 91.62 113 ASN B C 1
ATOM 2904 O O . ASN B 1 113 ? 7.371 -14.898 0.176 1 91.62 113 ASN B O 1
ATOM 2908 N N . GLN B 1 114 ? 6.543 -16.875 -0.006 1 90.19 114 GLN B N 1
ATOM 2909 C CA . GLN B 1 114 ? 7.746 -17.484 0.554 1 90.19 114 GLN B CA 1
ATOM 2910 C C . GLN B 1 114 ? 8.719 -17.891 -0.547 1 90.19 114 GLN B C 1
ATOM 2912 O O . GLN B 1 114 ? 9.82 -18.375 -0.264 1 90.19 114 GLN B O 1
ATOM 2917 N N . LEU B 1 115 ? 8.328 -17.719 -1.812 1 90.94 115 LEU B N 1
ATOM 2918 C CA . LEU B 1 115 ? 9.305 -17.922 -2.875 1 90.94 115 LEU B CA 1
ATOM 2919 C C . LEU B 1 115 ? 10.523 -17.031 -2.684 1 90.94 115 LEU B C 1
ATOM 2921 O O . LEU B 1 115 ? 10.383 -15.828 -2.436 1 90.94 115 LEU B O 1
ATOM 2925 N N . PRO B 1 116 ? 11.703 -17.609 -2.766 1 87.5 116 PRO B N 1
ATOM 2926 C CA . PRO B 1 116 ? 12.891 -16.781 -2.607 1 87.5 116 PRO B CA 1
ATOM 2927 C C . PRO B 1 116 ? 12.953 -15.641 -3.623 1 87.5 116 PRO B C 1
ATOM 2929 O O . PRO B 1 116 ? 13.453 -14.555 -3.312 1 87.5 116 PRO B O 1
ATOM 2932 N N . THR B 1 117 ? 12.523 -15.922 -4.805 1 89.62 117 THR B N 1
ATOM 2933 C CA . THR B 1 117 ? 12.344 -14.922 -5.852 1 89.62 117 THR B CA 1
ATOM 2934 C C . THR B 1 117 ? 10.867 -14.766 -6.199 1 89.62 117 THR B C 1
ATOM 2936 O O . THR B 1 117 ? 10.164 -15.75 -6.418 1 89.62 117 THR B O 1
ATOM 2939 N N . ALA B 1 118 ? 10.469 -13.477 -6.172 1 93.06 118 ALA B N 1
ATOM 2940 C CA . ALA B 1 118 ? 9.07 -13.219 -6.496 1 93.06 118 ALA B CA 1
ATOM 2941 C C . ALA B 1 118 ? 8.734 -13.727 -7.895 1 93.06 118 ALA B C 1
ATOM 2943 O O . ALA B 1 118 ? 9.625 -13.898 -8.734 1 93.06 118 ALA B O 1
ATOM 2944 N N . VAL B 1 119 ? 7.434 -13.969 -8.102 1 95.25 119 VAL B N 1
ATOM 2945 C CA . VAL B 1 119 ? 6.988 -14.438 -9.414 1 95.25 119 VAL B CA 1
ATOM 2946 C C . VAL B 1 119 ? 7.473 -13.469 -10.492 1 95.25 119 VAL B C 1
ATOM 2948 O O . VAL B 1 119 ? 7.941 -13.898 -11.555 1 95.25 119 VAL B O 1
ATOM 2951 N N . PHE B 1 120 ? 7.344 -12.203 -10.211 1 94.44 120 PHE B N 1
ATOM 2952 C CA . PHE B 1 120 ? 7.934 -11.148 -11.031 1 94.44 120 PHE B CA 1
ATOM 2953 C C . PHE B 1 120 ? 9.141 -10.539 -10.328 1 94.44 120 PHE B C 1
ATOM 2955 O O . PHE B 1 120 ? 8.992 -9.656 -9.484 1 94.44 120 PHE B O 1
ATOM 2962 N N . PRO B 1 121 ? 10.336 -11.055 -10.719 1 89.44 121 PRO B N 1
ATOM 2963 C CA . PRO B 1 121 ? 11.547 -10.602 -10.031 1 89.44 121 PRO B CA 1
ATOM 2964 C C . PRO B 1 121 ? 11.773 -9.094 -10.164 1 89.44 121 PRO B C 1
ATOM 2966 O O . PRO B 1 121 ? 11.609 -8.539 -11.25 1 89.44 121 PRO B O 1
ATOM 2969 N N . GLU B 1 122 ? 12.148 -8.508 -9.086 1 83.38 122 GLU B N 1
ATOM 2970 C CA . GLU B 1 122 ? 12.336 -7.062 -9.023 1 83.38 122 GLU B CA 1
ATOM 2971 C C . GLU B 1 122 ? 13.312 -6.59 -10.094 1 83.38 122 GLU B C 1
ATOM 2973 O O . GLU B 1 122 ? 13.117 -5.531 -10.695 1 83.38 122 GLU B O 1
ATOM 2978 N N . GLU B 1 123 ? 14.359 -7.309 -10.297 1 81.94 123 GLU B N 1
ATOM 2979 C CA . GLU B 1 123 ? 15.398 -6.938 -11.25 1 81.94 123 GLU B CA 1
ATOM 2980 C C . GLU B 1 123 ? 14.828 -6.801 -12.656 1 81.94 123 GLU B C 1
ATOM 2982 O O . GLU B 1 123 ? 15.289 -5.965 -13.438 1 81.94 123 GLU B O 1
ATOM 2987 N N . LEU B 1 124 ? 13.875 -7.625 -12.938 1 86.12 124 LEU B N 1
ATOM 2988 C CA . LEU B 1 124 ? 13.273 -7.59 -14.273 1 86.12 124 LEU B CA 1
ATOM 2989 C C . LEU B 1 124 ? 12.227 -6.492 -14.367 1 86.12 124 LEU B C 1
ATOM 2991 O O . LEU B 1 124 ? 11.922 -6.004 -15.461 1 86.12 124 LEU B O 1
ATOM 2995 N N . CYS B 1 125 ? 11.727 -6.02 -13.203 1 86.94 125 CYS B N 1
ATOM 2996 C CA . CYS B 1 125 ? 10.617 -5.07 -13.188 1 86.94 125 CYS B CA 1
ATOM 2997 C C . CYS B 1 125 ? 11.125 -3.637 -13.211 1 86.94 125 CYS B C 1
ATOM 2999 O O . CYS B 1 125 ? 10.406 -2.725 -13.625 1 86.94 125 CYS B O 1
ATOM 3001 N N . THR B 1 126 ? 12.25 -3.387 -12.75 1 77.88 126 THR B N 1
ATOM 3002 C CA . THR B 1 126 ? 12.781 -2.041 -12.562 1 77.88 126 THR B CA 1
ATOM 3003 C C . THR B 1 126 ? 12.711 -1.245 -13.859 1 77.88 126 THR B C 1
ATOM 3005 O O . THR B 1 126 ? 12.266 -0.096 -13.867 1 77.88 126 THR B O 1
ATOM 3008 N N . ASP B 1 127 ? 13.148 -1.812 -14.961 1 77.25 127 ASP B N 1
ATOM 3009 C CA . ASP B 1 127 ? 13.117 -1.102 -16.234 1 77.25 127 ASP B CA 1
ATOM 3010 C C . ASP B 1 127 ? 11.695 -1.013 -16.781 1 77.25 127 ASP B C 1
ATOM 3012 O O . ASP B 1 127 ? 11.352 -0.063 -17.484 1 77.25 127 ASP B O 1
ATOM 3016 N N . ILE B 1 128 ? 10.898 -1.918 -16.406 1 85.38 128 ILE B N 1
ATOM 3017 C CA . ILE B 1 128 ? 9.547 -2.006 -16.938 1 85.38 128 ILE B CA 1
ATOM 3018 C C . ILE B 1 128 ? 8.641 -1.003 -16.219 1 85.38 128 ILE B C 1
ATOM 3020 O O . ILE B 1 128 ? 7.754 -0.41 -16.844 1 85.38 128 ILE B O 1
ATOM 3024 N N . TRP B 1 129 ? 8.992 -0.796 -14.969 1 81.25 129 TRP B N 1
ATOM 3025 C CA . TRP B 1 129 ? 8.195 0.113 -14.156 1 81.25 129 TRP B CA 1
ATOM 3026 C C . TRP B 1 129 ? 8.156 1.508 -14.773 1 81.25 129 TRP B C 1
ATOM 3028 O O . TRP B 1 129 ? 7.086 2.1 -14.922 1 81.25 129 TRP B O 1
ATOM 3038 N N . ALA B 1 130 ? 9.281 1.95 -15.125 1 75.94 130 ALA B N 1
ATOM 3039 C CA . ALA B 1 130 ? 9.391 3.291 -15.695 1 75.94 130 ALA B CA 1
ATOM 3040 C C . ALA B 1 130 ? 8.617 3.395 -17 1 75.94 130 ALA B C 1
ATOM 3042 O O . ALA B 1 130 ? 7.871 4.355 -17.219 1 75.94 130 ALA B O 1
ATOM 3043 N N . ILE B 1 131 ? 8.742 2.424 -17.828 1 81.12 131 ILE B N 1
ATOM 3044 C CA . ILE B 1 131 ? 8.094 2.418 -19.125 1 81.12 131 ILE B CA 1
ATOM 3045 C C . ILE B 1 131 ? 6.578 2.299 -18.953 1 81.12 131 ILE B C 1
ATOM 3047 O O . ILE B 1 131 ? 5.812 2.998 -19.609 1 81.12 131 ILE B O 1
ATOM 3051 N N . PHE B 1 132 ? 6.207 1.483 -18.078 1 89.44 132 PHE B N 1
ATOM 3052 C CA . PHE B 1 132 ? 4.789 1.259 -17.828 1 89.44 132 PHE B CA 1
ATOM 3053 C C . PHE B 1 132 ? 4.129 2.525 -17.297 1 89.44 132 PHE B C 1
ATOM 3055 O O . PHE B 1 132 ? 3.02 2.873 -17.703 1 89.44 132 PHE B O 1
ATOM 3062 N N . GLU B 1 133 ? 4.832 3.199 -16.438 1 81.88 133 GLU B N 1
ATOM 3063 C CA . GLU B 1 133 ? 4.301 4.406 -15.805 1 81.88 133 GLU B CA 1
ATOM 3064 C C . GLU B 1 133 ? 4.145 5.531 -16.828 1 81.88 133 GLU B C 1
ATOM 3066 O O . GLU B 1 133 ? 3.141 6.25 -16.812 1 81.88 133 GLU B O 1
ATOM 3071 N N . VAL B 1 134 ? 5.117 5.711 -17.656 1 77.94 134 VAL B N 1
ATOM 3072 C CA . VAL B 1 134 ? 5.113 6.785 -18.641 1 77.94 134 VAL B CA 1
ATOM 3073 C C . VAL B 1 134 ? 3.992 6.559 -19.656 1 77.94 134 VAL B C 1
ATOM 3075 O O . VAL B 1 134 ? 3.434 7.516 -20.188 1 77.94 134 VAL B O 1
ATOM 3078 N N . ASN B 1 135 ? 3.6 5.32 -19.844 1 81.5 135 ASN B N 1
ATOM 3079 C CA . ASN B 1 135 ? 2.59 4.98 -20.844 1 81.5 135 ASN B CA 1
ATOM 3080 C C . ASN B 1 135 ? 1.235 4.703 -20.188 1 81.5 135 ASN B C 1
ATOM 3082 O O . ASN B 1 135 ? 0.461 3.885 -20.688 1 81.5 135 ASN B O 1
ATOM 3086 N N . LYS B 1 136 ? 1.002 5.266 -19.047 1 79.12 136 LYS B N 1
ATOM 3087 C CA . LYS B 1 136 ? -0.195 4.992 -18.25 1 79.12 136 LYS B CA 1
ATOM 3088 C C . LYS B 1 136 ? -1.461 5.277 -19.047 1 79.12 136 LYS B C 1
ATOM 3090 O O . LYS B 1 136 ? -2.514 4.691 -18.797 1 79.12 136 LYS B O 1
ATOM 3095 N N . ASN B 1 137 ? -1.376 6.105 -20.094 1 78.38 137 ASN B N 1
ATOM 3096 C CA . ASN B 1 137 ? -2.545 6.469 -20.891 1 78.38 137 ASN B CA 1
ATOM 3097 C C . ASN B 1 137 ? -2.568 5.734 -22.234 1 78.38 137 ASN B C 1
ATOM 3099 O O . ASN B 1 137 ? -3.395 6.031 -23.094 1 78.38 137 ASN B O 1
ATOM 3103 N N . CYS B 1 138 ? -1.728 4.848 -22.5 1 85.81 138 CYS B N 1
ATOM 3104 C CA . CYS B 1 138 ? -1.664 4.074 -23.734 1 85.81 138 CYS B CA 1
ATOM 3105 C C . CYS B 1 138 ? -1.678 2.578 -23.438 1 85.81 138 CYS B C 1
ATOM 3107 O O . CYS B 1 138 ? -0.624 1.972 -23.25 1 85.81 138 CYS B O 1
ATOM 3109 N N . ALA B 1 139 ? -2.84 1.979 -23.578 1 86 139 ALA B N 1
ATOM 3110 C CA . ALA B 1 139 ? -3.045 0.579 -23.219 1 86 139 ALA B CA 1
ATOM 3111 C C . ALA B 1 139 ? -2.191 -0.34 -24.078 1 86 139 ALA B C 1
ATOM 3113 O O . ALA B 1 139 ? -1.667 -1.349 -23.609 1 86 139 ALA B O 1
ATOM 3114 N N . THR B 1 140 ? -2.078 -0.018 -25.312 1 90 140 THR B N 1
ATOM 3115 C CA . THR B 1 140 ? -1.305 -0.83 -26.25 1 90 140 THR B CA 1
ATOM 3116 C C . THR B 1 140 ? 0.163 -0.878 -25.828 1 90 140 THR B C 1
ATOM 3118 O O . THR B 1 140 ? 0.78 -1.945 -25.844 1 90 140 THR B O 1
ATOM 3121 N N . GLU B 1 141 ? 0.683 0.275 -25.469 1 89.38 141 GLU B N 1
ATOM 3122 C CA . GLU B 1 141 ? 2.08 0.339 -25.047 1 89.38 141 GLU B CA 1
ATOM 3123 C C . GLU B 1 141 ? 2.291 -0.357 -23.703 1 89.38 141 GLU B C 1
ATOM 3125 O O . GLU B 1 141 ? 3.338 -0.965 -23.484 1 89.38 141 GLU B O 1
ATOM 3130 N N . GLN B 1 142 ? 1.366 -0.268 -22.812 1 90.69 142 GLN B N 1
ATOM 3131 C CA . GLN B 1 142 ? 1.444 -0.98 -21.547 1 90.69 142 GLN B CA 1
ATOM 3132 C C . GLN B 1 142 ? 1.466 -2.49 -21.766 1 90.69 142 GLN B C 1
ATOM 3134 O O . GLN B 1 142 ? 2.24 -3.203 -21.125 1 90.69 142 GLN B O 1
ATOM 3139 N N . THR B 1 143 ? 0.6 -2.92 -22.719 1 91.62 143 THR B N 1
ATOM 3140 C CA . THR B 1 143 ? 0.57 -4.344 -23.047 1 91.62 143 THR B CA 1
ATOM 3141 C C . THR B 1 143 ? 1.908 -4.797 -23.609 1 91.62 143 THR B C 1
ATOM 3143 O O . THR B 1 143 ? 2.408 -5.867 -23.266 1 91.62 143 THR B O 1
ATOM 3146 N N . ARG B 1 144 ? 2.469 -4.02 -24.453 1 90.69 144 ARG B N 1
ATOM 3147 C CA . ARG B 1 144 ? 3.766 -4.332 -25.047 1 90.69 144 ARG B CA 1
ATOM 3148 C C . ARG B 1 144 ? 4.848 -4.43 -23.984 1 90.69 144 ARG B C 1
ATOM 3150 O O . ARG B 1 144 ? 5.703 -5.32 -24.031 1 90.69 144 ARG B O 1
ATOM 3157 N N . CYS B 1 145 ? 4.797 -3.512 -23.062 1 90 145 CYS B N 1
ATOM 3158 C CA . CYS B 1 145 ? 5.738 -3.5 -21.938 1 90 145 CYS B CA 1
ATOM 3159 C C . CYS B 1 145 ? 5.633 -4.777 -21.125 1 90 145 CYS B C 1
ATOM 3161 O O . CYS B 1 145 ? 6.645 -5.367 -20.75 1 90 145 CYS B O 1
ATOM 3163 N N . LEU B 1 146 ? 4.441 -5.203 -20.875 1 93.19 146 LEU B N 1
ATOM 3164 C CA . LEU B 1 146 ? 4.223 -6.398 -20.062 1 93.19 146 LEU B CA 1
ATOM 3165 C C . LEU B 1 146 ? 4.625 -7.652 -20.828 1 93.19 146 LEU B C 1
ATOM 3167 O O . LEU B 1 146 ? 5.137 -8.609 -20.25 1 93.19 146 LEU B O 1
ATOM 3171 N N . LYS B 1 147 ? 4.383 -7.633 -22.156 1 91.94 147 LYS B N 1
ATOM 3172 C CA . LYS B 1 147 ? 4.859 -8.734 -22.984 1 91.94 147 LYS B CA 1
ATOM 3173 C C . LYS B 1 147 ? 6.379 -8.867 -22.906 1 91.94 147 LYS B C 1
ATOM 3175 O O . LYS B 1 147 ? 6.91 -9.977 -22.844 1 91.94 147 LYS B O 1
ATOM 3180 N N . ARG B 1 148 ? 7.031 -7.762 -22.906 1 89.62 148 ARG B N 1
ATOM 3181 C CA . ARG B 1 148 ? 8.484 -7.754 -22.766 1 89.62 148 ARG B CA 1
ATOM 3182 C C . ARG B 1 148 ? 8.906 -8.344 -21.422 1 89.62 148 ARG B C 1
ATOM 3184 O O . ARG B 1 148 ? 9.852 -9.125 -21.344 1 89.62 148 ARG B O 1
ATOM 3191 N N . LEU B 1 149 ? 8.242 -7.949 -20.359 1 91.44 149 LEU B N 1
ATOM 3192 C CA . LEU B 1 149 ? 8.523 -8.492 -19.031 1 91.44 149 LEU B CA 1
ATOM 3193 C C . LEU B 1 149 ? 8.359 -10.008 -19.031 1 91.44 149 LEU B C 1
ATOM 3195 O O . LEU B 1 149 ? 9.242 -10.734 -18.562 1 91.44 149 LEU B O 1
ATOM 3199 N N . LEU B 1 150 ? 7.238 -10.453 -19.578 1 92.38 150 LEU B N 1
ATOM 3200 C CA . LEU B 1 150 ? 6.914 -11.875 -19.562 1 92.38 150 LEU B CA 1
ATOM 3201 C C . LEU B 1 150 ? 7.922 -12.672 -20.391 1 92.38 150 LEU B C 1
ATOM 3203 O O . LEU B 1 150 ? 8.266 -13.797 -20.031 1 92.38 150 LEU B O 1
ATOM 3207 N N . SER B 1 151 ? 8.406 -12.078 -21.469 1 90.31 151 SER B N 1
ATOM 3208 C CA . SER B 1 151 ? 9.359 -12.75 -22.344 1 90.31 151 SER B CA 1
ATOM 3209 C C . SER B 1 151 ? 10.719 -12.898 -21.656 1 90.31 151 SER B C 1
ATOM 3211 O O . SER B 1 151 ? 11.516 -13.758 -22.031 1 90.31 151 SER B O 1
ATOM 3213 N N . ARG B 1 152 ? 11.023 -12.133 -20.672 1 90.5 152 ARG B N 1
ATOM 3214 C CA . ARG B 1 152 ? 12.312 -12.148 -19.984 1 90.5 152 ARG B CA 1
ATOM 3215 C C . ARG B 1 152 ? 12.273 -13.039 -18.766 1 90.5 152 ARG B C 1
ATOM 3217 O O . ARG B 1 152 ? 13.312 -13.359 -18.172 1 90.5 152 ARG B O 1
ATOM 3224 N N . LEU B 1 153 ? 11.086 -13.453 -18.391 1 92 153 LEU B N 1
ATOM 3225 C CA . LEU B 1 153 ? 10.945 -14.305 -17.219 1 92 153 LEU B CA 1
ATOM 3226 C C . LEU B 1 153 ? 11.5 -15.695 -17.484 1 92 153 LEU B C 1
ATOM 3228 O O . LEU B 1 153 ? 11.312 -16.25 -18.562 1 92 153 LEU B O 1
ATOM 3232 N N . PRO B 1 154 ? 12.234 -16.266 -16.484 1 88.5 154 PRO B N 1
ATOM 3233 C CA . PRO B 1 154 ? 12.539 -17.688 -16.609 1 88.5 154 PRO B CA 1
ATOM 3234 C C . PRO B 1 154 ? 11.297 -18.547 -16.844 1 88.5 154 PRO B C 1
ATOM 3236 O O . PRO B 1 154 ? 10.195 -18.172 -16.438 1 88.5 154 PRO B O 1
ATOM 3239 N N . GLU B 1 155 ? 11.414 -19.625 -17.422 1 88.62 155 GLU B N 1
ATOM 3240 C CA . GLU B 1 155 ? 10.312 -20.469 -17.859 1 88.62 155 GLU B CA 1
ATOM 3241 C C . GLU B 1 155 ? 9.359 -20.797 -16.703 1 88.62 155 GLU B C 1
ATOM 3243 O O . GLU B 1 155 ? 8.148 -20.625 -16.828 1 88.62 155 GLU B O 1
ATOM 3248 N N . ALA B 1 156 ? 9.93 -21.266 -15.617 1 89.94 156 ALA B N 1
ATOM 3249 C CA . ALA B 1 156 ? 9.102 -21.641 -14.477 1 89.94 156 ALA B CA 1
ATOM 3250 C C . ALA B 1 156 ? 8.273 -20.453 -13.977 1 89.94 156 ALA B C 1
ATOM 3252 O O . ALA B 1 156 ? 7.109 -20.625 -13.609 1 89.94 156 ALA B O 1
ATOM 3253 N N . HIS B 1 157 ? 8.867 -19.266 -13.969 1 93.44 157 HIS B N 1
ATOM 3254 C CA . HIS B 1 157 ? 8.18 -18.062 -13.539 1 93.44 157 HIS B CA 1
ATOM 3255 C C . HIS B 1 157 ? 7.09 -17.656 -14.531 1 93.44 157 HIS B C 1
ATOM 3257 O O . HIS B 1 157 ? 5.992 -17.266 -14.133 1 93.44 157 HIS B O 1
ATOM 3263 N N . SER B 1 158 ? 7.477 -17.766 -15.766 1 92.25 158 SER B N 1
ATOM 3264 C CA . SER B 1 158 ? 6.512 -17.422 -16.797 1 92.25 158 SER B CA 1
ATOM 3265 C C . SER B 1 158 ? 5.297 -18.344 -16.75 1 92.25 158 SER B C 1
ATOM 3267 O O . SER B 1 158 ? 4.156 -17.891 -16.859 1 92.25 158 SER B O 1
ATOM 3269 N N . ARG B 1 159 ? 5.508 -19.625 -16.594 1 91.19 159 ARG B N 1
ATOM 3270 C CA . ARG B 1 159 ? 4.43 -20.594 -16.5 1 91.19 159 ARG B CA 1
ATOM 3271 C C . ARG B 1 159 ? 3.549 -20.328 -15.281 1 91.19 159 ARG B C 1
ATOM 3273 O O . ARG B 1 159 ? 2.32 -20.359 -15.383 1 91.19 159 ARG B O 1
ATOM 3280 N N . LEU B 1 160 ? 4.207 -20.094 -14.219 1 95.12 160 LEU B N 1
ATOM 3281 C CA . LEU B 1 160 ? 3.471 -19.812 -12.992 1 95.12 160 LEU B CA 1
ATOM 3282 C C . LEU B 1 160 ? 2.654 -18.531 -13.133 1 95.12 160 LEU B C 1
ATOM 3284 O O . LEU B 1 160 ? 1.486 -18.484 -12.742 1 95.12 160 LEU B O 1
ATOM 3288 N N . ALA B 1 161 ? 3.264 -17.5 -13.703 1 95.44 161 ALA B N 1
ATOM 3289 C CA . ALA B 1 161 ? 2.578 -16.219 -13.914 1 95.44 161 ALA B CA 1
ATOM 3290 C C . ALA B 1 161 ? 1.337 -16.406 -14.781 1 95.44 161 ALA B C 1
ATOM 3292 O O . ALA B 1 161 ? 0.253 -15.93 -14.438 1 95.44 161 ALA B O 1
ATOM 3293 N N . CYS B 1 162 ? 1.506 -17.109 -15.82 1 93.5 162 CYS B N 1
ATOM 3294 C CA . CYS B 1 162 ? 0.398 -17.375 -16.734 1 93.5 162 CYS B CA 1
ATOM 3295 C C . CYS B 1 162 ? -0.719 -18.141 -16.031 1 93.5 162 CYS B C 1
ATOM 3297 O O . CYS B 1 162 ? -1.887 -17.75 -16.109 1 93.5 162 CYS B O 1
ATOM 3299 N N . PHE B 1 163 ? -0.366 -19.172 -15.398 1 94.56 163 PHE B N 1
ATOM 3300 C CA . PHE B 1 163 ? -1.306 -20.031 -14.68 1 94.56 163 PHE B CA 1
ATOM 3301 C C . PHE B 1 163 ? -2.096 -19.219 -13.656 1 94.56 163 PHE B C 1
ATOM 3303 O O . PHE B 1 163 ? -3.324 -19.312 -13.609 1 94.56 163 PHE B O 1
ATOM 3310 N N . LEU B 1 164 ? -1.409 -18.344 -12.891 1 97.25 164 LEU B N 1
ATOM 3311 C CA . LEU B 1 164 ? -2.021 -17.562 -11.82 1 97.25 164 LEU B CA 1
ATOM 3312 C C . LEU B 1 164 ? -2.912 -16.453 -12.391 1 97.25 164 LEU B C 1
ATOM 3314 O O . LEU B 1 164 ? -4.02 -16.234 -11.898 1 97.25 164 LEU B O 1
ATOM 3318 N N . VAL B 1 165 ? -2.422 -15.758 -13.367 1 96.69 165 VAL B N 1
ATOM 3319 C CA . VAL B 1 165 ? -3.176 -14.648 -13.938 1 96.69 165 VAL B CA 1
ATOM 3320 C C . VAL B 1 165 ? -4.48 -15.164 -14.539 1 96.69 165 VAL B C 1
ATOM 3322 O O . VAL B 1 165 ? -5.535 -14.555 -14.367 1 96.69 165 VAL B O 1
ATOM 3325 N N . ARG B 1 166 ? -4.449 -16.281 -15.156 1 94.19 166 ARG B N 1
ATOM 3326 C CA . ARG B 1 166 ? -5.652 -16.875 -15.719 1 94.19 166 ARG B CA 1
ATOM 3327 C C . ARG B 1 166 ? -6.629 -17.281 -14.617 1 94.19 166 ARG B C 1
ATOM 3329 O O . ARG B 1 166 ? -7.832 -17.031 -14.727 1 94.19 166 ARG B O 1
ATOM 3336 N N . PHE B 1 167 ? -6.113 -17.891 -13.688 1 97.38 167 PHE B N 1
ATOM 3337 C CA . PHE B 1 167 ? -6.938 -18.297 -12.555 1 97.38 167 PHE B CA 1
ATOM 3338 C C . PHE B 1 167 ? -7.602 -17.078 -11.914 1 97.38 167 PHE B C 1
ATOM 3340 O O . PHE B 1 167 ? -8.805 -17.109 -11.625 1 97.38 167 PHE B O 1
ATOM 3347 N N . LEU B 1 168 ? -6.801 -16 -11.656 1 98.12 168 LEU B N 1
ATOM 3348 C CA . LEU B 1 168 ? -7.324 -14.805 -11 1 98.12 168 LEU B CA 1
ATOM 3349 C C . LEU B 1 168 ? -8.367 -14.117 -11.883 1 98.12 168 LEU B C 1
ATOM 3351 O O . LEU B 1 168 ? -9.352 -13.57 -11.375 1 98.12 168 LEU B O 1
ATOM 3355 N N . ALA B 1 169 ? -8.094 -14.141 -13.164 1 95.56 169 ALA B N 1
ATOM 3356 C CA . ALA B 1 169 ? -9.102 -13.609 -14.078 1 95.56 169 ALA B CA 1
ATOM 3357 C C . ALA B 1 169 ? -10.414 -14.375 -13.961 1 95.56 169 ALA B C 1
ATOM 3359 O O . ALA B 1 169 ? -11.492 -13.781 -13.977 1 95.56 169 ALA B O 1
ATOM 3360 N N . LYS B 1 170 ? -10.312 -15.656 -13.836 1 96.81 170 LYS B N 1
ATOM 3361 C CA . LYS B 1 170 ? -11.492 -16.5 -13.648 1 96.81 170 LYS B CA 1
ATOM 3362 C C . LYS B 1 170 ? -12.211 -16.141 -12.344 1 96.81 170 LYS B C 1
ATOM 3364 O O . LYS B 1 170 ? -13.445 -16.094 -12.305 1 96.81 170 LYS B O 1
ATOM 3369 N N . VAL B 1 171 ? -11.508 -15.945 -11.32 1 98 171 VAL B N 1
ATOM 3370 C CA . VAL B 1 171 ? -12.078 -15.539 -10.039 1 98 171 VAL B CA 1
ATOM 3371 C C . VAL B 1 171 ? -12.875 -14.25 -10.211 1 98 171 VAL B C 1
ATOM 3373 O O . VAL B 1 171 ? -14 -14.133 -9.711 1 98 171 VAL B O 1
ATOM 3376 N N . ALA B 1 172 ? -12.328 -13.273 -10.914 1 96.81 172 ALA B N 1
ATOM 3377 C CA . ALA B 1 172 ? -12.93 -11.953 -11.086 1 96.81 172 ALA B CA 1
ATOM 3378 C C . ALA B 1 172 ? -14.219 -12.039 -11.898 1 96.81 172 ALA B C 1
ATOM 3380 O O . ALA B 1 172 ? -15.086 -11.172 -11.789 1 96.81 172 ALA B O 1
ATOM 3381 N N . GLU B 1 173 ? -14.336 -13.047 -12.703 1 96.5 173 GLU B N 1
ATOM 3382 C CA . GLU B 1 173 ? -15.555 -13.25 -13.477 1 96.5 173 GLU B CA 1
ATOM 3383 C C . GLU B 1 173 ? -16.75 -13.484 -12.562 1 96.5 173 GLU B C 1
ATOM 3385 O O . GLU B 1 173 ? -17.906 -13.328 -12.984 1 96.5 173 GLU B O 1
ATOM 3390 N N . ASN B 1 174 ? -16.484 -13.852 -11.328 1 97.25 174 ASN B N 1
ATOM 3391 C CA . ASN B 1 174 ? -17.547 -14.109 -10.359 1 97.25 174 ASN B CA 1
ATOM 3392 C C . ASN B 1 174 ? -17.609 -13.008 -9.297 1 97.25 174 ASN B C 1
ATOM 3394 O O . ASN B 1 174 ? -18.062 -13.25 -8.18 1 97.25 174 ASN B O 1
ATOM 3398 N N . SER B 1 175 ? -17.156 -11.805 -9.641 1 94.56 175 SER B N 1
ATOM 3399 C CA . SER B 1 175 ? -17.016 -10.719 -8.68 1 94.56 175 SER B CA 1
ATOM 3400 C C . SER B 1 175 ? -18.375 -10.25 -8.164 1 94.56 175 SER B C 1
ATOM 3402 O O . SER B 1 175 ? -18.469 -9.672 -7.086 1 94.56 175 SER B O 1
ATOM 3404 N N . ASP B 1 176 ? -19.453 -10.492 -8.891 1 94.19 176 ASP B N 1
ATOM 3405 C CA . ASP B 1 176 ? -20.781 -10.133 -8.43 1 94.19 176 ASP B CA 1
ATOM 3406 C C . ASP B 1 176 ? -21.141 -10.875 -7.145 1 94.19 176 ASP B C 1
ATOM 3408 O O . ASP B 1 176 ? -21.922 -10.383 -6.332 1 94.19 176 ASP B O 1
ATOM 3412 N N . VAL B 1 177 ? -20.562 -12.047 -6.973 1 94 177 VAL B N 1
ATOM 3413 C CA . VAL B 1 177 ? -20.859 -12.875 -5.812 1 94 177 VAL B CA 1
ATOM 3414 C C . VAL B 1 177 ? -19.719 -12.789 -4.801 1 94 177 VAL B C 1
ATOM 3416 O O . VAL B 1 177 ? -19.938 -12.43 -3.643 1 94 177 VAL B O 1
ATOM 3419 N N . ASN B 1 178 ? -18.5 -13.078 -5.258 1 94.38 178 ASN B N 1
ATOM 3420 C CA . ASN B 1 178 ? -17.391 -13.156 -4.324 1 94.38 178 ASN B CA 1
ATOM 3421 C C . ASN B 1 178 ? -16.828 -11.781 -3.996 1 94.38 178 ASN B C 1
ATOM 3423 O O . ASN B 1 178 ? -16 -11.641 -3.096 1 94.38 178 ASN B O 1
ATOM 3427 N N . GLN B 1 179 ? -17.156 -10.781 -4.781 1 89.38 179 GLN B N 1
ATOM 3428 C CA . GLN B 1 179 ? -16.797 -9.383 -4.562 1 89.38 179 GLN B CA 1
ATOM 3429 C C . GLN B 1 179 ? -15.32 -9.141 -4.836 1 89.38 179 GLN B C 1
ATOM 3431 O O . GLN B 1 179 ? -14.727 -8.211 -4.285 1 89.38 179 GLN B O 1
ATOM 3436 N N . MET B 1 180 ? -14.805 -10.023 -5.629 1 92.31 180 MET B N 1
ATOM 3437 C CA . MET B 1 180 ? -13.398 -9.875 -5.98 1 92.31 180 MET B CA 1
ATOM 3438 C C . MET B 1 180 ? -13.242 -9.43 -7.434 1 92.31 180 MET B C 1
ATOM 3440 O O . MET B 1 180 ? -13.117 -10.266 -8.328 1 92.31 180 MET B O 1
ATOM 3444 N N . THR B 1 181 ? -13.219 -8.109 -7.625 1 91.69 181 THR B N 1
ATOM 3445 C CA . THR B 1 181 ? -13.039 -7.52 -8.945 1 91.69 181 THR B CA 1
ATOM 3446 C C . THR B 1 181 ? -11.586 -7.609 -9.391 1 91.69 181 THR B C 1
ATOM 3448 O O . THR B 1 181 ? -10.703 -7.941 -8.586 1 91.69 181 THR B O 1
ATOM 3451 N N . LEU B 1 182 ? -11.344 -7.371 -10.688 1 94.38 182 LEU B N 1
ATOM 3452 C CA . LEU B 1 182 ? -9.984 -7.312 -11.195 1 94.38 182 LEU B CA 1
ATOM 3453 C C . LEU B 1 182 ? -9.133 -6.352 -10.367 1 94.38 182 LEU B C 1
ATOM 3455 O O . LEU B 1 182 ? -7.98 -6.648 -10.047 1 94.38 182 LEU B O 1
ATOM 3459 N N . GLU B 1 183 ? -9.703 -5.238 -9.961 1 89.12 183 GLU B N 1
ATOM 3460 C CA . GLU B 1 183 ? -9.023 -4.234 -9.156 1 89.12 183 GLU B CA 1
ATOM 3461 C C . GLU B 1 183 ? -8.695 -4.777 -7.766 1 89.12 183 GLU B C 1
ATOM 3463 O O . GLU B 1 183 ? -7.574 -4.629 -7.281 1 89.12 183 GLU B O 1
ATOM 3468 N N . ASN B 1 184 ? -9.664 -5.414 -7.16 1 85.12 184 ASN B N 1
ATOM 3469 C CA . ASN B 1 184 ? -9.453 -5.969 -5.824 1 85.12 184 ASN B CA 1
ATOM 3470 C C . ASN B 1 184 ? -8.383 -7.051 -5.828 1 85.12 184 ASN B C 1
ATOM 3472 O O . ASN B 1 184 ? -7.531 -7.094 -4.938 1 85.12 184 ASN B O 1
ATOM 3476 N N . LEU B 1 185 ? -8.406 -7.859 -6.887 1 94.31 185 LEU B N 1
ATOM 3477 C CA . LEU B 1 185 ? -7.422 -8.938 -6.984 1 94.31 185 LEU B CA 1
ATOM 3478 C C . LEU B 1 185 ? -6.023 -8.383 -7.219 1 94.31 185 LEU B C 1
ATOM 3480 O O . LEU B 1 185 ? -5.047 -8.898 -6.68 1 94.31 185 LEU B O 1
ATOM 3484 N N . ALA B 1 186 ? -5.891 -7.332 -7.98 1 92.56 186 ALA B N 1
ATOM 3485 C CA . ALA B 1 186 ? -4.598 -6.688 -8.195 1 92.56 186 ALA B CA 1
ATOM 3486 C C . ALA B 1 186 ? -4.031 -6.145 -6.887 1 92.56 186 ALA B C 1
ATOM 3488 O O . ALA B 1 186 ? -2.832 -6.258 -6.629 1 92.56 186 ALA B O 1
ATOM 3489 N N . ILE B 1 187 ? -4.891 -5.625 -6.082 1 85.19 187 ILE B N 1
ATOM 3490 C CA . ILE B 1 187 ? -4.484 -5.035 -4.809 1 85.19 187 ILE B CA 1
ATOM 3491 C C . ILE B 1 187 ? -4.039 -6.137 -3.85 1 85.19 187 ILE B C 1
ATOM 3493 O O . ILE B 1 187 ? -3.043 -5.984 -3.141 1 85.19 187 ILE B O 1
ATOM 3497 N N . VAL B 1 188 ? -4.758 -7.203 -3.855 1 88.94 188 VAL B N 1
ATOM 3498 C CA . VAL B 1 188 ? -4.512 -8.289 -2.91 1 88.94 188 VAL B CA 1
ATOM 3499 C C . VAL B 1 188 ? -3.252 -9.047 -3.316 1 88.94 188 VAL B C 1
ATOM 3501 O O . VAL B 1 188 ? -2.467 -9.461 -2.461 1 88.94 188 VAL B O 1
ATOM 3504 N N . PHE B 1 189 ? -2.986 -9.25 -4.629 1 94 189 PHE B N 1
ATOM 3505 C CA . PHE B 1 189 ? -1.92 -10.133 -5.09 1 94 189 PHE B CA 1
ATOM 3506 C C . PHE B 1 189 ? -0.702 -9.32 -5.527 1 94 189 PHE B C 1
ATOM 3508 O O . PHE B 1 189 ? 0.391 -9.875 -5.676 1 94 189 PHE B O 1
ATOM 3515 N N . GLY B 1 190 ? -0.824 -8.086 -5.734 1 91.69 190 GLY B N 1
ATOM 3516 C CA . GLY B 1 190 ? 0.288 -7.242 -6.148 1 91.69 190 GLY B CA 1
ATOM 3517 C C . GLY B 1 190 ? 1.527 -7.426 -5.293 1 91.69 190 GLY B C 1
ATOM 3518 O O . GLY B 1 190 ? 2.58 -7.824 -5.793 1 91.69 190 GLY B O 1
ATOM 3519 N N . PRO B 1 191 ? 1.416 -7.223 -4.004 1 85.75 191 PRO B N 1
ATOM 3520 C CA . PRO B 1 191 ? 2.566 -7.352 -3.107 1 85.75 191 PRO B CA 1
ATOM 3521 C C . PRO B 1 191 ? 3.186 -8.742 -3.139 1 85.75 191 PRO B C 1
ATOM 3523 O O . PRO B 1 191 ? 4.406 -8.891 -3.014 1 85.75 191 PRO B O 1
ATOM 3526 N N . THR B 1 192 ? 2.332 -9.727 -3.373 1 89.69 192 THR B N 1
ATOM 3527 C CA . THR B 1 192 ? 2.766 -11.117 -3.344 1 89.69 192 THR B CA 1
ATOM 3528 C C . THR B 1 192 ? 3.512 -11.477 -4.625 1 89.69 192 THR B C 1
ATOM 3530 O O . THR B 1 192 ? 4.551 -12.141 -4.582 1 89.69 192 THR B O 1
ATOM 3533 N N . LEU B 1 193 ? 3.061 -11.047 -5.711 1 94.12 193 LEU B N 1
ATOM 3534 C CA . LEU B 1 193 ? 3.621 -11.461 -6.988 1 94.12 193 LEU B CA 1
ATOM 3535 C C . LEU B 1 193 ? 4.855 -10.641 -7.336 1 94.12 193 LEU B C 1
ATOM 3537 O O . LEU B 1 193 ? 5.75 -11.117 -8.031 1 94.12 193 LEU B O 1
ATOM 3541 N N . PHE B 1 194 ? 4.977 -9.383 -6.852 1 90.12 194 PHE B N 1
ATOM 3542 C CA . PHE B 1 194 ? 6.102 -8.5 -7.148 1 90.12 194 PHE B CA 1
ATOM 3543 C C . PHE B 1 194 ? 7 -8.336 -5.93 1 90.12 194 PHE B C 1
ATOM 3545 O O . PHE B 1 194 ? 8.086 -7.754 -6.023 1 90.12 194 PHE B O 1
ATOM 3552 N N . ARG B 1 195 ? 6.785 -8.977 -4.863 1 75.62 195 ARG B N 1
ATOM 3553 C CA . ARG B 1 195 ? 7.496 -8.883 -3.592 1 75.62 195 ARG B CA 1
ATOM 3554 C C . ARG B 1 195 ? 7.703 -7.426 -3.189 1 75.62 195 ARG B C 1
ATOM 3556 O O . ARG B 1 195 ? 8.836 -6.945 -3.146 1 75.62 195 ARG B O 1
ATOM 3563 N N . ILE B 1 196 ? 6.832 -6.676 -3.141 1 65.81 196 ILE B N 1
ATOM 3564 C CA . ILE B 1 196 ? 6.93 -5.324 -2.6 1 65.81 196 ILE B CA 1
ATOM 3565 C C . ILE B 1 196 ? 7.109 -5.387 -1.085 1 65.81 196 ILE B C 1
ATOM 3567 O O . ILE B 1 196 ? 6.438 -6.168 -0.406 1 65.81 196 ILE B O 1
ATOM 3571 N N . PRO B 1 197 ? 8.508 -5.062 -0.722 1 52.97 197 PRO B N 1
ATOM 3572 C CA . PRO B 1 197 ? 8.758 -5.145 0.719 1 52.97 197 PRO B CA 1
ATOM 3573 C C . PRO B 1 197 ? 7.586 -4.629 1.551 1 52.97 197 PRO B C 1
ATOM 3575 O O . PRO B 1 197 ? 7.625 -3.496 2.041 1 52.97 197 PRO B O 1
ATOM 3578 N N . CYS B 1 198 ? 6.531 -4.875 1.116 1 51.47 198 CYS B N 1
ATOM 3579 C CA . CYS B 1 198 ? 5.488 -4.574 2.09 1 51.47 198 CYS B CA 1
ATOM 3580 C C . CYS B 1 198 ? 5.324 -5.719 3.082 1 51.47 198 CYS B C 1
ATOM 3582 O O . CYS B 1 198 ? 5.039 -6.852 2.688 1 51.47 198 CYS B O 1
ATOM 3584 N N . SER B 1 199 ? 6.309 -5.719 3.99 1 49.44 199 SER B N 1
ATOM 3585 C CA . SER B 1 199 ? 6.039 -6.773 4.957 1 49.44 199 SER B CA 1
ATOM 3586 C C . SER B 1 199 ? 4.539 -6.988 5.141 1 49.44 199 SER B C 1
ATOM 3588 O O . SER B 1 199 ? 3.756 -6.039 5.062 1 49.44 199 SER B O 1
ATOM 3590 N N . PRO B 1 200 ? 4.129 -8.281 4.852 1 51.53 200 PRO B N 1
ATOM 3591 C CA . PRO B 1 200 ? 2.725 -8.531 5.195 1 51.53 200 PRO B CA 1
ATOM 3592 C C . PRO B 1 200 ? 2.252 -7.688 6.379 1 51.53 200 PRO B C 1
ATOM 3594 O O . PRO B 1 200 ? 1.111 -7.223 6.395 1 51.53 200 PRO B O 1
ATOM 3597 N N . LEU B 1 201 ? 3.193 -7.527 7.23 1 58.91 201 LEU B N 1
ATOM 3598 C CA . LEU B 1 201 ? 2.889 -6.711 8.398 1 58.91 201 LEU B CA 1
ATOM 3599 C C . LEU B 1 201 ? 2.717 -5.246 8.008 1 58.91 201 LEU B C 1
ATOM 3601 O O . LEU B 1 201 ? 1.833 -4.559 8.523 1 58.91 201 LEU B O 1
ATOM 3605 N N . ALA B 1 202 ? 3.492 -4.887 7.02 1 61.84 202 ALA B N 1
ATOM 3606 C CA . ALA B 1 202 ? 3.4 -3.496 6.578 1 61.84 202 ALA B CA 1
ATOM 3607 C C . ALA B 1 202 ? 2.084 -3.236 5.852 1 61.84 202 ALA B C 1
ATOM 3609 O O . ALA B 1 202 ? 1.446 -2.201 6.059 1 61.84 202 ALA B O 1
ATOM 3610 N N . TYR B 1 203 ? 1.661 -4.238 5.184 1 64.06 203 TYR B N 1
ATOM 3611 C CA . TYR B 1 203 ? 0.395 -4.121 4.469 1 64.06 203 TYR B CA 1
ATOM 3612 C C . TYR B 1 203 ? -0.776 -4.051 5.441 1 64.06 203 TYR B C 1
ATOM 3614 O O . TYR B 1 203 ? -1.666 -3.209 5.289 1 64.06 203 TYR B O 1
ATOM 3622 N N . LYS B 1 204 ? -0.813 -5.062 6.258 1 67.19 204 LYS B N 1
ATOM 3623 C CA . LYS B 1 204 ? -1.872 -5.07 7.262 1 67.19 204 LYS B CA 1
ATOM 3624 C C . LYS B 1 204 ? -1.907 -3.754 8.031 1 67.19 204 LYS B C 1
ATOM 3626 O O . LYS B 1 204 ? -2.982 -3.205 8.289 1 67.19 204 LYS B O 1
ATOM 3631 N N . LYS B 1 205 ? -0.664 -3.357 8.32 1 75.06 205 LYS B N 1
ATOM 3632 C CA . LYS B 1 205 ? -0.563 -2.086 9.031 1 75.06 205 LYS B CA 1
ATOM 3633 C C . LYS B 1 205 ? -1.101 -0.937 8.18 1 75.06 205 LYS B C 1
ATOM 3635 O O . LYS B 1 205 ? -1.834 -0.081 8.68 1 75.06 205 LYS B O 1
ATOM 3640 N N . GLN B 1 206 ? -0.778 -1.036 6.922 1 77.38 206 GLN B N 1
ATOM 3641 C CA . GLN B 1 206 ? -1.259 0.007 6.02 1 77.38 206 GLN B CA 1
ATOM 3642 C C . GLN B 1 206 ? -2.781 -0.011 5.922 1 77.38 206 GLN B C 1
ATOM 3644 O O . GLN B 1 206 ? -3.424 1.04 5.961 1 77.38 206 GLN B O 1
ATOM 3649 N N . THR B 1 207 ? -3.32 -1.185 5.73 1 76.5 207 THR B N 1
ATOM 3650 C CA . THR B 1 207 ? -4.77 -1.331 5.637 1 76.5 207 THR B CA 1
ATOM 3651 C C . THR B 1 207 ? -5.449 -0.796 6.891 1 76.5 207 THR B C 1
ATOM 3653 O O . THR B 1 207 ? -6.449 -0.081 6.805 1 76.5 207 THR B O 1
ATOM 3656 N N . LEU B 1 208 ? -4.887 -1.11 7.965 1 81.94 208 LEU B N 1
ATOM 3657 C CA . LEU B 1 208 ? -5.438 -0.675 9.242 1 81.94 208 LEU B CA 1
ATOM 3658 C C . LEU B 1 208 ? -5.332 0.838 9.398 1 81.94 208 LEU B C 1
ATOM 3660 O O . LEU B 1 208 ? -6.273 1.489 9.852 1 81.94 208 LEU B O 1
ATOM 3664 N N . CYS B 1 209 ? -4.199 1.399 9.047 1 87.06 209 CYS B N 1
ATOM 3665 C CA . CYS B 1 209 ? -3.992 2.84 9.133 1 87.06 209 CYS B CA 1
ATOM 3666 C C . CYS B 1 209 ? -4.969 3.586 8.227 1 87.06 209 CYS B C 1
ATOM 3668 O O . CYS B 1 209 ? -5.543 4.598 8.633 1 87.06 209 CYS B O 1
ATOM 3670 N N . ASN B 1 210 ? -5.168 3.043 7.051 1 87 210 ASN B N 1
ATOM 3671 C CA . ASN B 1 210 ? -6.129 3.656 6.141 1 87 210 ASN B CA 1
ATOM 3672 C C . ASN B 1 210 ? -7.551 3.586 6.695 1 87 210 ASN B C 1
ATOM 3674 O O . ASN B 1 210 ? -8.312 4.543 6.582 1 87 210 ASN B O 1
ATOM 3678 N N . ALA B 1 211 ? -7.883 2.471 7.27 1 88.81 211 ALA B N 1
ATOM 3679 C CA . ALA B 1 211 ? -9.211 2.305 7.863 1 88.81 211 ALA B CA 1
ATOM 3680 C C . ALA B 1 211 ? -9.414 3.275 9.023 1 88.81 211 ALA B C 1
ATOM 3682 O O . ALA B 1 211 ? -10.5 3.84 9.18 1 88.81 211 ALA B O 1
ATOM 3683 N N . MET B 1 212 ? -8.438 3.408 9.844 1 92.75 212 MET B N 1
ATOM 3684 C CA . MET B 1 212 ? -8.5 4.344 10.961 1 92.75 212 MET B CA 1
ATOM 3685 C C . MET B 1 212 ? -8.695 5.773 10.469 1 92.75 212 MET B C 1
ATOM 3687 O O . MET B 1 212 ? -9.555 6.5 10.969 1 92.75 212 MET B O 1
ATOM 3691 N N . LEU B 1 213 ? -7.906 6.188 9.492 1 94 213 LEU B N 1
ATOM 3692 C CA . LEU B 1 213 ? -8.031 7.539 8.953 1 94 213 LEU B CA 1
ATOM 3693 C C . LEU B 1 213 ? -9.398 7.746 8.312 1 94 213 LEU B C 1
ATOM 3695 O O . LEU B 1 213 ? -10.016 8.797 8.484 1 94 213 LEU B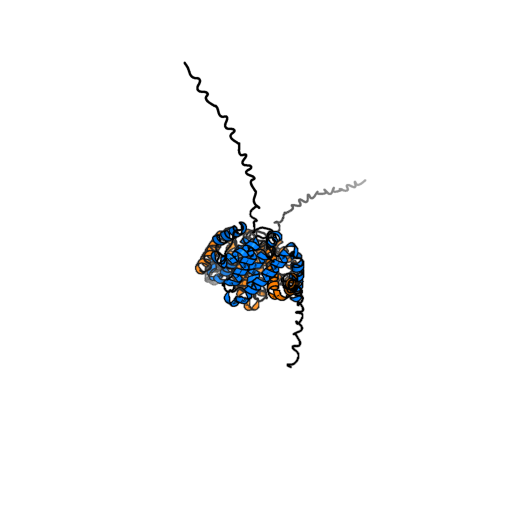 O 1
ATOM 3699 N N . LEU B 1 214 ? -9.852 6.75 7.578 1 93.38 214 LEU B N 1
ATOM 3700 C CA . LEU B 1 214 ? -11.188 6.836 6.984 1 93.38 214 LEU B CA 1
ATOM 3701 C C . LEU B 1 214 ? -12.242 7.078 8.055 1 93.38 214 LEU B C 1
ATOM 3703 O O . LEU B 1 214 ? -13.117 7.934 7.887 1 93.38 214 LEU B O 1
ATOM 3707 N N . HIS B 1 215 ? -12.125 6.32 9.078 1 94.25 215 HIS B N 1
ATOM 3708 C CA . HIS B 1 215 ? -13.078 6.492 10.172 1 94.25 215 HIS B CA 1
ATOM 3709 C C . HIS B 1 215 ? -12.961 7.883 10.789 1 94.25 215 HIS B C 1
ATOM 3711 O O . HIS B 1 215 ? -13.977 8.508 11.109 1 94.25 215 HIS B O 1
ATOM 3717 N N . MET B 1 216 ? -11.75 8.375 11 1 94.81 216 MET B N 1
ATOM 3718 C CA . MET B 1 216 ? -11.547 9.727 11.516 1 94.81 216 MET B CA 1
ATOM 3719 C C . MET B 1 216 ? -12.195 10.758 10.602 1 94.81 216 MET B C 1
ATOM 3721 O O . MET B 1 216 ? -12.828 11.703 11.078 1 94.81 216 MET B O 1
ATOM 3725 N N . LEU B 1 217 ? -12.008 10.602 9.328 1 95.38 217 LEU B N 1
ATOM 3726 C CA . LEU B 1 217 ? -12.586 11.523 8.352 1 95.38 217 LEU B CA 1
ATOM 3727 C C . LEU B 1 217 ? -14.109 11.484 8.398 1 95.38 217 LEU B C 1
ATOM 3729 O O . LEU B 1 217 ? -14.758 12.531 8.398 1 95.38 217 LEU B O 1
ATOM 3733 N N . GLN B 1 218 ? -14.656 10.312 8.5 1 93.62 218 GLN B N 1
ATOM 3734 C CA . GLN B 1 218 ? -16.109 10.117 8.516 1 93.62 218 GLN B CA 1
ATOM 3735 C C . GLN B 1 218 ? -16.719 10.703 9.789 1 93.62 218 GLN B C 1
ATOM 3737 O O . GLN B 1 218 ? -17.828 11.242 9.758 1 93.62 218 GLN B O 1
ATOM 3742 N N . ARG B 1 219 ? -16 10.656 10.898 1 91.81 219 ARG B N 1
ATOM 3743 C CA . ARG B 1 219 ? -16.547 11.031 12.203 1 91.81 219 ARG B CA 1
ATOM 3744 C C . ARG B 1 219 ? -15.82 12.25 12.773 1 91.81 219 ARG B C 1
ATOM 3746 O O . ARG B 1 219 ? -15.703 12.391 13.992 1 91.81 219 ARG B O 1
ATOM 3753 N N . HIS B 1 220 ? -15.281 13.023 11.883 1 91.94 220 HIS B N 1
ATOM 3754 C CA . HIS B 1 220 ? -14.422 14.109 12.344 1 91.94 220 HIS B CA 1
ATOM 3755 C C . HIS B 1 220 ? -15.195 15.07 13.242 1 91.94 220 HIS B C 1
ATOM 3757 O O . HIS B 1 220 ? -14.641 15.625 14.195 1 91.94 220 HIS B O 1
ATOM 3763 N N . GLU B 1 221 ? -16.484 15.312 13.07 1 89.88 221 GLU B N 1
ATOM 3764 C CA . GLU B 1 221 ? -17.281 16.219 13.891 1 89.88 221 GLU B CA 1
ATOM 3765 C C . GLU B 1 221 ? -17.422 15.688 15.312 1 89.88 221 GLU B C 1
ATOM 3767 O O . GLU B 1 221 ? -17.359 16.453 16.281 1 89.88 221 GLU B O 1
ATOM 3772 N N . ASP B 1 222 ? -17.609 14.445 15.375 1 88.69 222 ASP B N 1
ATOM 3773 C CA . ASP B 1 222 ? -17.734 13.805 16.688 1 88.69 222 ASP B CA 1
ATOM 3774 C C . ASP B 1 222 ? -16.391 13.742 17.391 1 88.69 222 ASP B C 1
ATOM 3776 O O . ASP B 1 222 ? -16.328 13.852 18.625 1 88.69 222 ASP B O 1
ATOM 3780 N N . LEU B 1 223 ? -15.336 13.484 16.625 1 89.88 223 LEU B N 1
ATOM 3781 C CA . LEU B 1 223 ? -14.008 13.258 17.188 1 89.88 223 LEU B CA 1
ATOM 3782 C C . LEU B 1 223 ? -13.391 14.555 17.688 1 89.88 223 LEU B C 1
ATOM 3784 O O . LEU B 1 223 ? -12.688 14.57 18.688 1 89.88 223 LEU B O 1
ATOM 3788 N N . PHE B 1 224 ? -13.68 15.695 16.969 1 82.19 224 PHE B N 1
ATOM 3789 C CA . PHE B 1 224 ? -12.969 16.938 17.281 1 82.19 224 PHE B CA 1
ATOM 3790 C C . PHE B 1 224 ? -13.938 17.984 17.812 1 82.19 224 PHE B C 1
ATOM 3792 O O . PHE B 1 224 ? -13.57 19.156 17.969 1 82.19 224 PHE B O 1
ATOM 3799 N N . LEU B 1 225 ? -15.211 17.844 18 1 64.31 225 LEU B N 1
ATOM 3800 C CA . LEU B 1 225 ? -16.156 18.781 18.609 1 64.31 225 LEU B CA 1
ATOM 3801 C C . LEU B 1 225 ? -15.625 19.328 19.922 1 64.31 225 LEU B C 1
ATOM 3803 O O . LEU B 1 225 ? -15.711 20.516 20.188 1 64.31 225 LEU B O 1
ATOM 3807 N N . GLU B 1 226 ? -15.336 18.516 20.797 1 54.03 226 GLU B N 1
ATOM 3808 C CA . GLU B 1 226 ? -15.023 19 22.141 1 54.03 226 GLU B CA 1
ATOM 3809 C C . GLU B 1 226 ? -13.695 19.75 22.156 1 54.03 226 GLU B C 1
ATOM 3811 O O . GLU B 1 226 ? -13.469 20.594 23.031 1 54.03 226 GLU B O 1
ATOM 3816 N N . SER B 1 227 ? -12.859 19.438 21.328 1 49.5 227 SER B N 1
ATOM 3817 C CA . SER B 1 227 ? -11.555 20.094 21.375 1 49.5 227 SER B CA 1
ATOM 3818 C C . SER B 1 227 ? -11.641 21.516 20.859 1 49.5 227 SER B C 1
ATOM 3820 O O . SER B 1 227 ? -10.711 22.312 21.062 1 49.5 227 SER B O 1
ATOM 3822 N N . ALA B 1 228 ? -12.492 21.953 19.922 1 44.94 228 ALA B N 1
ATOM 3823 C CA . ALA B 1 228 ? -12.711 23.359 19.594 1 44.94 228 ALA B CA 1
ATOM 3824 C C . ALA B 1 228 ? -12.898 24.188 20.859 1 44.94 228 ALA B C 1
ATOM 3826 O O . ALA B 1 228 ? -12.609 25.391 20.859 1 44.94 228 ALA B O 1
ATOM 3827 N N . SER B 1 229 ? -13.539 23.719 21.781 1 42.38 229 SER B N 1
ATOM 3828 C CA . SER B 1 229 ? -13.664 24.547 22.984 1 42.38 229 SER B CA 1
ATOM 3829 C C . SER B 1 229 ? -12.297 24.812 23.609 1 42.38 229 SER B C 1
ATOM 3831 O O . SER B 1 229 ? -12.094 25.859 24.234 1 42.38 229 SER B O 1
ATOM 3833 N N . LYS B 1 230 ? -11.328 23.984 23.641 1 42.31 230 LYS B N 1
ATOM 3834 C CA . LYS B 1 230 ? -10.062 24.281 24.312 1 42.31 230 LYS B CA 1
ATOM 3835 C C . LYS B 1 230 ? -9.125 25.078 23.406 1 42.31 230 LYS B C 1
ATOM 3837 O O . LYS B 1 230 ? -8.383 25.938 23.875 1 42.31 230 LYS B O 1
ATOM 3842 N N . TYR B 1 231 ? -9 24.781 22.172 1 41.03 231 TYR B N 1
ATOM 3843 C CA . TYR B 1 231 ? -7.953 25.422 21.375 1 41.03 231 TYR B CA 1
ATOM 3844 C C . TYR B 1 231 ? -8.492 26.641 20.641 1 41.03 231 TYR B C 1
ATOM 3846 O O . TYR B 1 231 ? -7.719 27.5 20.203 1 41.03 231 TYR B O 1
ATOM 3854 N N . PHE B 1 232 ? -9.781 26.625 20.219 1 38.66 232 PHE B N 1
ATOM 3855 C CA . PHE B 1 232 ? -10.281 27.844 19.609 1 38.66 232 PHE B CA 1
ATOM 3856 C C . PHE B 1 232 ? -10.883 28.766 20.656 1 38.66 232 PHE B C 1
ATOM 3858 O O . PHE B 1 232 ? -12.102 28.797 20.859 1 38.66 232 PHE B O 1
ATOM 3865 N N . SER B 1 233 ? -10.484 28.672 21.891 1 33.31 233 SER B N 1
ATOM 3866 C CA . SER B 1 233 ? -10.938 29.844 22.641 1 33.31 233 SER B CA 1
ATOM 3867 C C . SER B 1 233 ? -10.57 31.141 21.938 1 33.31 233 SER B C 1
ATOM 3869 O O . SER B 1 233 ? -9.398 31.5 21.844 1 33.31 233 SER B O 1
ATOM 3871 N N . PRO B 1 234 ? -11.242 31.547 20.906 1 32.34 234 PRO B N 1
ATOM 3872 C CA . PRO B 1 234 ? -11.039 32.938 20.453 1 32.34 234 PRO B CA 1
ATOM 3873 C C . PRO B 1 234 ? -10.742 33.875 21.609 1 32.34 234 PRO B C 1
ATOM 3875 O O . PRO B 1 234 ? -11.117 33.625 22.75 1 32.34 234 PRO B O 1
ATOM 3878 N N . MET B 1 235 ? -9.891 34.969 21.391 1 33.59 235 MET B N 1
ATOM 3879 C CA . MET B 1 235 ? -9.695 36.281 21.969 1 33.59 235 MET B CA 1
ATOM 3880 C C . MET B 1 235 ? -11.031 36.938 22.344 1 33.59 235 MET B C 1
ATOM 3882 O O . MET B 1 235 ? -11.07 38.062 22.844 1 33.59 235 MET B O 1
ATOM 3886 N N . GLU B 1 236 ? -12.102 36.125 22.016 1 33.09 236 GLU B N 1
ATOM 3887 C CA . GLU B 1 236 ? -13.273 36.969 22.281 1 33.09 236 GLU B CA 1
ATOM 3888 C C . GLU B 1 236 ? -13.359 37.312 23.766 1 33.09 236 GLU B C 1
ATOM 3890 O O . GLU B 1 236 ? -14.094 38.219 24.156 1 33.09 236 GLU B O 1
ATOM 3895 N N . GLU B 1 237 ? -12.789 36.375 24.609 1 33.12 237 GLU B N 1
ATOM 3896 C CA . GLU B 1 237 ? -13.164 36.75 25.953 1 33.12 237 GLU B CA 1
ATOM 3897 C C . GLU B 1 237 ? -12.43 38.031 26.391 1 33.12 237 GLU B C 1
ATOM 3899 O O . GLU B 1 237 ? -12.742 38.594 27.422 1 33.12 237 GLU B O 1
ATOM 3904 N N . GLN B 1 238 ? -11.18 38.188 25.734 1 31.28 238 GLN B N 1
ATOM 3905 C CA . GLN B 1 238 ? -10.531 39.25 26.469 1 31.28 238 GLN B CA 1
ATOM 3906 C C . GLN B 1 238 ? -11.242 40.594 26.25 1 31.28 238 GLN B C 1
ATOM 3908 O O . GLN B 1 238 ? -10.859 41.625 26.828 1 31.28 238 GLN B O 1
ATOM 3913 N N . SER B 1 239 ? -11.953 40.594 25 1 31.56 239 SER B N 1
ATOM 3914 C CA . SER B 1 239 ? -12.328 42 24.75 1 31.56 239 SER B CA 1
ATOM 3915 C C . SER B 1 239 ? -13.445 42.438 25.688 1 31.56 239 SER B C 1
ATOM 3917 O O . SER B 1 239 ? -14 43.531 25.531 1 31.56 239 SER B O 1
ATOM 3919 N N . GLN B 1 240 ? -14.094 41.406 26.297 1 30.56 240 GLN B N 1
ATOM 3920 C CA . GLN B 1 240 ? -15.219 41.969 27.016 1 30.56 240 GLN B CA 1
ATOM 3921 C C . GLN B 1 240 ? -14.742 42.875 28.156 1 30.56 240 GLN B C 1
ATOM 3923 O O . GLN B 1 240 ? -14.508 42.375 29.281 1 30.56 240 GLN B O 1
ATOM 3928 N N . VAL B 1 241 ? -13.586 43.562 27.906 1 29.23 241 VAL B N 1
ATOM 3929 C CA . VAL B 1 241 ? -13.227 44.594 28.859 1 29.23 241 VAL B CA 1
ATOM 3930 C C . VAL B 1 241 ? -14.484 45.344 29.297 1 29.23 241 VAL B C 1
ATOM 3932 O O . VAL B 1 241 ? -15.297 45.75 28.453 1 29.23 241 VAL B O 1
ATOM 3935 N N . GLN B 1 242 ? -14.727 45.375 30.531 1 28.89 242 GLN B N 1
ATOM 3936 C CA . GLN B 1 242 ? -15.688 46 31.438 1 28.89 242 GLN B CA 1
ATOM 3937 C C . GLN B 1 242 ? -15.969 47.438 31.031 1 28.89 242 GLN B C 1
ATOM 3939 O O . GLN B 1 242 ? -15.133 48.312 31.25 1 28.89 242 GLN B O 1
ATOM 3944 N N . ARG B 1 243 ? -16.359 47.719 29.734 1 28.08 243 ARG B N 1
ATOM 3945 C CA . ARG B 1 243 ? -16.766 49.094 29.516 1 28.08 243 ARG B CA 1
ATOM 3946 C C . ARG B 1 243 ? -17.75 49.562 30.578 1 28.08 243 ARG B C 1
ATOM 3948 O O . ARG B 1 243 ? -18.891 49.094 30.625 1 28.08 243 ARG B O 1
ATOM 3955 N N . GLU B 1 244 ? -17.266 49.781 31.75 1 28.2 244 GLU B N 1
ATOM 3956 C CA . GLU B 1 244 ? -18.062 50.438 32.781 1 28.2 244 GLU B CA 1
ATOM 3957 C C . GLU B 1 244 ? -18.844 51.625 32.219 1 28.2 244 GLU B C 1
ATOM 3959 O O . GLU B 1 244 ? -18.281 52.469 31.531 1 28.2 244 GLU B O 1
ATOM 3964 N N . PRO B 1 245 ? -20.125 51.469 31.781 1 29.31 245 PRO B N 1
ATOM 3965 C CA . PRO B 1 245 ? -20.969 52.531 31.25 1 29.31 245 PRO B CA 1
ATOM 3966 C C . PRO B 1 245 ? -20.828 53.844 32.031 1 29.31 245 PRO B C 1
ATOM 3968 O O . PRO B 1 245 ? -20.953 53.844 33.25 1 29.31 245 PRO B O 1
ATOM 3971 N N . GLU B 1 246 ? -19.828 54.75 31.781 1 27.27 246 GLU B N 1
ATOM 3972 C CA . GLU B 1 246 ? -19.75 56.031 32.438 1 27.27 246 GLU B CA 1
ATOM 3973 C C . GLU B 1 246 ? -21.109 56.719 32.531 1 27.27 246 GLU B C 1
ATOM 3975 O O . GLU B 1 246 ? -21.797 56.844 31.5 1 27.27 246 GLU B O 1
ATOM 3980 N N . SER B 1 247 ? -21.828 56.656 33.625 1 27.45 247 SER B N 1
ATOM 3981 C CA . SER B 1 247 ? -23.047 57.312 34.062 1 27.45 247 SER B CA 1
ATOM 3982 C C . SER B 1 247 ? -23.047 58.812 33.688 1 27.45 247 SER B C 1
ATOM 3984 O O . SER B 1 247 ? -22.203 59.562 34.156 1 27.45 247 SER B O 1
ATOM 3986 N N . ARG B 1 248 ? -23.328 59.188 32.438 1 24.98 248 ARG B N 1
ATOM 3987 C CA . ARG B 1 248 ? -23.531 60.562 32.031 1 24.98 248 ARG B CA 1
ATOM 3988 C C . ARG B 1 248 ? -24.484 61.281 33 1 24.98 248 ARG B C 1
ATOM 3990 O O . ARG B 1 248 ? -25.625 60.875 33.156 1 24.98 248 ARG B O 1
ATOM 3997 N N . GLU B 1 249 ? -23.938 61.812 34.125 1 26.69 249 GLU B N 1
ATOM 3998 C CA . GLU B 1 249 ? -24.672 62.719 35.031 1 26.69 249 GLU B CA 1
ATOM 3999 C C . GLU B 1 249 ? -25.422 63.781 34.25 1 26.69 249 GLU B C 1
ATOM 4001 O O . GLU B 1 249 ? -24.859 64.438 33.344 1 26.69 249 GLU B O 1
ATOM 4006 N N . GLU B 1 250 ? -26.75 63.688 34.062 1 28.45 250 GLU B N 1
ATOM 4007 C CA . GLU B 1 250 ? -27.812 64.5 33.5 1 28.45 250 GLU B CA 1
ATOM 4008 C C . GLU B 1 250 ? -27.719 65.938 34.031 1 28.45 250 GLU B C 1
ATOM 4010 O O . GLU B 1 250 ? -27.719 66.188 35.219 1 28.45 250 GLU B O 1
ATOM 4015 N N . PRO B 1 251 ? -26.938 66.938 33.344 1 29.16 251 PRO B N 1
ATOM 4016 C CA . PRO B 1 251 ? -26.891 68.312 33.875 1 29.16 251 PRO B CA 1
ATOM 4017 C C . PRO B 1 251 ? -28.281 68.875 34.156 1 29.16 251 PRO B C 1
ATOM 4019 O O . PRO B 1 251 ? -29.25 68.562 33.438 1 29.16 251 PRO B O 1
ATOM 4022 N N . THR B 1 252 ? -28.641 69.25 35.375 1 27.44 252 THR B N 1
ATOM 4023 C CA . THR B 1 252 ? -29.766 69.875 36.062 1 27.44 252 THR B CA 1
ATOM 4024 C C . THR B 1 252 ? -30.125 71.188 35.438 1 27.44 252 THR B C 1
ATOM 4026 O O . THR B 1 252 ? -29.328 72.125 35.438 1 27.44 252 THR B O 1
ATOM 4029 N N . LYS B 1 253 ? -30.781 71.188 34.219 1 28.36 253 LYS B N 1
ATOM 4030 C CA . LYS B 1 253 ? -31.234 72.438 33.562 1 28.36 253 LYS B CA 1
ATOM 4031 C C . LYS B 1 253 ? -31.859 73.375 34.594 1 28.36 253 LYS B C 1
ATOM 4033 O O . LYS B 1 253 ? -32.594 73 35.5 1 28.36 253 LYS B O 1
ATOM 4038 N N . ALA B 1 254 ? -31.484 74.75 34.562 1 32.28 254 ALA B N 1
ATOM 4039 C CA . ALA B 1 254 ? -31.75 76.062 35.125 1 32.28 254 ALA B CA 1
ATOM 4040 C C . ALA B 1 254 ? -33.219 76.438 35 1 32.28 254 ALA B C 1
ATOM 4042 O O . ALA B 1 254 ? -33.844 76.188 33.969 1 32.28 254 ALA B O 1
ATOM 4043 N N . GLU B 1 255 ? -34 76.5 36.094 1 27.08 255 GLU B N 1
ATOM 4044 C CA . GLU B 1 255 ? -35.375 76.875 36.344 1 27.08 255 GLU B CA 1
ATOM 4045 C C . GLU B 1 255 ? -35.625 78.312 35.938 1 27.08 255 GLU B C 1
ATOM 4047 O O . GLU B 1 255 ? -35.062 79.25 36.5 1 27.08 255 GLU B O 1
ATOM 4052 N N . PHE B 1 256 ? -35.562 78.688 34.688 1 28.88 256 PHE B N 1
ATOM 4053 C CA . PHE B 1 256 ? -35.875 80.062 34.25 1 28.88 256 PHE B CA 1
ATOM 4054 C C . PHE B 1 256 ? -37.25 80.5 34.719 1 28.88 256 PHE B C 1
ATOM 4056 O O . PHE B 1 256 ? -38.25 79.938 34.312 1 28.88 256 PHE B O 1
ATOM 4063 N N . PRO B 1 257 ? -37.375 81.062 36 1 36.53 257 PRO B N 1
ATOM 4064 C CA . PRO B 1 257 ? -38.688 81.5 36.531 1 36.53 257 PRO B CA 1
ATOM 4065 C C . PRO B 1 257 ? -39.344 82.562 35.625 1 36.53 257 PRO B C 1
ATOM 4067 O O . PRO B 1 257 ? -38.688 83.188 34.781 1 36.53 257 PRO B O 1
ATOM 4070 N N . PRO B 1 258 ? -40.625 83 35.938 1 38.59 258 PRO B N 1
ATOM 4071 C CA . PRO B 1 258 ? -41.75 83.688 35.312 1 38.59 258 PRO B CA 1
ATOM 4072 C C . PRO B 1 258 ? -41.469 85.188 35.031 1 38.59 258 PRO B C 1
ATOM 4074 O O . PRO B 1 258 ? -40.625 85.75 35.719 1 38.59 258 PRO B O 1
ATOM 4077 N N . PRO B 1 259 ? -41.844 85.812 33.906 1 37.84 259 PRO B N 1
ATOM 4078 C CA . PRO B 1 259 ? -41.844 87.188 33.469 1 37.84 259 PRO B CA 1
ATOM 4079 C C . PRO B 1 259 ? -42.469 88.125 34.469 1 37.84 259 PRO B C 1
ATOM 4081 O O . PRO B 1 259 ? -43.406 87.75 35.156 1 37.84 259 PRO B O 1
ATOM 4084 N N . ARG B 1 260 ? -41.875 89.188 35.25 1 26.22 260 ARG B N 1
ATOM 4085 C CA . ARG B 1 260 ? -42.656 90.438 35.5 1 26.22 260 ARG B CA 1
ATOM 4086 C C . ARG B 1 260 ? -43 91.125 34.188 1 26.22 260 ARG B C 1
ATOM 4088 O O . ARG B 1 260 ? -42.188 91.125 33.25 1 26.22 260 ARG B O 1
#

Solvent-accessible surface area (backbone atoms only — not comparable to full-atom values): 30011 Å² total; per-residue (Å²): 135,85,78,76,77,77,75,77,76,75,77,76,79,75,78,77,75,75,76,78,77,74,77,74,78,60,79,70,67,61,57,51,68,53,34,49,61,68,61,49,25,54,76,34,90,88,39,77,44,32,65,67,53,51,54,36,50,53,50,33,68,74,71,28,43,64,35,66,40,62,74,73,46,74,35,54,68,68,57,33,50,52,52,51,50,36,52,22,63,65,46,90,79,57,59,85,80,74,44,50,64,38,24,39,42,40,43,44,51,47,45,46,56,38,27,74,60,28,61,44,42,57,83,66,40,59,69,43,50,56,56,37,60,76,29,72,88,33,68,68,58,33,50,52,47,50,47,52,47,52,70,68,40,56,65,59,36,36,42,39,48,51,56,48,43,52,51,52,40,56,40,26,75,33,20,91,62,9,64,30,37,59,65,52,48,14,61,70,41,23,47,39,38,43,49,42,84,46,46,70,63,46,43,54,48,44,55,49,43,20,51,49,44,30,50,47,43,75,38,39,66,78,69,47,53,74,52,48,64,72,72,55,59,65,69,66,69,68,63,70,56,80,75,65,79,75,75,76,77,74,82,80,81,82,84,75,81,68,87,123,137,83,79,77,82,71,72,78,74,76,78,77,76,80,74,78,74,74,76,76,76,74,78,73,78,60,79,70,66,63,56,53,68,52,33,49,61,70,60,50,25,54,77,33,90,88,39,76,45,33,65,68,53,50,54,36,49,54,49,33,68,74,70,30,46,65,36,67,40,62,74,73,45,75,35,52,67,67,57,34,51,53,52,52,49,36,51,24,62,66,46,91,81,56,58,85,80,74,45,49,63,36,23,40,42,41,44,45,52,47,45,48,57,36,27,75,62,29,61,44,41,57,83,65,39,59,69,42,50,58,54,36,59,76,30,70,88,34,69,70,58,33,50,52,47,50,48,53,48,51,69,67,41,57,66,57,36,36,43,39,50,52,56,48,44,52,51,52,40,55,40,26,75,32,19,92,59,8,64,32,37,58,65,52,47,14,62,69,42,23,45,39,40,44,52,41,85,46,47,70,64,47,44,54,47,42,54,49,44,21,51,51,44,30,49,46,43,77,39,38,67,76,69,47,52,71,51,45,65,71,73,56,56,63,71,63,67,68,64,69,57,80,73,69,77,78,78,76,79,76,81,82,81,81,81,79,77,81,85,132

Nearest PDB structures (foldseek):
  3byi-assembly1_A  TM=9.106E-01  e=5.879E-10  Homo sapiens
  2ngr-assembly1_B  TM=8.293E-01  e=1.218E-10  Homo sapiens
  1tx4-assembly1_A  TM=8.009E-01  e=1.158E-10  Homo sapiens
  1ow3-assembly1_A  TM=8.023E-01  e=2.024E-10  Homo sapiens
  5c5s-assembly3_C  TM=7.755E-01  e=1.738E-10  Homo sapiens